Protein AF-A0A9P1FZ00-F1 (afdb_monomer)

Sequence (588 aa):
EFLNQLLDAALTQVMMVPLPYIICGDFNMELEGLPIWQEFLAKGCKDLIGMDSHSQMHQLWYAFLQMGAMPTRTWTSPLATSQSGSTAQVKGPDTRSMHATALRQMEDEGAEFDKLPAITVHPMAAMHRALHFQQPPPVIAQEFTQFADCILRMDREYHMYIDGSCVFPSSPTTRYAAFAGVMDMARDDDHRRSLAEQFKVRGIVPPTLRPCFAGRVIGEQTINRAELSALIQAAMFSRAILHTDSQYACNMAQEVAQHKPIGPQCANRDLLTALRAAHIDPARVRKIRAHQDLAGITDLLQLYHALGNTIVDETAKRACQDLAKPWQAELQAFHNQIQYERDLLHDVYLLYLELSTARSVAEKQLTRQEDTTLPPAAKVPDDKIMLAVANWQPDDVFAMQKPATMEWTPFFSWGSDLAMKIVAWMEQIRWVSEGQGPLEKVENNEAHLEDMKLSQSENGITKVYPPKWRSFKGYAVDFSLGKALHQTLTFVEDGDVPTPGEKLAEVCLYVVSMEKLKTAYEKCSEAGLVEATWEEVENSREFSFSRCPDPTDQKIVLELRHRLRAPEHKEWPLPKDLPSRAVFSSAS

Foldseek 3Di:
DVVLVVVVVVVVVVVVDPDDDDDDDPPPDDLVPDPCSVVCVVVVHDDPVPPPDPVVVVVVVVVVCLLPDDDDDDDDDDDDDDDDDDPDPPPDPDLCVVLVVLVVVCVVVVPDPVDQQDDDDDPCLVVLQVCLQVWDQWDFDVVVVVLLVVCVVVVHAWAKEKFKDKDPQSDQSLIWIKIWMWTAQQPDLVSLLVQLVCCLVPVDQRPRGGTGTMTTQNHRGHRLSRRLSRVLVCLLRPRYQYEYQDPSSLVLLVCLQVVPDQDPPHPPSVSSVSSNVSVRDSVSYDHDHPPDPLNPDPRSSNSSVNSSNVVRVVVRVCSLCPPVNVVSVVSVVVVVVSVVSVVSSVSVVVSVVVVVVVVVVVVVVVVVCCVPVDDPVRDDDPVLLVVLVVPDDAPAWDFDDDDPDPVCLCVPPVHNVVVVVVSVVSNVDTHHDPDDDSDPPPPVPPPVVVVVVPPDDDDDDDPDDDPPDDDWDKDWDWDDPDDPDTDIPIGTPDVPPPDDDPDAAEDEAEDAAPVVVVVVCVVCVVVVFFPDDVVRCVVQQKGKGFFDADPPPRDGPDGYIYMYGYCPHPPNPDDPPPDPDDDDDDDD

Radius of gyration: 35.53 Å; Cα contacts (8 Å, |Δi|>4): 609; chains: 1; bounding box: 100×72×93 Å

pLDDT: mean 80.23, std 22.21, range [25.52, 98.81]

InterPro domains:
  IPR002156 Ribonuclease H domain [PF00075] (158-320)
  IPR002156 Ribonuclease H domain [PS50879] (154-321)
  IPR012337 Ribonuclease H-like superfamily [SSF53098] (210-321)
  IPR036397 Ribonuclease H superfamily [G3DSA:3.30.420.10] (148-325)

Nearest PDB structures (foldseek):
  3ict-assembly1_A  TM=1.949E-01  e=6.298E-01  Bacillus anthracis str. Ames
  8apn-assembly1_Bc  TM=1.338E-01  e=3.736E+00  Polytomella magna

Organism: NCBI:txid2562237

Mean predicted aligned error: 17.91 Å

Secondary structure (DSSP, 8-state):
-HHHHHHHHHHHHHHTS-S--------SS-GGGSTTHHHHHHTT---STT---HHHHHHHHHHHHHTT--------PPPPPP------------HHHHTHHHHHHHHHTT--TTSPP-PPPPTTHHHHHHHHHTPPPPPPPHHHHHHHHHHHHTT--EEEEEEEEEESTT-TTT-EEEEEEEEE--SSHHHHHHHHHHHHHH-PPPTTEEEEEEEEPSSS--HHHHHHHHHHHHHTSTTEEEEES-HHHHHHHHHHHTT----TT-TTHHHHHHHHHTT--GGGEEE--SS--GGG---HHHHHHHHHHHHHHHHHHHHHHHTTHHHHHHHHHHHHHHHHHHHHHHHHHHHHHHHHHHHHHHHHHHHHHHHHHS-GGG---HHHHHHHHHH---SSEEEPPPPS--TTGGG-TT-HHHHHHHHHHHTT-EEEPTT--SS------SHHHHHTTS----------PPP------EEEEEEESSTT-EEEEEEE--TTS---SS---EEEEE-SSHHHHHHHHHHHHHTT---S-HHHHHHHTEEEEEEEE-TTT--EEEEEEEEEE-TTSTT--S-TT------PPP--

Solvent-accessible surface area (backbone atoms only — not comparable to full-atom values): 35480 Å² total; per-residue (Å²): 108,70,68,51,55,53,50,50,52,49,51,57,58,49,72,75,42,102,61,94,82,82,91,84,74,94,61,100,55,61,64,86,74,40,88,58,37,64,56,44,45,76,73,69,52,74,60,79,91,70,57,90,40,77,65,58,56,45,51,54,51,47,55,51,45,64,74,63,79,71,85,82,79,82,83,79,80,82,87,80,82,89,82,87,90,72,94,66,76,82,73,67,78,58,73,62,69,81,39,46,67,44,53,51,49,31,60,76,70,66,55,55,91,89,54,82,90,75,85,76,83,60,90,56,54,67,57,56,51,52,49,29,60,63,51,66,81,54,66,66,57,67,68,59,55,54,48,49,56,50,36,54,75,69,78,47,76,43,45,28,22,34,23,42,24,49,47,57,78,82,36,84,91,51,26,44,22,2,12,9,30,21,37,44,66,55,90,46,69,68,54,35,25,54,36,28,48,45,24,73,76,68,70,45,78,52,85,38,61,36,82,46,35,47,29,57,37,63,45,74,50,37,45,72,49,8,33,43,52,20,49,45,62,52,41,73,47,75,67,44,35,37,33,26,60,48,66,66,46,50,51,52,39,44,46,48,64,67,67,58,83,82,53,94,82,44,81,64,47,69,56,53,50,50,34,48,74,51,64,50,59,43,91,35,50,40,83,46,79,67,93,65,66,70,87,75,50,81,52,36,55,60,37,34,53,50,49,40,49,52,53,11,46,54,44,2,47,44,32,50,56,58,54,62,41,74,61,38,52,50,43,52,52,52,36,53,50,54,50,51,50,47,54,43,52,50,48,47,52,50,47,52,53,52,51,51,52,52,49,52,53,50,51,57,50,49,55,52,49,52,66,72,69,49,55,80,89,70,60,75,53,66,69,56,52,52,50,27,54,74,67,51,73,78,90,54,60,53,56,54,75,76,67,96,67,70,83,62,28,81,73,36,94,78,36,41,69,51,46,52,51,50,52,60,51,47,51,69,44,68,40,65,49,94,88,73,57,53,66,71,77,74,72,73,65,73,67,70,66,57,66,71,68,73,75,85,74,85,89,78,95,72,86,77,76,73,82,88,74,81,82,74,66,61,56,73,57,81,58,67,83,56,94,87,44,82,53,76,51,71,46,68,67,55,90,85,58,75,77,83,75,88,74,64,59,74,48,84,44,79,37,96,32,64,69,54,46,47,56,50,48,52,56,36,43,78,67,69,49,42,86,74,51,69,69,55,29,66,72,60,29,37,51,60,35,69,59,40,57,40,92,87,81,62,47,72,76,40,80,39,31,42,34,42,32,20,71,86,21,95,84,50,88,67,73,92,78,65,82,89,75,92,80,85,80,90,74,136

Structure (mmCIF, N/CA/C/O backbone):
data_AF-A0A9P1FZ00-F1
#
_entry.id   AF-A0A9P1FZ00-F1
#
loop_
_atom_site.group_PDB
_atom_site.id
_atom_site.type_symbol
_atom_site.label_atom_id
_atom_site.label_alt_id
_atom_site.label_comp_id
_atom_site.label_asym_id
_atom_site.label_entity_id
_atom_site.label_seq_id
_atom_site.pdbx_PDB_ins_code
_atom_site.Cartn_x
_atom_site.Cartn_y
_atom_site.Cartn_z
_atom_site.occupancy
_atom_site.B_iso_or_equiv
_atom_site.auth_seq_id
_atom_site.auth_comp_id
_atom_site.auth_asym_id
_atom_site.auth_atom_id
_atom_site.pdbx_PDB_model_num
ATOM 1 N N . GLU A 1 1 ? -17.318 23.300 35.008 1.00 66.44 1 GLU A N 1
ATOM 2 C CA . GLU A 1 1 ? -16.000 23.039 35.631 1.00 66.44 1 GLU A CA 1
ATOM 3 C C . GLU A 1 1 ? -15.534 21.597 35.422 1.00 66.44 1 GLU A C 1
ATOM 5 O O . GLU A 1 1 ? -14.540 21.415 34.737 1.00 66.44 1 GLU A O 1
ATOM 10 N N . PHE A 1 2 ? -16.283 20.579 35.869 1.00 74.19 2 PHE A N 1
ATOM 11 C CA . PHE A 1 2 ? -15.951 19.157 35.642 1.00 74.19 2 PHE A CA 1
ATOM 12 C C . PHE A 1 2 ? -15.721 18.787 34.163 1.00 74.19 2 PHE A C 1
ATOM 14 O O . PHE A 1 2 ? -14.714 18.173 33.829 1.00 74.19 2 PHE A O 1
ATOM 21 N N . LEU A 1 3 ? -16.606 19.231 33.260 1.00 75.06 3 LEU A N 1
ATOM 22 C CA . LEU A 1 3 ? -16.458 19.007 31.815 1.00 75.06 3 LEU A CA 1
ATOM 23 C C . LEU A 1 3 ? -15.157 19.609 31.253 1.00 75.06 3 LEU A C 1
ATOM 25 O O . LEU A 1 3 ? -14.505 18.980 30.429 1.00 75.06 3 LEU A O 1
ATOM 29 N N . ASN A 1 4 ? -14.743 20.783 31.741 1.00 75.44 4 ASN A N 1
ATOM 30 C CA . ASN A 1 4 ? -13.485 21.403 31.319 1.00 75.44 4 ASN A CA 1
ATOM 31 C C . ASN A 1 4 ? -12.280 20.610 31.829 1.00 75.44 4 ASN A C 1
ATOM 33 O O . ASN A 1 4 ? -11.352 20.405 31.067 1.00 75.44 4 ASN A O 1
ATOM 37 N N . GLN A 1 5 ? -12.310 20.114 33.071 1.00 80.31 5 GLN A N 1
ATOM 38 C CA . GLN A 1 5 ? -11.228 19.281 33.616 1.00 80.31 5 GLN A CA 1
ATOM 39 C C . GLN A 1 5 ? -11.082 17.956 32.850 1.00 80.31 5 GLN A C 1
ATOM 41 O O . GLN A 1 5 ? -9.968 17.510 32.589 1.00 80.31 5 GLN A O 1
ATOM 46 N N . LEU A 1 6 ? -12.202 17.343 32.449 1.00 79.12 6 LEU A N 1
ATOM 47 C CA . LEU A 1 6 ? -12.198 16.128 31.631 1.00 79.12 6 LEU A CA 1
ATOM 48 C C . LEU A 1 6 ? -11.622 16.392 30.231 1.00 79.12 6 LEU A C 1
ATOM 50 O O . LEU A 1 6 ? -10.808 15.614 29.738 1.00 79.12 6 LEU A O 1
ATOM 54 N N . LEU A 1 7 ? -12.030 17.496 29.602 1.00 83.69 7 LEU A N 1
ATOM 55 C CA . LEU A 1 7 ? -11.529 17.900 28.290 1.00 83.69 7 LEU A CA 1
ATOM 56 C C . LEU A 1 7 ? -10.053 18.306 28.330 1.00 83.69 7 LEU A C 1
ATOM 58 O O . LEU A 1 7 ? -9.328 18.001 27.391 1.00 83.69 7 LEU A O 1
ATOM 62 N N . ASP A 1 8 ? -9.591 18.914 29.419 1.00 84.50 8 ASP A N 1
ATOM 63 C CA . ASP A 1 8 ? -8.186 19.277 29.624 1.00 84.50 8 ASP A CA 1
ATOM 64 C C . ASP A 1 8 ? -7.300 18.031 29.779 1.00 84.50 8 ASP A C 1
ATOM 66 O O . ASP A 1 8 ? -6.238 17.902 29.159 1.00 84.50 8 ASP A O 1
ATOM 70 N N . ALA A 1 9 ? -7.793 17.031 30.518 1.00 81.31 9 ALA A N 1
ATOM 71 C CA . ALA A 1 9 ? -7.154 15.724 30.602 1.00 81.31 9 ALA A CA 1
ATOM 72 C C . ALA A 1 9 ? -7.115 15.020 29.234 1.00 81.31 9 ALA A C 1
ATOM 74 O O . ALA A 1 9 ? -6.073 14.486 28.847 1.00 81.31 9 ALA A O 1
ATOM 75 N N . ALA A 1 10 ? -8.217 15.053 28.475 1.00 78.25 10 ALA A N 1
ATOM 76 C CA . ALA A 1 10 ? -8.279 14.483 27.131 1.00 78.25 10 ALA A CA 1
ATOM 77 C C . ALA A 1 10 ? -7.306 15.187 26.173 1.00 78.25 10 ALA A C 1
ATOM 79 O O . ALA A 1 10 ? -6.537 14.515 25.489 1.00 78.25 10 ALA A O 1
ATOM 80 N N . LEU A 1 11 ? -7.271 16.524 26.175 1.00 82.19 11 LEU A N 1
ATOM 81 C CA . LEU A 1 11 ? -6.347 17.320 25.368 1.00 82.19 11 LEU A CA 1
ATOM 82 C C . LEU A 1 11 ? -4.891 16.986 25.706 1.00 82.19 11 LEU A C 1
ATOM 84 O O . LEU A 1 11 ? -4.089 16.753 24.805 1.00 82.19 11 LEU A O 1
ATOM 88 N N . THR A 1 12 ? -4.558 16.886 26.993 1.00 83.00 12 THR A N 1
ATOM 89 C CA . THR A 1 12 ? -3.208 16.526 27.450 1.00 83.00 12 THR A CA 1
ATOM 90 C C . THR A 1 12 ? -2.779 15.149 26.940 1.00 83.00 12 THR A C 1
ATOM 92 O O . THR A 1 12 ? -1.675 15.007 26.416 1.00 83.00 12 THR A O 1
ATOM 95 N N . GLN A 1 13 ? -3.649 14.140 27.045 1.00 77.31 13 GLN A N 1
ATOM 96 C CA . GLN A 1 13 ? -3.358 12.778 26.577 1.00 77.31 13 GLN A CA 1
ATOM 97 C C . GLN A 1 13 ? -3.173 12.721 25.065 1.00 77.31 13 GLN A C 1
ATOM 99 O O . GLN A 1 13 ? -2.235 12.117 24.548 1.00 77.31 13 GLN A O 1
ATOM 104 N N . VAL A 1 14 ? -4.060 13.398 24.353 1.00 75.69 14 VAL A N 1
ATOM 105 C CA . VAL A 1 14 ? -4.078 13.411 22.902 1.00 75.69 14 VAL A CA 1
ATOM 106 C C . VAL A 1 14 ? -2.865 14.148 22.327 1.00 75.69 14 VAL A C 1
ATOM 108 O O . VAL A 1 14 ? -2.282 13.697 21.347 1.00 75.69 14 VAL A O 1
ATOM 111 N N . MET A 1 15 ? -2.405 15.220 22.976 1.00 76.12 15 MET A N 1
ATOM 112 C CA . MET A 1 15 ? -1.184 15.934 22.586 1.00 76.12 15 MET A CA 1
ATOM 113 C C . MET A 1 15 ? 0.094 15.091 22.730 1.00 76.12 15 MET A C 1
ATOM 115 O O . MET A 1 15 ? 1.110 15.426 22.119 1.00 76.12 15 MET A O 1
ATOM 119 N N . MET A 1 16 ? 0.066 13.998 23.501 1.00 72.75 16 MET A N 1
ATOM 120 C CA . MET A 1 16 ? 1.187 13.054 23.584 1.00 72.75 16 MET A CA 1
ATOM 121 C C . MET A 1 16 ? 1.222 12.056 22.418 1.00 72.75 16 MET A C 1
ATOM 123 O O . MET A 1 16 ? 2.214 11.342 22.254 1.00 72.75 16 MET A O 1
ATOM 127 N N . VAL A 1 17 ? 0.173 12.007 21.592 1.00 65.62 17 VAL A N 1
ATOM 128 C CA . VAL A 1 17 ? 0.052 11.083 20.464 1.00 65.62 17 VAL A CA 1
ATOM 129 C C . VAL A 1 17 ? 0.111 11.881 19.155 1.00 65.62 17 VAL A C 1
ATOM 131 O O . VAL A 1 17 ? -0.778 12.681 18.885 1.00 65.62 17 VAL A O 1
ATOM 134 N N . PRO A 1 18 ? 1.123 11.677 18.288 1.00 65.44 18 PRO A N 1
ATOM 135 C CA . PRO A 1 18 ? 1.277 12.430 17.041 1.00 65.44 18 PRO A CA 1
ATOM 136 C C . PRO A 1 18 ? 0.360 11.889 15.927 1.00 65.44 18 PRO A C 1
ATOM 138 O O . PRO A 1 18 ? 0.800 11.671 14.799 1.00 65.44 18 PRO A O 1
ATOM 141 N N . LEU A 1 19 ? -0.905 11.614 16.250 1.00 64.06 19 LEU A N 1
ATOM 142 C CA . LEU A 1 19 ? -1.921 11.128 15.320 1.00 64.06 19 LEU A CA 1
ATOM 143 C C . LEU A 1 19 ? -3.089 12.120 15.266 1.00 64.06 19 LEU A C 1
ATOM 145 O O . LEU A 1 19 ? -3.369 12.772 16.268 1.00 64.06 19 LEU A O 1
ATOM 149 N N . PRO A 1 20 ? -3.796 12.234 14.129 1.00 68.44 20 PRO A N 1
ATOM 150 C CA . PRO A 1 20 ? -5.074 12.933 14.079 1.00 68.44 20 PRO A CA 1
ATOM 151 C C . PRO A 1 20 ? -6.068 12.299 15.057 1.00 68.44 20 PRO A C 1
ATOM 153 O O . PRO A 1 20 ? -6.107 11.078 15.204 1.00 68.44 20 PRO A O 1
ATOM 156 N N . TYR A 1 21 ? -6.890 13.121 15.694 1.00 74.94 21 TYR A N 1
ATOM 157 C CA . TYR A 1 21 ? -7.860 12.688 16.693 1.00 74.94 21 TYR A CA 1
ATOM 158 C C . TYR A 1 21 ? -9.183 13.421 16.510 1.00 74.94 21 TYR A C 1
ATOM 160 O O . TYR A 1 21 ? -9.227 14.531 15.979 1.00 74.94 21 TYR A O 1
ATOM 168 N N . ILE A 1 22 ? -10.261 12.788 16.964 1.00 77.94 22 ILE A N 1
ATOM 169 C CA . ILE A 1 22 ? -11.601 13.369 17.001 1.00 77.94 22 ILE A CA 1
ATOM 170 C C . ILE A 1 22 ? -12.092 13.247 18.439 1.00 77.94 22 ILE A C 1
ATOM 172 O O . ILE A 1 22 ? -12.034 12.167 19.025 1.00 77.94 22 ILE A O 1
ATOM 176 N N . ILE A 1 23 ? -12.557 14.356 19.006 1.00 70.50 23 ILE A N 1
ATOM 177 C CA . ILE A 1 23 ? -13.194 14.369 20.321 1.00 70.50 23 ILE A CA 1
ATOM 178 C C . ILE A 1 23 ? -14.695 14.393 20.086 1.00 70.50 23 ILE A C 1
ATOM 180 O O . ILE A 1 23 ? -15.239 15.381 19.602 1.00 70.50 23 ILE A O 1
ATOM 184 N N . CYS A 1 24 ? -15.345 13.283 20.417 1.00 69.12 24 CYS A N 1
ATOM 185 C CA . CYS A 1 24 ? -16.792 13.139 20.348 1.00 69.12 24 CYS A CA 1
ATOM 186 C C . CYS A 1 24 ? -17.351 13.094 21.771 1.00 69.12 24 CYS A C 1
ATOM 188 O O . CYS A 1 24 ? -16.837 12.365 22.619 1.00 69.12 24 CYS A O 1
ATOM 190 N N . GLY A 1 25 ? -18.415 13.845 22.027 1.00 65.81 25 GLY A N 1
ATOM 191 C CA . GLY A 1 25 ? -19.102 13.862 23.313 1.00 65.81 25 GLY A CA 1
ATOM 192 C C . GLY A 1 25 ? -20.480 14.497 23.181 1.00 65.81 25 GLY A C 1
ATOM 193 O O . GLY A 1 25 ? -20.700 15.323 22.299 1.00 65.81 25 GLY A O 1
ATOM 194 N N . ASP A 1 26 ? -21.408 14.092 24.047 1.00 67.50 26 ASP A N 1
ATOM 195 C CA . ASP A 1 26 ? -22.733 14.710 24.165 1.00 67.50 26 ASP A CA 1
ATOM 196 C C . ASP A 1 26 ? -22.596 16.021 24.952 1.00 67.50 26 ASP A C 1
ATOM 198 O O . ASP A 1 26 ? -22.799 16.087 26.169 1.00 67.50 26 ASP A O 1
ATOM 202 N N . PHE A 1 27 ? -22.097 17.054 24.274 1.00 72.56 27 PHE A N 1
ATOM 203 C CA . PHE A 1 27 ? -21.973 18.383 24.850 1.00 72.56 27 PHE A CA 1
ATOM 204 C C . PHE A 1 27 ? -23.356 19.038 24.829 1.00 72.56 27 PHE A C 1
ATOM 206 O O . PHE A 1 27 ? -23.887 19.350 23.770 1.00 72.56 27 PHE A O 1
ATOM 213 N N . ASN A 1 28 ? -23.931 19.315 26.002 1.00 76.00 28 ASN A N 1
ATOM 214 C CA . ASN A 1 28 ? -25.190 20.071 26.130 1.00 76.00 28 ASN A CA 1
ATOM 215 C C . ASN A 1 28 ? -25.066 21.558 25.702 1.00 76.00 28 ASN A C 1
ATOM 217 O O . ASN A 1 28 ? -25.901 22.383 26.067 1.00 76.00 28 ASN A O 1
ATOM 221 N N . MET A 1 29 ? -23.990 21.924 25.002 1.00 78.25 29 MET A N 1
ATOM 222 C CA . MET A 1 29 ? -23.701 23.250 24.465 1.00 78.25 29 MET A CA 1
ATOM 223 C C . MET A 1 29 ? -22.795 23.121 23.239 1.00 78.25 29 MET A C 1
ATOM 225 O O . MET A 1 29 ? -22.034 22.159 23.131 1.00 78.25 29 MET A O 1
ATOM 229 N N . GLU A 1 30 ? -22.860 24.102 22.342 1.00 80.88 30 GLU A N 1
ATOM 230 C CA . GLU A 1 30 ? -21.952 24.195 21.197 1.00 80.88 30 GLU A CA 1
ATOM 231 C C . GLU A 1 30 ? -20.493 24.243 21.667 1.00 80.88 30 GLU A C 1
ATOM 233 O O . GLU A 1 30 ? -20.188 24.831 22.711 1.00 80.88 30 GLU A O 1
ATOM 238 N N . LEU A 1 31 ? -19.584 23.633 20.895 1.00 80.00 31 LEU A N 1
ATOM 239 C CA . LEU A 1 31 ? -18.162 23.560 21.244 1.00 80.00 31 LEU A CA 1
ATOM 240 C C . LEU A 1 31 ? -17.572 24.954 21.471 1.00 80.00 31 LEU A C 1
ATOM 242 O O . LEU A 1 31 ? -16.819 25.152 22.417 1.00 80.00 31 LEU A O 1
ATOM 246 N N . GLU A 1 32 ? -17.997 25.940 20.682 1.00 84.81 32 GLU A N 1
ATOM 247 C CA . GLU A 1 32 ? -17.592 27.345 20.801 1.00 84.81 32 GLU A CA 1
ATOM 248 C C . GLU A 1 32 ? -17.961 27.988 22.145 1.00 84.81 32 GLU A C 1
ATOM 250 O O . GLU A 1 32 ? -17.286 28.916 22.594 1.00 84.81 32 GLU A O 1
ATOM 255 N N . GLY A 1 33 ? -18.992 27.464 22.814 1.00 84.31 33 GLY A N 1
ATOM 256 C CA . GLY A 1 33 ? -19.413 27.879 24.148 1.00 84.31 33 GLY A CA 1
ATOM 257 C C . GLY A 1 33 ? -18.590 27.265 25.284 1.00 84.31 33 GLY A C 1
ATOM 258 O O . GLY A 1 33 ? -18.711 27.710 26.429 1.00 84.31 33 GLY A O 1
ATOM 259 N N . LEU A 1 34 ? -17.742 26.266 25.007 1.00 83.69 34 LEU A N 1
ATOM 260 C CA . LEU A 1 34 ? -16.875 25.663 26.017 1.00 83.69 34 LEU A CA 1
ATOM 261 C C . LEU A 1 34 ? -15.671 26.580 26.293 1.00 83.69 34 LEU A C 1
ATOM 263 O O . LEU A 1 34 ? -14.914 26.885 25.371 1.00 83.69 34 LEU A O 1
ATOM 267 N N . PRO A 1 35 ? -15.394 26.959 27.558 1.00 87.62 35 PRO A N 1
ATOM 268 C CA . PRO A 1 35 ? -14.255 27.822 27.887 1.00 87.62 35 PRO A CA 1
ATOM 269 C C . PRO A 1 35 ? -12.893 27.296 27.399 1.00 87.62 35 PRO A C 1
ATOM 271 O O . PRO A 1 35 ? -12.020 28.089 27.067 1.00 87.62 35 PRO A O 1
ATOM 274 N N . ILE A 1 36 ? -12.726 25.969 27.323 1.00 87.19 36 ILE A N 1
ATOM 275 C CA . ILE A 1 36 ? -11.493 25.307 26.863 1.00 87.19 36 ILE A CA 1
ATOM 276 C C . ILE A 1 36 ? -11.364 25.241 25.330 1.00 87.19 36 ILE A C 1
ATOM 278 O O . ILE A 1 36 ? -10.304 24.920 24.800 1.00 87.19 36 ILE A O 1
ATOM 282 N N . TRP A 1 37 ? -12.417 25.557 24.574 1.00 90.44 37 TRP A N 1
ATOM 283 C CA . TRP A 1 37 ? -12.415 25.403 23.116 1.00 90.44 37 TRP A CA 1
ATOM 284 C C . TRP A 1 37 ? -11.360 26.251 22.405 1.00 90.44 37 TRP A C 1
ATOM 286 O O . TRP A 1 37 ? -10.758 25.809 21.428 1.00 90.44 37 TRP A O 1
ATOM 296 N N . GLN A 1 38 ? -11.065 27.441 22.934 1.00 89.88 38 GLN A N 1
ATOM 297 C CA . GLN A 1 38 ? -9.993 28.288 22.407 1.00 89.88 38 GLN A CA 1
ATOM 298 C C . GLN A 1 38 ? -8.621 27.603 22.488 1.00 89.88 38 GLN A C 1
ATOM 300 O O . GLN A 1 38 ? -7.778 27.801 21.614 1.00 89.88 38 GLN A O 1
ATOM 305 N N . GLU A 1 39 ? -8.406 26.746 23.488 1.00 90.56 39 GLU A N 1
ATOM 306 C CA . GLU A 1 39 ? -7.180 25.959 23.609 1.00 90.56 39 GLU A CA 1
ATOM 307 C C . GLU A 1 39 ? -7.132 24.846 22.560 1.00 90.56 39 GLU A C 1
ATOM 309 O O . GLU A 1 39 ? -6.110 24.687 21.893 1.00 90.56 39 GLU A O 1
ATOM 314 N N . PHE A 1 40 ? -8.245 24.144 22.321 1.00 87.69 40 PHE A N 1
ATOM 315 C CA . PHE A 1 40 ? -8.361 23.167 21.231 1.00 87.69 40 PHE A CA 1
ATOM 316 C C . PHE A 1 40 ? -8.082 23.802 19.860 1.00 87.69 40 PHE A C 1
ATOM 318 O O . PHE A 1 40 ? -7.276 23.272 19.087 1.00 87.69 40 PHE A O 1
ATOM 325 N N . LEU A 1 41 ? -8.676 24.967 19.580 1.00 86.81 41 LEU A N 1
ATOM 326 C CA . LEU A 1 41 ? -8.435 25.736 18.354 1.00 86.81 41 LEU A CA 1
ATOM 327 C C . LEU A 1 41 ? -6.963 26.139 18.208 1.00 86.81 41 LEU A C 1
ATOM 329 O O . LEU A 1 41 ? -6.373 25.951 17.143 1.00 86.81 41 LEU A O 1
ATOM 333 N N . ALA A 1 42 ? -6.332 26.628 19.281 1.00 86.19 42 ALA A N 1
ATOM 334 C CA . ALA A 1 42 ? -4.915 26.998 19.276 1.00 86.19 42 ALA A CA 1
ATOM 335 C C . ALA A 1 42 ? -3.978 25.803 19.006 1.00 86.19 42 ALA A C 1
ATOM 337 O O . ALA A 1 42 ? -2.854 25.992 18.535 1.00 86.19 42 ALA A O 1
ATOM 338 N N . LYS A 1 43 ? -4.431 24.570 19.273 1.00 82.44 43 LYS A N 1
ATOM 339 C CA . LYS A 1 43 ? -3.718 23.320 18.951 1.00 82.44 43 LYS A CA 1
ATOM 340 C C . LYS A 1 43 ? -4.054 22.756 17.565 1.00 82.44 43 LYS A C 1
ATOM 342 O O . LYS A 1 43 ? -3.541 21.701 17.204 1.00 82.44 43 LYS A O 1
ATOM 347 N N . GLY A 1 44 ? -4.859 23.463 16.771 1.00 85.50 44 GLY A N 1
ATOM 348 C CA . GLY A 1 44 ? -5.217 23.074 15.407 1.00 85.50 44 GLY A CA 1
ATOM 349 C C . GLY A 1 44 ? -6.422 22.138 15.308 1.00 85.50 44 GLY A C 1
ATOM 350 O O . GLY A 1 44 ? -6.682 21.618 14.221 1.00 85.50 44 GLY A O 1
ATOM 351 N N . CYS A 1 45 ? -7.163 21.933 16.402 1.00 84.75 45 CYS A N 1
ATOM 352 C CA . CYS A 1 45 ? -8.441 21.228 16.351 1.00 84.75 45 CYS A CA 1
ATOM 353 C C . CYS A 1 45 ? -9.462 22.064 15.582 1.00 84.75 45 CYS A C 1
ATOM 355 O O . CYS A 1 45 ? -9.401 23.294 15.571 1.00 84.75 45 CYS A O 1
ATOM 357 N N . LYS A 1 46 ? -10.411 21.391 14.938 1.00 83.06 46 LYS A N 1
ATOM 358 C CA . LYS A 1 46 ? -11.513 22.029 14.217 1.00 83.06 46 LYS A CA 1
ATOM 359 C C . LYS A 1 46 ? -12.821 21.420 14.682 1.00 83.06 46 LYS A C 1
ATOM 361 O O . LYS A 1 46 ? -12.855 20.229 14.989 1.00 83.06 46 LYS A O 1
ATOM 366 N N . ASP A 1 47 ? -13.874 22.228 14.711 1.00 82.19 47 ASP A N 1
ATOM 367 C CA . ASP A 1 47 ? -15.222 21.697 14.874 1.00 82.19 47 ASP A CA 1
ATOM 368 C C . ASP A 1 47 ? -15.549 20.839 13.647 1.00 82.19 47 ASP A C 1
ATOM 370 O O . ASP A 1 47 ? -15.375 21.283 12.507 1.00 82.19 47 ASP A O 1
ATOM 374 N N . LEU A 1 48 ? -16.000 19.609 13.885 1.00 74.06 48 LEU A N 1
ATOM 375 C CA . LEU A 1 48 ? -16.399 18.680 12.835 1.00 74.06 48 LEU A CA 1
ATOM 376 C C . LEU A 1 48 ? -17.578 19.238 12.020 1.00 74.06 48 LEU A C 1
ATOM 378 O O . LEU A 1 48 ? -17.638 19.027 10.810 1.00 74.06 48 LEU A O 1
ATOM 382 N N . ILE A 1 49 ? -18.472 19.993 12.671 1.00 72.25 49 ILE A N 1
ATOM 383 C CA . ILE A 1 49 ? -19.620 20.665 12.048 1.00 72.25 49 ILE A CA 1
ATOM 384 C C . ILE A 1 49 ? -19.147 21.806 11.130 1.00 72.25 49 ILE A C 1
ATOM 386 O O . ILE A 1 49 ? -19.760 22.057 10.096 1.00 72.25 49 ILE A O 1
ATOM 390 N N . GLY A 1 50 ? -18.016 22.444 11.454 1.00 65.25 50 GLY A N 1
ATOM 391 C CA . GLY A 1 50 ? -17.418 23.539 10.682 1.00 65.25 50 GLY A CA 1
ATOM 392 C C . GLY A 1 50 ? -16.459 23.110 9.560 1.00 65.25 50 GLY A C 1
ATOM 393 O O . GLY A 1 50 ? -15.838 23.965 8.923 1.00 65.25 50 GLY A O 1
ATOM 394 N N . MET A 1 51 ? -16.272 21.807 9.304 1.00 72.00 51 MET A N 1
ATOM 395 C CA . MET A 1 51 ? -15.392 21.329 8.227 1.00 72.00 51 MET A CA 1
ATOM 396 C C . MET A 1 51 ? -16.068 21.464 6.850 1.00 72.00 51 MET A C 1
ATOM 398 O O . MET A 1 51 ? -16.640 20.525 6.304 1.00 72.00 51 MET A O 1
ATOM 402 N N . ASP A 1 52 ? -15.933 22.650 6.260 1.00 50.97 52 ASP A N 1
ATOM 403 C CA . ASP A 1 52 ? -16.649 23.148 5.072 1.00 50.97 52 ASP A CA 1
ATOM 404 C C . ASP A 1 52 ? -16.296 22.500 3.711 1.00 50.97 52 ASP A C 1
ATOM 406 O O . ASP A 1 52 ? -16.607 23.034 2.645 1.00 50.97 52 ASP A O 1
ATOM 410 N N . SER A 1 53 ? -15.643 21.332 3.681 1.00 51.47 53 SER A N 1
ATOM 411 C CA . SER A 1 53 ? -15.366 20.647 2.414 1.00 51.47 53 SER A CA 1
ATOM 412 C C . SER A 1 53 ? -15.871 19.213 2.410 1.00 51.47 53 SER A C 1
ATOM 414 O O . SER A 1 53 ? -15.393 18.336 3.130 1.00 51.47 53 SER A O 1
ATOM 416 N N . HIS A 1 54 ? -16.802 18.962 1.487 1.00 49.50 54 HIS A N 1
ATOM 417 C CA . HIS A 1 54 ? -17.275 17.632 1.110 1.00 49.50 54 HIS A CA 1
ATOM 418 C C . HIS A 1 54 ? -16.108 16.658 0.855 1.00 49.50 54 HIS A C 1
ATOM 420 O O . HIS A 1 54 ? -16.274 15.468 1.076 1.00 49.50 54 HIS A O 1
ATOM 426 N N . SER A 1 55 ? -14.919 17.142 0.451 1.00 46.66 55 SER A N 1
ATOM 427 C CA . SER A 1 55 ? -13.730 16.302 0.248 1.00 46.66 55 SER A CA 1
ATOM 428 C C . SER A 1 55 ? -13.018 15.890 1.544 1.00 46.66 55 SER A C 1
ATOM 430 O O . SER A 1 55 ? -12.500 14.778 1.593 1.00 46.66 55 SER A O 1
ATOM 432 N N . GLN A 1 56 ? -13.016 16.709 2.604 1.00 53.28 56 GLN A N 1
ATOM 433 C CA . GLN A 1 56 ? -12.384 16.361 3.887 1.00 53.28 56 GLN A CA 1
ATOM 434 C C . GLN A 1 56 ? -13.258 15.417 4.714 1.00 53.28 56 GLN A C 1
ATOM 436 O O . GLN A 1 56 ? -12.738 14.462 5.290 1.00 53.28 56 GLN A O 1
ATOM 441 N N . MET A 1 57 ? -14.583 15.608 4.692 1.00 48.44 57 MET A N 1
ATOM 442 C CA . MET A 1 57 ? -15.512 14.632 5.268 1.00 48.44 57 MET A CA 1
ATOM 443 C C . MET A 1 57 ? -15.471 13.304 4.494 1.00 48.44 57 MET A C 1
ATOM 445 O O . MET A 1 57 ? -15.436 12.249 5.118 1.00 48.44 57 MET A O 1
ATOM 449 N N . HIS A 1 58 ? -15.353 13.334 3.155 1.00 47.62 58 HIS A N 1
ATOM 450 C CA . HIS A 1 58 ? -15.096 12.124 2.363 1.00 47.62 58 HIS A CA 1
ATOM 451 C C . HIS A 1 58 ? -13.771 11.458 2.739 1.00 47.62 58 HIS A C 1
ATOM 453 O O . HIS A 1 58 ? -13.732 10.242 2.822 1.00 47.62 58 HIS A O 1
ATOM 459 N N . GLN A 1 59 ? -12.686 12.203 2.972 1.00 49.69 59 GLN A N 1
ATOM 460 C CA . GLN A 1 59 ? -11.398 11.616 3.368 1.00 49.69 59 GLN A CA 1
ATOM 461 C C . GLN A 1 59 ? -11.455 10.959 4.753 1.00 49.69 59 GLN A C 1
ATOM 463 O O . GLN A 1 59 ? -10.898 9.878 4.923 1.00 49.69 59 GLN A O 1
ATOM 468 N N . LEU A 1 60 ? -12.167 11.558 5.714 1.00 48.09 60 LEU A N 1
ATOM 469 C CA . LEU A 1 60 ? -12.416 10.959 7.030 1.00 48.09 60 LEU A CA 1
ATOM 470 C C . LEU A 1 60 ? -13.329 9.728 6.935 1.00 48.09 60 LEU A C 1
ATOM 472 O O . LEU A 1 60 ? -13.032 8.702 7.539 1.00 48.09 60 LEU A O 1
ATOM 476 N N . TRP A 1 61 ? -14.382 9.792 6.117 1.00 43.91 61 TRP A N 1
ATOM 477 C CA . TRP A 1 61 ? -15.280 8.667 5.844 1.00 43.91 61 TRP A CA 1
ATOM 478 C C . TRP A 1 61 ? -14.568 7.521 5.106 1.00 43.91 61 TRP A C 1
ATOM 480 O O . TRP A 1 61 ? -14.753 6.358 5.449 1.00 43.91 61 TRP A O 1
ATOM 490 N N . TYR A 1 62 ? -13.688 7.827 4.147 1.00 43.12 62 TYR A N 1
ATOM 491 C CA . TYR A 1 62 ? -12.837 6.848 3.462 1.00 43.12 62 TYR A CA 1
ATOM 492 C C . TYR A 1 62 ? -11.783 6.249 4.394 1.00 43.12 62 TYR A C 1
ATOM 494 O O . TYR A 1 62 ? -11.525 5.054 4.301 1.00 43.12 62 TYR A O 1
ATOM 502 N N . ALA A 1 63 ? -11.204 7.031 5.310 1.00 45.88 63 ALA A N 1
ATOM 503 C CA . ALA A 1 63 ? -10.318 6.501 6.344 1.00 45.88 63 ALA A CA 1
ATOM 504 C C . ALA A 1 63 ? -11.072 5.543 7.285 1.00 45.88 63 ALA A C 1
ATOM 506 O O . ALA A 1 63 ? -10.537 4.498 7.642 1.00 45.88 63 ALA A O 1
ATOM 507 N N . PHE A 1 64 ? -12.334 5.845 7.614 1.00 41.25 64 PHE A N 1
ATOM 508 C CA . PHE A 1 64 ? -13.213 4.968 8.395 1.00 41.25 64 PHE A CA 1
ATOM 509 C C . PHE A 1 64 ? -13.608 3.689 7.634 1.00 41.25 64 PHE A C 1
ATOM 511 O O . PHE A 1 64 ? -13.507 2.592 8.177 1.00 41.25 64 PHE A O 1
ATOM 518 N N . LEU A 1 65 ? -13.981 3.797 6.354 1.00 37.69 65 LEU A N 1
ATOM 519 C CA . LEU A 1 65 ? -14.316 2.652 5.496 1.00 37.69 65 LEU A CA 1
ATOM 520 C C . LEU A 1 65 ? -13.103 1.763 5.190 1.00 37.69 65 LEU A C 1
ATOM 522 O O . LEU A 1 65 ? -13.239 0.543 5.140 1.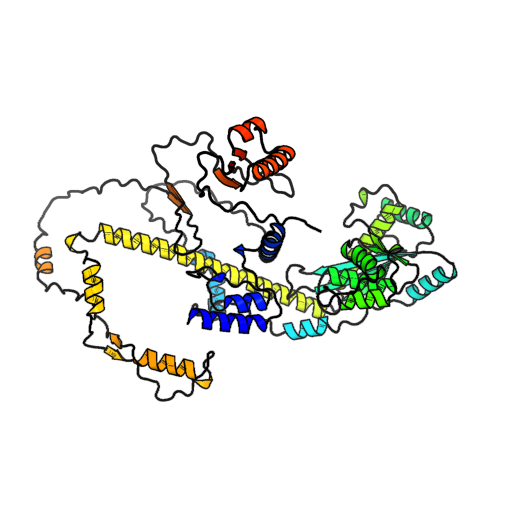00 37.69 65 LEU A O 1
ATOM 526 N N . GLN A 1 66 ? -11.905 2.333 5.037 1.00 38.75 66 GLN A N 1
ATOM 527 C CA . GLN A 1 66 ? -10.669 1.557 4.870 1.00 38.75 66 GLN A CA 1
ATOM 528 C C . GLN A 1 66 ? -10.285 0.766 6.128 1.00 38.75 66 GLN A C 1
ATOM 530 O O . GLN A 1 66 ? -9.539 -0.205 6.018 1.00 38.75 66 GLN A O 1
ATOM 535 N N . MET A 1 67 ? -10.817 1.135 7.298 1.00 38.94 67 MET A N 1
ATOM 536 C CA . MET A 1 67 ? -10.689 0.351 8.529 1.00 38.94 67 MET A CA 1
ATOM 537 C C . MET A 1 67 ? -11.769 -0.738 8.678 1.00 38.94 67 MET A C 1
ATOM 539 O O . MET A 1 67 ? -11.609 -1.599 9.537 1.00 38.94 67 MET A O 1
ATOM 543 N N . GLY A 1 68 ? -12.831 -0.737 7.857 1.00 34.97 68 GLY A N 1
ATOM 544 C CA . GLY A 1 68 ? -14.002 -1.614 8.028 1.00 34.97 68 GLY A CA 1
ATOM 545 C C . GLY A 1 68 ? -14.428 -2.460 6.818 1.00 34.97 68 GLY A C 1
ATOM 546 O O . GLY A 1 68 ? -15.415 -3.183 6.914 1.00 34.97 68 GLY A O 1
ATOM 547 N N . ALA A 1 69 ? -13.743 -2.400 5.673 1.00 28.19 69 ALA A N 1
ATOM 548 C CA . ALA A 1 69 ? -14.155 -3.147 4.480 1.00 28.19 69 ALA A CA 1
ATOM 549 C C . ALA A 1 69 ? -13.661 -4.613 4.486 1.00 28.19 69 ALA A C 1
ATOM 551 O O . ALA A 1 69 ? -12.549 -4.909 4.052 1.00 28.19 69 ALA A O 1
ATOM 552 N N . MET A 1 70 ? -14.527 -5.534 4.920 1.00 34.25 70 MET A N 1
ATOM 553 C CA . MET A 1 70 ? -14.498 -6.972 4.600 1.00 34.25 70 MET A CA 1
ATOM 554 C C . MET A 1 70 ? -15.837 -7.367 3.937 1.00 34.25 70 MET A C 1
ATOM 556 O O . MET A 1 70 ? -16.842 -6.681 4.138 1.00 34.25 70 MET A O 1
ATOM 560 N N . PRO A 1 71 ? -15.877 -8.427 3.106 1.00 31.70 71 PRO A N 1
ATOM 561 C CA . PRO A 1 71 ? -17.011 -8.703 2.229 1.00 31.70 71 PRO A CA 1
ATOM 562 C C . PRO A 1 71 ? -18.234 -9.221 2.994 1.00 31.70 71 PRO A C 1
ATOM 564 O O . PRO A 1 71 ? -18.144 -10.093 3.859 1.00 31.70 71 PRO A O 1
ATOM 567 N N . THR A 1 72 ? -19.402 -8.705 2.617 1.00 29.91 72 THR A N 1
ATOM 568 C CA . THR A 1 72 ? -20.717 -9.101 3.121 1.00 29.91 72 THR A CA 1
ATOM 569 C C . THR A 1 72 ? -20.992 -10.580 2.832 1.00 29.91 72 THR A C 1
ATOM 571 O O . THR A 1 72 ? -21.144 -11.000 1.685 1.00 29.91 72 THR A O 1
ATOM 574 N N . ARG A 1 73 ? -21.097 -11.401 3.887 1.00 29.38 73 ARG A N 1
ATOM 575 C CA . ARG A 1 73 ? -21.668 -12.751 3.784 1.00 29.38 73 ARG A CA 1
ATOM 576 C C . ARG A 1 73 ? -23.164 -12.631 3.507 1.00 29.38 73 ARG A C 1
ATOM 578 O O . ARG A 1 73 ? -23.937 -12.237 4.377 1.00 29.38 73 ARG A O 1
ATOM 585 N N . THR A 1 74 ? -23.575 -12.995 2.299 1.00 26.70 74 THR A N 1
ATOM 586 C CA . THR A 1 74 ? -24.981 -13.157 1.928 1.00 26.70 74 THR A CA 1
ATOM 587 C C . THR A 1 74 ? -25.588 -14.330 2.696 1.00 26.70 74 THR A C 1
ATOM 589 O O . THR A 1 74 ? -25.279 -15.497 2.461 1.00 26.70 74 THR A O 1
ATOM 592 N N . TRP A 1 75 ? -26.468 -14.013 3.644 1.00 31.41 75 TRP A N 1
ATOM 593 C CA . TRP A 1 75 ? -27.297 -14.990 4.342 1.00 31.41 75 TRP A CA 1
ATOM 594 C C . TRP A 1 75 ? -28.453 -15.425 3.436 1.00 31.41 75 TRP A C 1
ATOM 596 O O . TRP A 1 75 ? -29.345 -14.639 3.126 1.00 31.41 75 TRP A O 1
ATOM 606 N N . THR A 1 76 ? -28.455 -16.693 3.023 1.00 27.72 76 THR A N 1
ATOM 607 C CA . THR A 1 76 ? -29.642 -17.351 2.465 1.00 27.72 76 THR A CA 1
ATOM 608 C C . THR A 1 76 ? -30.301 -18.168 3.573 1.00 27.72 76 THR A C 1
ATOM 610 O O . THR A 1 76 ? -29.714 -19.096 4.122 1.00 27.72 76 THR A O 1
ATOM 613 N N . SER A 1 77 ? -31.515 -17.774 3.954 1.00 27.20 77 SER A N 1
ATOM 614 C CA . SER A 1 77 ? -32.327 -18.492 4.941 1.00 27.20 77 SER A CA 1
ATOM 615 C C . SER A 1 77 ? -32.934 -19.752 4.302 1.00 27.20 77 SER A C 1
ATOM 617 O O . SER A 1 77 ? -33.483 -19.645 3.201 1.00 27.20 77 SER A O 1
ATOM 619 N N . PRO A 1 78 ? -32.882 -20.941 4.934 1.00 31.42 78 PRO A N 1
ATOM 620 C CA . PRO A 1 78 ? -33.587 -22.104 4.419 1.00 31.42 78 PRO A CA 1
ATOM 621 C C . PRO A 1 78 ? -35.085 -22.002 4.731 1.00 31.42 78 PRO A C 1
ATOM 623 O O . PRO A 1 78 ? -35.492 -21.868 5.886 1.00 31.42 78 PRO A O 1
ATOM 626 N N . LEU A 1 79 ? -35.912 -22.112 3.687 1.00 31.69 79 LEU A N 1
ATOM 627 C CA . LEU A 1 79 ? -37.356 -22.308 3.802 1.00 31.69 79 LEU A CA 1
ATOM 628 C C . LEU A 1 79 ? -37.659 -23.551 4.654 1.00 31.69 79 LEU A C 1
ATOM 630 O O . LEU A 1 79 ? -37.358 -24.675 4.254 1.00 31.69 79 LEU A O 1
ATOM 634 N N . ALA A 1 80 ? -38.311 -23.349 5.799 1.00 33.03 80 ALA A N 1
ATOM 635 C CA . ALA A 1 80 ? -38.886 -24.422 6.598 1.00 33.03 80 ALA A CA 1
ATOM 636 C C . ALA A 1 80 ? -40.327 -24.707 6.145 1.00 33.03 80 ALA A C 1
ATOM 638 O O . ALA A 1 80 ? -41.210 -23.851 6.212 1.00 33.03 80 ALA A O 1
ATOM 639 N N . THR A 1 81 ? -40.557 -25.937 5.690 1.00 32.81 81 THR A N 1
ATOM 640 C CA . THR A 1 81 ? -41.868 -26.523 5.391 1.00 32.81 81 THR A CA 1
ATOM 641 C C . THR A 1 81 ? -42.723 -26.690 6.646 1.00 32.81 81 THR A C 1
ATOM 643 O O . THR A 1 81 ? -42.260 -27.146 7.689 1.00 32.81 81 THR A O 1
ATOM 646 N N . SER A 1 82 ? -44.004 -26.357 6.503 1.00 33.88 82 SER A N 1
ATOM 647 C CA . SER A 1 82 ? -45.047 -26.403 7.524 1.00 33.88 82 SER A CA 1
ATOM 648 C C . SER A 1 82 ? -45.389 -27.823 7.992 1.00 33.88 82 SER A C 1
ATOM 650 O O . SER A 1 82 ? -45.773 -28.655 7.169 1.00 33.88 82 SER A O 1
ATOM 652 N N . GLN A 1 83 ? -45.418 -28.048 9.309 1.00 32.25 83 GLN A N 1
ATOM 653 C CA . GLN A 1 83 ? -46.346 -28.994 9.937 1.00 32.25 83 GLN A CA 1
ATOM 654 C C . GLN A 1 83 ? -46.944 -28.415 11.226 1.00 32.25 83 GLN A C 1
ATOM 656 O O . GLN A 1 83 ? -46.337 -27.625 11.942 1.00 32.25 83 GLN A O 1
ATOM 661 N N . SER A 1 84 ? -48.205 -28.777 11.429 1.00 38.62 84 SER A N 1
ATOM 662 C CA . SER A 1 84 ? -49.211 -28.195 12.309 1.00 38.62 84 SER A CA 1
ATOM 663 C C . SER A 1 84 ? -49.081 -28.570 13.787 1.00 38.62 84 SER A C 1
ATOM 665 O O . SER A 1 84 ? -48.825 -29.725 14.110 1.00 38.62 84 SER A O 1
ATOM 667 N N . GLY A 1 85 ? -49.492 -27.641 14.658 1.00 41.12 85 GLY A N 1
ATOM 668 C CA . GLY A 1 85 ? -50.256 -27.992 15.861 1.00 41.12 85 GLY A CA 1
ATOM 669 C C . GLY A 1 85 ? -49.483 -28.092 17.174 1.00 41.12 85 GLY A C 1
ATOM 670 O O . GLY A 1 85 ? -49.586 -29.096 17.864 1.00 41.12 85 GLY A O 1
ATOM 671 N N . SER A 1 86 ? -48.768 -27.038 17.560 1.00 35.09 86 SER A N 1
ATOM 672 C CA . SER A 1 86 ? -48.366 -26.794 18.950 1.00 35.09 86 SER A CA 1
ATOM 673 C C . SER A 1 86 ? -48.116 -25.297 19.108 1.00 35.09 86 SER A C 1
ATOM 675 O O . SER A 1 86 ? -47.436 -24.698 18.275 1.00 35.09 86 SER A O 1
ATOM 677 N N . THR A 1 87 ? -48.692 -24.671 20.134 1.00 39.53 87 THR A N 1
ATOM 678 C CA . THR A 1 87 ? -48.373 -23.302 20.562 1.00 39.53 87 THR A CA 1
ATOM 679 C C . THR A 1 87 ? -46.948 -23.274 21.109 1.00 39.53 87 THR A C 1
ATOM 681 O O . THR A 1 87 ? -46.725 -23.218 22.316 1.00 39.53 87 THR A O 1
ATOM 684 N N . ALA A 1 88 ? -45.973 -23.362 20.210 1.00 38.94 88 ALA A N 1
ATOM 685 C CA . ALA A 1 88 ? -44.588 -23.089 20.513 1.00 38.94 88 ALA A CA 1
ATOM 686 C C . ALA A 1 88 ? -44.472 -21.581 20.744 1.00 38.94 88 ALA A C 1
ATOM 688 O O . ALA A 1 88 ? -44.651 -20.781 19.824 1.00 38.94 88 ALA A O 1
ATOM 689 N N . GLN A 1 89 ? -44.185 -21.192 21.987 1.00 43.47 89 GLN A N 1
ATOM 690 C CA . GLN A 1 89 ? -43.480 -19.943 22.247 1.00 43.47 89 GLN A CA 1
ATOM 691 C C . GLN A 1 89 ? -42.325 -19.886 21.247 1.00 43.47 89 GLN A C 1
ATOM 693 O O . GLN A 1 89 ? -41.466 -20.770 21.250 1.00 43.47 89 GLN A O 1
ATOM 698 N N . VAL A 1 90 ? -42.330 -18.891 20.364 1.00 41.66 90 VAL A N 1
ATOM 699 C CA . VAL A 1 90 ? -41.190 -18.610 19.497 1.00 41.66 90 VAL A CA 1
ATOM 700 C C . VAL A 1 90 ? -40.079 -18.130 20.427 1.00 41.66 90 VAL A C 1
ATOM 702 O O . VAL A 1 90 ? -39.940 -16.939 20.685 1.00 41.66 90 VAL A O 1
ATOM 705 N N . LYS A 1 91 ? -39.336 -19.074 21.016 1.00 53.78 91 LYS A N 1
ATOM 706 C CA . LYS A 1 91 ? -38.025 -18.801 21.591 1.00 53.78 91 LYS A CA 1
ATOM 707 C C . LYS A 1 91 ? -37.193 -18.341 20.407 1.00 53.78 91 LYS A C 1
ATOM 709 O O . LYS A 1 91 ? -36.814 -19.160 19.570 1.00 53.78 91 LYS A O 1
ATOM 714 N N . GLY A 1 92 ? -36.995 -17.028 20.296 1.00 56.31 92 GLY A N 1
ATOM 715 C CA . GLY A 1 92 ? -35.967 -16.496 19.413 1.00 56.31 92 GLY A CA 1
ATOM 716 C C . GLY A 1 92 ? -34.655 -17.243 19.680 1.00 56.31 92 GLY A C 1
ATOM 717 O O . GLY A 1 92 ? -34.461 -17.727 20.804 1.00 56.31 92 GLY A O 1
ATOM 718 N N . PRO A 1 93 ? -33.798 -17.412 18.661 1.00 65.94 93 PRO A N 1
ATOM 719 C CA . PRO A 1 93 ? -32.490 -18.010 18.874 1.00 65.94 93 PRO A CA 1
ATOM 720 C C . PRO A 1 93 ? -31.815 -17.289 20.042 1.00 65.94 93 PRO A C 1
ATOM 722 O O . PRO A 1 93 ? -31.854 -16.062 20.121 1.00 65.94 93 PRO A O 1
ATOM 725 N N . ASP A 1 94 ? -31.279 -18.060 20.986 1.00 86.56 94 ASP A N 1
ATOM 726 C CA . ASP A 1 94 ? -30.534 -17.513 22.114 1.00 86.56 94 ASP A CA 1
ATOM 727 C C . ASP A 1 94 ? -29.400 -16.660 21.541 1.00 86.56 94 ASP A C 1
ATOM 729 O O . ASP A 1 94 ? -28.519 -17.202 20.871 1.00 86.56 94 ASP A O 1
ATOM 733 N N . THR A 1 95 ? -29.438 -15.342 21.758 1.00 90.12 95 THR A N 1
ATOM 734 C CA . THR A 1 95 ? -28.438 -14.386 21.259 1.00 90.12 95 THR A CA 1
ATOM 735 C C . THR A 1 95 ? -27.018 -14.875 21.540 1.00 90.12 95 THR A C 1
ATOM 737 O O . THR A 1 95 ? -26.140 -14.764 20.693 1.00 90.12 95 THR A O 1
ATOM 740 N N . ARG A 1 96 ? -26.792 -15.530 22.686 1.00 90.62 96 ARG A N 1
ATOM 741 C CA . ARG A 1 96 ? -25.479 -16.080 23.052 1.00 90.62 96 ARG A CA 1
ATOM 742 C C . ARG A 1 96 ? -25.029 -17.226 22.147 1.00 90.62 96 ARG A C 1
ATOM 744 O O . ARG A 1 96 ? -23.839 -17.368 21.892 1.00 90.62 96 ARG A O 1
ATOM 751 N N . SER A 1 97 ? -25.957 -18.029 21.628 1.00 92.69 97 SER A N 1
ATOM 752 C CA . SER A 1 97 ? -25.635 -19.173 20.763 1.00 92.69 97 SER A CA 1
ATOM 753 C C . SER A 1 97 ? -25.039 -18.759 19.415 1.00 92.69 97 SER A C 1
ATOM 755 O O . SER A 1 97 ? -24.219 -19.493 18.865 1.00 92.69 97 SER A O 1
ATOM 757 N N . MET A 1 98 ? -25.389 -17.569 18.914 1.00 92.62 98 MET A N 1
ATOM 758 C CA . MET A 1 98 ? -24.808 -17.006 17.690 1.00 92.62 98 MET A CA 1
ATOM 759 C C . MET A 1 98 ? -23.343 -16.595 17.871 1.00 92.62 98 MET A C 1
ATOM 761 O O . MET A 1 98 ? -22.581 -16.626 16.909 1.00 92.62 98 MET A O 1
ATOM 765 N N . HIS A 1 99 ? -22.942 -16.299 19.109 1.00 94.75 99 HIS A N 1
ATOM 766 C CA . HIS A 1 99 ? -21.603 -15.830 19.480 1.00 94.75 99 HIS A CA 1
ATOM 767 C C . HIS A 1 99 ? -20.838 -16.855 20.324 1.00 94.75 99 HIS A C 1
ATOM 769 O O . HIS A 1 99 ? -19.966 -16.504 21.117 1.00 94.75 99 HIS A O 1
ATOM 775 N N . ALA A 1 100 ? -21.156 -18.145 20.171 1.00 93.69 100 ALA A N 1
ATOM 776 C CA . ALA A 1 100 ? -20.573 -19.214 20.984 1.00 93.69 100 ALA A CA 1
ATOM 777 C C . ALA A 1 100 ? -19.037 -19.285 20.886 1.00 93.69 100 ALA A C 1
ATOM 779 O O . ALA A 1 100 ? -18.379 -19.624 21.868 1.00 93.69 100 ALA A O 1
ATOM 780 N N . THR A 1 101 ? -18.463 -18.957 19.723 1.00 91.94 101 THR A N 1
ATOM 781 C CA . THR A 1 101 ? -17.005 -18.901 19.530 1.00 91.94 101 THR A CA 1
ATOM 782 C C . THR A 1 101 ? -16.378 -17.795 20.372 1.00 91.94 101 THR A C 1
ATOM 784 O O . THR A 1 101 ? -15.425 -18.063 21.096 1.00 91.94 101 THR A O 1
ATOM 787 N N . ALA A 1 102 ? -16.939 -16.582 20.322 1.00 92.44 102 ALA A N 1
ATOM 788 C CA . ALA A 1 102 ? -16.437 -15.446 21.085 1.00 92.44 102 ALA A CA 1
ATOM 789 C C . ALA A 1 102 ? -16.553 -15.688 22.594 1.00 92.44 102 ALA A C 1
ATOM 791 O O . ALA A 1 102 ? -15.595 -15.473 23.327 1.00 92.44 102 ALA A O 1
ATOM 792 N N . LEU A 1 103 ? -17.691 -16.228 23.044 1.00 92.19 103 LEU A N 1
ATOM 793 C CA . LEU A 1 103 ? -17.910 -16.590 24.445 1.00 92.19 103 LEU A CA 1
ATOM 794 C C . LEU A 1 103 ? -16.907 -17.634 24.943 1.00 92.19 103 LEU A C 1
ATOM 796 O O . LEU A 1 103 ? -16.303 -17.431 25.990 1.00 92.19 103 LEU A O 1
ATOM 800 N N . ARG A 1 104 ? -16.688 -18.715 24.181 1.00 93.56 104 ARG A N 1
ATOM 801 C CA . ARG A 1 104 ? -15.701 -19.741 24.545 1.00 93.56 104 ARG A CA 1
ATOM 802 C C . ARG A 1 104 ? -14.297 -19.154 24.626 1.00 93.56 104 ARG A C 1
ATOM 804 O O . ARG A 1 104 ? -13.572 -19.454 25.560 1.00 93.56 104 ARG A O 1
ATOM 811 N N . GLN A 1 105 ? -13.928 -18.308 23.670 1.00 89.56 105 GLN A N 1
ATOM 812 C CA . GLN A 1 105 ? -12.605 -17.698 23.654 1.00 89.56 105 GLN A CA 1
ATOM 813 C C . GLN A 1 105 ? -12.407 -16.738 24.834 1.00 89.56 105 GLN A C 1
ATOM 815 O O . GLN A 1 105 ? -11.358 -16.764 25.469 1.00 89.56 105 GLN A O 1
ATOM 820 N N . MET A 1 106 ? -13.423 -15.937 25.172 1.00 87.25 106 MET A N 1
ATOM 821 C CA . MET A 1 106 ? -13.399 -15.094 26.369 1.00 87.25 106 MET A CA 1
ATOM 822 C C . MET A 1 106 ? -13.248 -15.933 27.645 1.00 87.25 106 MET A C 1
ATOM 824 O O . MET A 1 106 ? -12.467 -15.573 28.520 1.00 87.25 106 MET A O 1
ATOM 828 N N . GLU A 1 107 ? -13.956 -17.063 27.742 1.00 89.62 107 GLU A N 1
ATOM 829 C CA . GLU A 1 107 ? -13.824 -18.006 28.859 1.00 89.62 107 GLU A CA 1
ATOM 830 C C . GLU A 1 107 ? -12.413 -18.614 28.932 1.00 89.62 107 GLU A C 1
ATOM 832 O O . GLU A 1 107 ? -11.805 -18.617 30.003 1.00 89.62 107 GLU A O 1
ATOM 837 N N . ASP A 1 108 ? -11.870 -19.072 27.800 1.00 89.50 108 ASP A N 1
ATOM 838 C CA . ASP A 1 108 ? -10.543 -19.694 27.704 1.00 89.50 108 ASP A CA 1
ATOM 839 C C . ASP A 1 108 ? -9.410 -18.706 28.045 1.00 89.50 108 ASP A C 1
ATOM 841 O O . ASP A 1 108 ? -8.400 -19.088 28.641 1.00 89.50 108 ASP A O 1
ATOM 845 N N . GLU A 1 109 ? -9.576 -17.425 27.706 1.00 83.12 109 GLU A N 1
ATOM 846 C CA . GLU A 1 109 ? -8.617 -16.353 28.008 1.00 83.12 109 GLU A CA 1
ATOM 847 C C . GLU A 1 109 ? -8.774 -15.779 29.425 1.00 83.12 109 GLU A C 1
ATOM 849 O O . GLU A 1 109 ? -7.962 -14.955 29.856 1.00 83.12 109 GLU A O 1
ATOM 854 N N . GLY A 1 110 ? -9.806 -16.198 30.166 1.00 81.38 110 GLY A N 1
ATOM 855 C CA . GLY A 1 110 ? -10.154 -15.599 31.454 1.00 81.38 110 GLY A CA 1
ATOM 856 C C . GLY A 1 110 ? -10.554 -14.126 31.326 1.00 81.38 110 GLY A C 1
ATOM 857 O O . GLY A 1 110 ? -10.365 -13.346 32.263 1.00 81.38 110 GLY A O 1
ATOM 858 N N . ALA A 1 111 ? -11.063 -13.725 30.158 1.00 74.62 111 ALA A N 1
ATOM 859 C CA . ALA A 1 111 ? -11.576 -12.389 29.921 1.00 74.62 111 ALA A CA 1
ATOM 860 C C . ALA A 1 111 ? -12.895 -12.223 30.683 1.00 74.62 111 ALA A C 1
ATOM 862 O O . ALA A 1 111 ? -13.946 -12.744 30.311 1.00 74.62 111 ALA A O 1
ATOM 863 N N . GLU A 1 112 ? -12.827 -11.491 31.787 1.00 73.12 112 GLU A N 1
ATOM 864 C CA . GLU A 1 112 ? -13.997 -11.127 32.573 1.00 73.12 112 GLU A CA 1
ATOM 865 C C . GLU A 1 112 ? -14.803 -10.038 31.835 1.00 73.12 112 GLU A C 1
ATOM 867 O O . GLU A 1 112 ? -14.241 -9.099 31.268 1.00 73.12 112 GLU A O 1
ATOM 872 N N . PHE A 1 113 ? -16.138 -10.150 31.847 1.00 67.75 113 PHE A N 1
ATOM 873 C CA . PHE A 1 113 ? -17.056 -9.193 31.201 1.00 67.75 113 PHE A CA 1
ATOM 874 C C . PHE A 1 113 ? -16.967 -7.759 31.758 1.00 67.75 113 PHE A C 1
ATOM 876 O O . PHE A 1 113 ? -17.553 -6.843 31.183 1.00 67.75 113 PHE A O 1
ATOM 883 N N . ASP A 1 114 ? -16.289 -7.554 32.888 1.00 70.19 114 ASP A N 1
ATOM 884 C CA . ASP A 1 114 ? -16.090 -6.242 33.507 1.00 70.19 114 ASP A CA 1
ATOM 885 C C . ASP A 1 114 ? -14.953 -5.436 32.854 1.00 70.19 114 ASP A C 1
ATOM 887 O O . ASP A 1 114 ? -14.883 -4.217 33.034 1.00 70.19 114 ASP A O 1
ATOM 891 N N . LYS A 1 115 ? -14.092 -6.077 32.053 1.00 74.81 115 LYS A N 1
ATOM 892 C CA . LYS A 1 115 ? -13.026 -5.412 31.295 1.00 74.81 115 LYS A CA 1
ATOM 893 C C . LYS A 1 115 ? -13.480 -5.142 29.867 1.00 74.81 115 LYS A C 1
ATOM 895 O O . LYS A 1 115 ? -14.039 -6.002 29.190 1.00 74.81 115 LYS A O 1
ATOM 900 N N . LEU A 1 116 ? -13.204 -3.930 29.382 1.00 78.88 116 LEU A N 1
ATOM 901 C CA . LEU A 1 116 ? -13.419 -3.608 27.974 1.00 78.88 116 LEU A CA 1
ATOM 902 C C . LEU A 1 116 ? -12.481 -4.471 27.119 1.00 78.88 116 LEU A C 1
ATOM 904 O O . LEU A 1 116 ? -11.264 -4.408 27.324 1.00 78.88 116 LEU A O 1
ATOM 908 N N . PRO A 1 117 ? -13.015 -5.261 26.173 1.00 85.62 117 PRO A N 1
ATOM 909 C CA . PRO A 1 117 ? -12.187 -6.096 25.326 1.00 85.62 117 PRO A CA 1
ATOM 910 C C . PRO A 1 117 ? -11.328 -5.184 24.440 1.00 85.62 117 PRO A C 1
ATOM 912 O O . PRO A 1 117 ? -11.806 -4.204 23.858 1.00 85.62 117 PRO A O 1
ATOM 915 N N . ALA A 1 118 ? -10.033 -5.478 24.383 1.00 88.62 118 ALA A N 1
ATOM 916 C CA . ALA A 1 118 ? -9.057 -4.684 23.653 1.00 88.62 118 ALA A CA 1
ATOM 917 C C . ALA A 1 118 ? -7.971 -5.584 23.067 1.00 88.62 118 ALA A C 1
ATOM 919 O O . ALA A 1 118 ? -7.551 -6.560 23.684 1.00 88.62 118 ALA A O 1
ATOM 920 N N . ILE A 1 119 ? -7.480 -5.213 21.886 1.00 88.81 119 ILE A N 1
ATOM 921 C CA . ILE A 1 119 ? -6.346 -5.882 21.246 1.00 88.81 119 ILE A CA 1
ATOM 922 C C . ILE A 1 119 ? -5.068 -5.341 21.872 1.00 88.81 119 ILE A C 1
ATOM 924 O O . ILE A 1 119 ? -4.804 -4.135 21.829 1.00 88.81 119 ILE A O 1
ATOM 928 N N . THR A 1 120 ? -4.269 -6.230 22.452 1.00 88.19 120 THR A N 1
ATOM 929 C CA . THR A 1 120 ? -2.988 -5.846 23.045 1.00 88.19 120 THR A CA 1
ATOM 930 C C . THR A 1 120 ? -1.898 -5.743 21.979 1.00 88.19 120 THR A C 1
ATOM 932 O O . THR A 1 120 ? -1.982 -6.308 20.889 1.00 88.19 120 THR A O 1
ATOM 935 N N . VAL A 1 121 ? -0.849 -4.969 22.261 1.00 88.94 121 VAL A N 1
ATOM 936 C CA . VAL A 1 121 ? 0.304 -4.902 21.358 1.00 88.94 121 VAL A CA 1
ATOM 937 C C . VAL A 1 121 ? 1.081 -6.210 21.472 1.00 88.94 121 VAL A C 1
ATOM 939 O O . VAL A 1 121 ? 1.555 -6.555 22.551 1.00 88.94 121 VAL A O 1
ATOM 942 N N . HIS A 1 122 ? 1.263 -6.906 20.349 1.00 89.50 122 HIS A N 1
ATOM 943 C CA . HIS A 1 122 ? 2.024 -8.153 20.316 1.00 89.50 122 HIS A CA 1
ATOM 944 C C . HIS A 1 122 ? 3.443 -7.978 20.897 1.00 89.50 122 HIS A C 1
ATOM 946 O O . HIS A 1 122 ? 4.129 -7.013 20.532 1.00 89.50 122 HIS A O 1
ATOM 952 N N . PRO A 1 123 ? 3.945 -8.918 21.725 1.00 90.94 123 PRO A N 1
ATOM 953 C CA . PRO A 1 123 ? 5.223 -8.769 22.431 1.00 90.94 123 PRO A CA 1
ATOM 954 C C . PRO A 1 123 ? 6.426 -8.498 21.517 1.00 90.94 123 PRO A C 1
ATOM 956 O O . PRO A 1 123 ? 7.354 -7.782 21.888 1.00 90.94 123 PRO A O 1
ATOM 959 N N . MET A 1 124 ? 6.404 -9.033 20.292 1.00 91.88 124 MET A N 1
ATOM 960 C CA . MET A 1 124 ? 7.491 -8.858 19.318 1.00 91.88 124 MET A CA 1
ATOM 961 C C . MET A 1 124 ? 7.318 -7.651 18.386 1.00 91.88 124 MET A C 1
ATOM 963 O O . MET A 1 124 ? 8.170 -7.417 17.528 1.00 91.88 124 MET A O 1
ATOM 967 N N . ALA A 1 125 ? 6.258 -6.848 18.538 1.00 92.81 125 ALA A N 1
ATOM 968 C CA . ALA A 1 125 ? 5.992 -5.715 17.647 1.00 92.81 125 ALA A CA 1
ATOM 969 C C . ALA A 1 125 ? 7.160 -4.711 17.610 1.00 92.81 125 ALA A C 1
ATOM 971 O O . ALA A 1 125 ? 7.523 -4.210 16.544 1.00 92.81 125 ALA A O 1
ATOM 972 N N . ALA A 1 126 ? 7.795 -4.455 18.760 1.00 94.88 126 ALA A N 1
ATOM 973 C CA . ALA A 1 126 ? 8.970 -3.588 18.848 1.00 94.88 126 ALA A CA 1
ATOM 974 C C . ALA A 1 126 ? 10.179 -4.167 18.092 1.00 94.88 126 ALA A C 1
ATOM 976 O O . ALA A 1 126 ? 10.871 -3.430 17.390 1.00 94.88 126 ALA A O 1
ATOM 977 N N . MET A 1 127 ? 10.400 -5.484 18.181 1.00 95.81 127 MET A N 1
ATOM 978 C CA . MET A 1 127 ? 11.475 -6.174 17.464 1.00 95.81 127 MET A CA 1
ATOM 979 C C . MET A 1 127 ? 11.250 -6.131 15.950 1.00 95.81 127 MET A C 1
ATOM 981 O O . MET A 1 127 ? 12.151 -5.736 15.216 1.00 95.81 127 MET A O 1
ATOM 985 N N . HIS A 1 128 ? 10.050 -6.472 15.470 1.00 95.88 128 HIS A N 1
ATOM 986 C CA . HIS A 1 128 ? 9.733 -6.405 14.040 1.00 95.88 128 HIS A CA 1
ATOM 987 C C . HIS A 1 128 ? 9.892 -4.987 13.494 1.00 95.88 128 HIS A C 1
ATOM 989 O O . HIS A 1 128 ? 10.483 -4.797 12.432 1.00 95.88 128 HIS A O 1
ATOM 995 N N . ARG A 1 129 ? 9.446 -3.975 14.253 1.00 96.06 129 ARG A N 1
ATOM 996 C CA . ARG A 1 129 ? 9.685 -2.573 13.902 1.00 96.06 129 ARG A CA 1
ATOM 997 C C . ARG A 1 129 ? 11.181 -2.285 13.809 1.00 96.06 129 ARG A C 1
ATOM 999 O O . ARG A 1 129 ? 11.611 -1.765 12.790 1.00 96.06 129 ARG A O 1
ATOM 1006 N N . ALA A 1 130 ? 11.981 -2.654 14.808 1.00 96.69 130 ALA A N 1
ATOM 1007 C CA . ALA A 1 130 ? 13.429 -2.444 14.769 1.00 96.69 130 ALA A CA 1
ATOM 1008 C C . ALA A 1 130 ? 14.077 -3.102 13.538 1.00 96.69 130 ALA A C 1
ATOM 1010 O O . ALA A 1 130 ? 14.865 -2.455 12.849 1.00 96.69 130 ALA A O 1
ATOM 1011 N N . LEU A 1 131 ? 13.679 -4.333 13.201 1.00 96.62 131 LEU A N 1
ATOM 1012 C CA . LEU A 1 131 ? 14.147 -5.030 12.004 1.00 96.62 131 LEU A CA 1
ATOM 1013 C C . LEU A 1 131 ? 13.773 -4.273 10.727 1.00 96.62 131 LEU A C 1
ATOM 1015 O O . LEU A 1 131 ? 14.636 -4.085 9.873 1.00 96.62 131 LEU A O 1
ATOM 1019 N N . HIS A 1 132 ? 12.549 -3.753 10.596 1.00 97.50 132 HIS A N 1
ATOM 1020 C CA . HIS A 1 132 ? 12.173 -2.923 9.445 1.00 97.50 132 HIS A CA 1
ATOM 1021 C C . HIS A 1 132 ? 13.081 -1.697 9.265 1.00 97.50 132 HIS A C 1
ATOM 1023 O O . HIS A 1 132 ? 13.356 -1.314 8.133 1.00 97.50 132 HIS A O 1
ATOM 1029 N N . PHE A 1 133 ? 13.596 -1.096 10.340 1.00 97.31 133 PHE A N 1
ATOM 1030 C CA . PHE A 1 133 ? 14.528 0.039 10.260 1.00 97.31 133 PHE A CA 1
ATOM 1031 C C . PHE A 1 133 ? 16.002 -0.365 10.068 1.00 97.31 133 PHE A C 1
ATOM 1033 O O . PHE A 1 133 ? 16.837 0.507 9.844 1.00 97.31 133 PHE A O 1
ATOM 1040 N N . GLN A 1 134 ? 16.327 -1.659 10.116 1.00 96.75 134 GLN A N 1
ATOM 1041 C CA . GLN A 1 134 ? 17.692 -2.195 9.994 1.00 96.75 134 GLN A CA 1
ATOM 1042 C C . GLN A 1 134 ? 17.866 -3.108 8.769 1.00 96.75 134 GLN A C 1
ATOM 1044 O O . GLN A 1 134 ? 18.746 -3.968 8.749 1.00 96.75 134 GLN A O 1
ATOM 1049 N N . GLN A 1 135 ? 17.027 -2.950 7.739 1.00 97.00 135 GLN A N 1
ATOM 1050 C CA . GLN A 1 135 ? 17.158 -3.755 6.525 1.00 97.00 135 GLN A CA 1
ATOM 1051 C C . GLN A 1 135 ? 18.470 -3.439 5.791 1.00 97.00 135 GLN A C 1
ATOM 1053 O O . GLN A 1 135 ? 18.823 -2.264 5.649 1.00 97.00 135 GLN A O 1
ATOM 1058 N N . PRO A 1 136 ? 19.196 -4.463 5.309 1.00 96.94 136 PRO A N 1
ATOM 1059 C CA . PRO A 1 136 ? 20.400 -4.242 4.527 1.00 96.94 136 PRO A CA 1
ATOM 1060 C C . PRO A 1 136 ? 20.053 -3.628 3.160 1.00 96.94 136 PRO A C 1
ATOM 1062 O O . PRO A 1 136 ? 18.955 -3.858 2.640 1.00 96.94 136 PRO A O 1
ATOM 1065 N N . PRO A 1 137 ? 20.985 -2.883 2.540 1.00 96.38 137 PRO A N 1
ATOM 1066 C CA . PRO A 1 137 ? 20.812 -2.440 1.164 1.00 96.38 137 PRO A CA 1
ATOM 1067 C C . PRO A 1 137 ? 20.715 -3.651 0.219 1.00 96.38 137 PRO A C 1
ATOM 1069 O O . PRO A 1 137 ? 21.328 -4.693 0.482 1.00 96.38 137 PRO A O 1
ATOM 1072 N N . PRO A 1 138 ? 19.973 -3.538 -0.894 1.00 97.44 138 PRO A N 1
ATOM 1073 C CA . PRO A 1 138 ? 19.868 -4.620 -1.861 1.00 97.44 138 PRO A CA 1
ATOM 1074 C C . PRO A 1 138 ? 21.218 -4.871 -2.548 1.00 97.44 138 PRO A C 1
ATOM 1076 O O . PRO A 1 138 ? 21.956 -3.943 -2.887 1.00 97.44 138 PRO A O 1
ATOM 1079 N N . VAL A 1 139 ? 21.533 -6.144 -2.778 1.00 96.81 139 VAL A N 1
ATOM 1080 C CA . VAL A 1 139 ? 22.771 -6.554 -3.450 1.00 96.81 139 VAL A CA 1
ATOM 1081 C C . VAL A 1 139 ? 22.575 -6.469 -4.963 1.00 96.81 139 VAL A C 1
ATOM 1083 O O . VAL A 1 139 ? 21.653 -7.078 -5.501 1.00 96.81 139 VAL A O 1
ATOM 1086 N N . ILE A 1 140 ? 23.461 -5.741 -5.645 1.00 97.44 140 ILE A N 1
ATOM 1087 C CA . ILE A 1 140 ? 23.548 -5.712 -7.111 1.00 97.44 140 ILE A CA 1
ATOM 1088 C C . ILE A 1 140 ? 24.707 -6.611 -7.536 1.00 97.44 140 ILE A C 1
ATOM 1090 O O . ILE A 1 140 ? 25.844 -6.415 -7.100 1.00 97.44 140 ILE A O 1
ATOM 1094 N N . ALA A 1 141 ? 24.438 -7.584 -8.407 1.00 95.50 141 ALA A N 1
ATOM 1095 C CA . ALA A 1 141 ? 25.495 -8.416 -8.971 1.00 95.50 141 ALA A CA 1
ATOM 1096 C C . ALA A 1 141 ? 26.415 -7.593 -9.892 1.00 95.50 141 ALA A C 1
ATOM 1098 O O . ALA A 1 141 ? 25.952 -6.772 -10.685 1.00 95.50 141 ALA A O 1
ATOM 1099 N N . GLN A 1 142 ? 27.725 -7.856 -9.828 1.00 97.06 142 GLN A N 1
ATOM 1100 C CA . GLN A 1 142 ? 28.752 -7.094 -10.555 1.00 97.06 142 GLN A CA 1
ATOM 1101 C C . GLN A 1 142 ? 28.518 -7.047 -12.076 1.00 97.06 142 GLN A C 1
ATOM 1103 O O . GLN A 1 142 ? 28.854 -6.058 -12.724 1.00 97.06 142 GLN A O 1
ATOM 1108 N N . GLU A 1 143 ? 27.922 -8.096 -12.645 1.00 97.38 143 GLU A N 1
ATOM 1109 C CA . GLU A 1 143 ? 27.591 -8.179 -14.071 1.00 97.38 143 GLU A CA 1
ATOM 1110 C C . GLU A 1 143 ? 26.664 -7.047 -14.548 1.00 97.38 143 GLU A C 1
ATOM 1112 O O . GLU A 1 143 ? 26.831 -6.556 -15.664 1.00 97.38 143 GLU A O 1
ATOM 1117 N N . PHE A 1 144 ? 25.737 -6.573 -13.708 1.00 98.00 144 PHE A N 1
ATOM 1118 C CA . PHE A 1 144 ? 24.826 -5.482 -14.067 1.00 98.00 144 PHE A CA 1
ATOM 1119 C C . PHE A 1 144 ? 25.538 -4.133 -14.087 1.00 98.00 144 PHE A C 1
ATOM 1121 O O . PHE A 1 144 ? 25.307 -3.327 -14.986 1.00 98.00 144 PHE A O 1
ATOM 1128 N N . THR A 1 145 ? 26.456 -3.908 -13.145 1.00 97.19 145 THR A N 1
ATOM 1129 C CA . THR A 1 145 ? 27.310 -2.715 -13.141 1.00 97.19 145 THR A CA 1
ATOM 1130 C C . THR A 1 145 ? 28.224 -2.706 -14.365 1.00 97.19 145 THR A C 1
ATOM 1132 O O . THR A 1 145 ? 28.282 -1.715 -15.083 1.00 97.19 145 THR A O 1
ATOM 1135 N N . GLN A 1 146 ? 28.859 -3.841 -14.682 1.00 97.44 146 GLN A N 1
ATOM 1136 C CA . GLN A 1 146 ? 29.708 -3.974 -15.872 1.00 97.44 146 GLN A CA 1
ATOM 1137 C C . GLN A 1 146 ? 28.929 -3.755 -17.175 1.00 97.44 146 GLN A C 1
ATOM 1139 O O . GLN A 1 146 ? 29.444 -3.130 -18.106 1.00 97.44 146 GLN A O 1
ATOM 1144 N N . PHE A 1 147 ? 27.695 -4.261 -17.254 1.00 97.38 147 PHE A N 1
ATOM 1145 C CA . PHE A 1 147 ? 26.809 -4.011 -18.387 1.00 97.38 147 PHE A CA 1
ATOM 1146 C C . PHE A 1 147 ? 26.483 -2.520 -18.516 1.00 97.38 147 PHE A C 1
ATOM 1148 O O . PHE A 1 147 ? 26.682 -1.954 -19.592 1.00 97.38 147 PHE A O 1
ATOM 1155 N N . ALA A 1 148 ? 26.064 -1.869 -17.428 1.00 97.25 148 ALA A N 1
ATOM 1156 C CA . ALA A 1 148 ? 25.771 -0.438 -17.414 1.00 97.25 148 ALA A CA 1
ATOM 1157 C C . ALA A 1 148 ? 26.991 0.400 -17.843 1.00 97.25 148 ALA A C 1
ATOM 1159 O O . ALA A 1 148 ? 26.863 1.267 -18.706 1.00 97.25 148 ALA A O 1
ATOM 1160 N N . ASP A 1 149 ? 28.186 0.081 -17.338 1.00 96.94 149 ASP A N 1
ATOM 1161 C CA . ASP A 1 149 ? 29.443 0.748 -17.705 1.00 96.94 149 ASP A CA 1
ATOM 1162 C C . ASP A 1 149 ? 29.819 0.533 -19.180 1.00 96.94 149 ASP A C 1
ATOM 1164 O O . ASP A 1 149 ? 30.409 1.398 -19.834 1.00 96.94 149 ASP A O 1
ATOM 1168 N N . CYS A 1 150 ? 29.517 -0.645 -19.729 1.00 97.06 150 CYS A N 1
ATOM 1169 C CA . CYS A 1 150 ? 29.723 -0.943 -21.143 1.00 97.06 150 CYS A CA 1
ATOM 1170 C C . CYS A 1 150 ? 28.801 -0.091 -22.024 1.00 97.06 150 CYS A C 1
ATOM 1172 O O . CYS A 1 150 ? 29.271 0.571 -22.948 1.00 97.06 150 CYS A O 1
ATOM 1174 N N . ILE A 1 151 ? 27.510 -0.049 -21.695 1.00 96.50 151 ILE A N 1
ATOM 1175 C CA . ILE A 1 151 ? 26.505 0.727 -22.426 1.00 96.50 151 ILE A CA 1
ATOM 1176 C C . ILE A 1 151 ? 26.774 2.235 -22.323 1.00 96.50 151 ILE A C 1
ATOM 1178 O O . ILE A 1 151 ? 26.683 2.945 -23.326 1.00 96.50 151 ILE A O 1
ATOM 1182 N N . LEU A 1 152 ? 27.204 2.710 -21.150 1.00 94.81 152 LEU A N 1
ATOM 1183 C CA . LEU A 1 152 ? 27.607 4.098 -20.927 1.00 94.81 152 LEU A CA 1
ATOM 1184 C C . LEU A 1 152 ? 28.766 4.509 -21.846 1.00 94.81 152 LEU A C 1
ATOM 1186 O O . LEU A 1 152 ? 28.705 5.568 -22.468 1.00 94.81 152 LEU A O 1
ATOM 1190 N N . ARG A 1 153 ? 29.792 3.657 -21.987 1.00 96.50 153 ARG A N 1
ATOM 1191 C CA . ARG A 1 153 ? 30.926 3.894 -22.904 1.00 96.50 153 ARG A CA 1
ATOM 1192 C C . ARG A 1 153 ? 30.526 3.908 -24.378 1.00 96.50 153 ARG A C 1
ATOM 1194 O O . ARG A 1 153 ? 31.237 4.497 -25.184 1.00 96.50 153 ARG A O 1
ATOM 1201 N N . MET A 1 154 ? 29.414 3.265 -24.729 1.00 96.31 154 MET A N 1
ATOM 1202 C CA . MET A 1 154 ? 28.867 3.265 -26.088 1.00 96.31 154 MET A CA 1
ATOM 1203 C C . MET A 1 154 ? 27.946 4.457 -26.370 1.00 96.31 154 MET A C 1
ATOM 1205 O O . MET A 1 154 ? 27.449 4.555 -27.486 1.00 96.31 154 MET A O 1
ATOM 1209 N N . ASP A 1 155 ? 27.705 5.338 -25.393 1.00 95.50 155 ASP A N 1
ATOM 1210 C CA . ASP A 1 155 ? 26.762 6.458 -25.504 1.00 95.50 155 ASP A CA 1
ATOM 1211 C C . ASP A 1 155 ? 25.320 6.006 -25.817 1.00 95.50 155 ASP A C 1
ATOM 1213 O O . ASP A 1 155 ? 24.575 6.662 -26.542 1.00 95.50 155 ASP A O 1
ATOM 1217 N N . ARG A 1 156 ? 24.906 4.855 -25.268 1.00 95.38 156 ARG A N 1
ATOM 1218 C CA . ARG A 1 156 ? 23.581 4.267 -25.517 1.00 95.38 156 ARG A CA 1
ATOM 1219 C C . ARG A 1 156 ? 22.710 4.283 -24.267 1.00 95.38 156 ARG A C 1
ATOM 1221 O O . ARG A 1 156 ? 23.199 4.273 -23.140 1.00 95.38 156 ARG A O 1
ATOM 1228 N N . GLU A 1 157 ? 21.402 4.311 -24.480 1.00 96.12 157 GLU A N 1
ATOM 1229 C CA . GLU A 1 157 ? 20.407 4.109 -23.427 1.00 96.12 157 GLU A CA 1
ATOM 1230 C C . GLU A 1 157 ? 20.043 2.625 -23.313 1.00 96.12 157 GLU A C 1
ATOM 1232 O O . GLU A 1 157 ? 20.175 1.848 -24.263 1.00 96.12 157 GLU A O 1
ATOM 1237 N N . TYR A 1 158 ? 19.567 2.237 -22.137 1.00 97.56 158 TYR A N 1
ATOM 1238 C CA . TYR A 1 158 ? 19.033 0.910 -21.845 1.00 97.56 158 TYR A CA 1
ATOM 1239 C C . TYR A 1 158 ? 17.825 1.053 -20.927 1.00 97.56 158 TYR A C 1
ATOM 1241 O O . TYR A 1 158 ? 17.611 2.112 -20.336 1.00 97.56 158 TYR A O 1
ATOM 1249 N N . HIS A 1 159 ? 17.018 0.003 -20.814 1.00 98.50 159 HIS A N 1
ATOM 1250 C CA . HIS A 1 159 ? 15.797 0.048 -20.019 1.00 98.50 159 HIS A CA 1
ATOM 1251 C C . HIS A 1 159 ? 15.960 -0.694 -18.697 1.00 98.50 159 HIS A C 1
ATOM 1253 O O . HIS A 1 159 ? 16.670 -1.695 -18.589 1.00 98.50 159 HIS A O 1
ATOM 1259 N N . MET A 1 160 ? 15.258 -0.199 -17.688 1.00 98.69 160 MET A N 1
ATOM 1260 C CA . MET A 1 160 ? 15.103 -0.855 -16.404 1.00 98.69 160 MET A CA 1
ATOM 1261 C C . MET A 1 160 ? 13.645 -0.743 -15.979 1.00 98.69 160 MET A C 1
ATOM 1263 O O . MET A 1 160 ? 13.031 0.300 -16.171 1.00 98.69 160 MET A O 1
ATOM 1267 N N . TYR A 1 161 ? 13.100 -1.809 -15.415 1.00 98.81 161 TYR A N 1
ATOM 1268 C CA . TYR A 1 161 ? 11.755 -1.843 -14.851 1.00 98.81 161 TYR A CA 1
ATOM 1269 C C . TYR A 1 161 ? 11.895 -1.889 -13.338 1.00 98.81 161 TYR A C 1
ATOM 1271 O O . TYR A 1 161 ? 12.761 -2.608 -12.837 1.00 98.81 161 TYR A O 1
ATOM 1279 N N . ILE A 1 162 ? 11.091 -1.114 -12.624 1.00 98.81 162 ILE A N 1
ATOM 1280 C CA . ILE A 1 162 ? 11.087 -1.056 -11.162 1.00 98.81 162 ILE A CA 1
ATOM 1281 C C . ILE A 1 162 ? 9.666 -1.221 -10.648 1.00 98.81 162 ILE A C 1
ATOM 1283 O O . ILE A 1 162 ? 8.730 -0.754 -11.297 1.00 98.81 162 ILE A O 1
ATOM 1287 N N . ASP A 1 163 ? 9.537 -1.857 -9.489 1.00 98.81 163 ASP A N 1
ATOM 1288 C CA . ASP A 1 163 ? 8.247 -2.039 -8.833 1.00 98.81 163 ASP A CA 1
ATOM 1289 C C . ASP A 1 163 ? 8.393 -2.209 -7.315 1.00 98.81 163 ASP A C 1
ATOM 1291 O O . ASP A 1 163 ? 9.446 -2.633 -6.808 1.00 98.81 163 ASP A O 1
ATOM 1295 N N . GLY A 1 164 ? 7.327 -1.865 -6.597 1.00 98.56 164 GLY A N 1
ATOM 1296 C CA . GLY A 1 164 ? 7.152 -2.077 -5.173 1.00 98.56 164 GLY A CA 1
ATOM 1297 C C . GLY A 1 164 ? 6.024 -3.066 -4.887 1.00 98.56 164 GLY A C 1
ATOM 1298 O O . GLY A 1 164 ? 4.960 -3.040 -5.483 1.00 98.56 164 GLY A O 1
ATOM 1299 N N . SER A 1 165 ? 6.208 -3.915 -3.879 1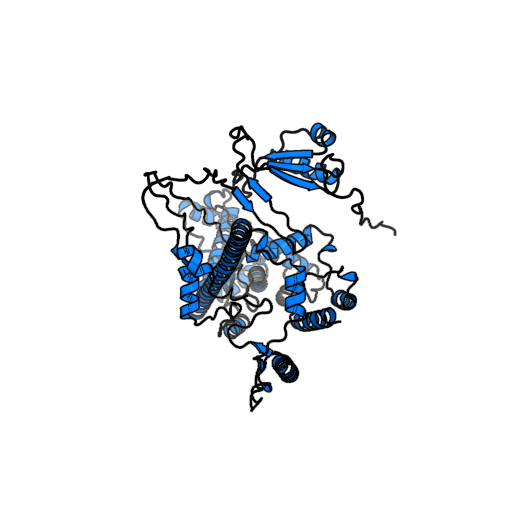.00 98.62 165 SER A N 1
ATOM 1300 C CA . SER A 1 165 ? 5.160 -4.815 -3.402 1.00 98.62 165 SER A CA 1
ATOM 1301 C C . SER A 1 165 ? 4.946 -4.652 -1.904 1.00 98.62 165 SER A C 1
ATOM 1303 O O . SER A 1 165 ? 5.888 -4.436 -1.138 1.00 98.62 165 SER A O 1
ATOM 1305 N N . CYS A 1 166 ? 3.696 -4.770 -1.462 1.00 98.50 166 CYS A N 1
ATOM 1306 C CA . CYS A 1 166 ? 3.323 -4.686 -0.056 1.00 98.50 166 CYS A CA 1
ATOM 1307 C C . CYS A 1 166 ? 2.300 -5.768 0.281 1.00 98.50 166 CYS A C 1
ATOM 1309 O O . CYS A 1 166 ? 1.270 -5.893 -0.380 1.00 98.50 166 CYS A O 1
ATOM 1311 N N . VAL A 1 167 ? 2.582 -6.537 1.329 1.00 98.25 167 VAL A N 1
ATOM 1312 C CA . VAL A 1 167 ? 1.662 -7.542 1.864 1.00 98.25 167 VAL A CA 1
ATOM 1313 C C . VAL A 1 167 ? 0.860 -6.914 3.002 1.00 98.25 167 VAL A C 1
ATOM 1315 O O . VAL A 1 167 ? 1.406 -6.163 3.809 1.00 98.25 167 VAL A O 1
ATOM 1318 N N . PHE A 1 168 ? -0.440 -7.216 3.051 1.00 97.69 168 PHE A N 1
ATOM 1319 C CA . PHE A 1 168 ? -1.407 -6.673 4.015 1.00 97.69 168 PHE A CA 1
ATOM 1320 C C . PHE A 1 168 ? -1.502 -5.138 4.038 1.00 97.69 168 PHE A C 1
ATOM 1322 O O . PHE A 1 168 ? -1.492 -4.552 5.118 1.00 97.69 168 PHE A O 1
ATOM 1329 N N . PRO A 1 169 ? -1.637 -4.446 2.889 1.00 96.62 169 PRO A N 1
ATOM 1330 C CA . PRO A 1 169 ? -1.555 -2.981 2.826 1.00 96.62 169 PRO A CA 1
ATOM 1331 C C . PRO A 1 169 ? -2.553 -2.249 3.745 1.00 96.62 169 PRO A C 1
ATOM 1333 O O . PRO A 1 169 ? -2.232 -1.167 4.243 1.00 96.62 169 PRO A O 1
ATOM 1336 N N . SER A 1 170 ? -3.714 -2.858 4.020 1.00 95.06 170 SER A N 1
ATOM 1337 C CA . SER A 1 170 ? -4.761 -2.367 4.932 1.00 95.06 170 SER A CA 1
ATOM 1338 C C . SER A 1 170 ? -4.443 -2.541 6.422 1.00 95.06 170 SER A C 1
ATOM 1340 O O . SER A 1 170 ? -5.216 -2.108 7.269 1.00 95.06 170 SER A O 1
ATOM 1342 N N . SER A 1 171 ? -3.319 -3.172 6.776 1.00 95.06 171 SER A N 1
ATOM 1343 C CA . SER A 1 171 ? -2.929 -3.452 8.163 1.00 95.06 171 SER A CA 1
ATOM 1344 C C . SER A 1 171 ? -1.625 -2.743 8.534 1.00 95.06 171 SER A C 1
ATOM 1346 O O . SER A 1 171 ? -0.561 -3.358 8.503 1.00 95.06 171 SER A O 1
ATOM 1348 N N . PRO A 1 172 ? -1.667 -1.457 8.936 1.00 92.44 172 PRO A N 1
ATOM 1349 C CA . PRO A 1 172 ? -0.470 -0.655 9.206 1.00 92.44 172 PRO A CA 1
ATOM 1350 C C . PRO A 1 172 ? 0.521 -1.264 10.206 1.00 92.44 172 PRO A C 1
ATOM 1352 O O . PRO A 1 172 ? 1.713 -0.985 10.124 1.00 92.44 172 PRO A O 1
ATOM 1355 N N . THR A 1 173 ? 0.034 -2.081 11.141 1.00 91.25 173 THR A N 1
ATOM 1356 C CA . THR A 1 173 ? 0.826 -2.709 12.207 1.00 91.25 173 THR A CA 1
ATOM 1357 C C . THR A 1 173 ? 1.545 -3.987 11.784 1.00 91.25 173 THR A C 1
ATOM 1359 O O . THR A 1 173 ? 2.521 -4.358 12.430 1.00 91.25 173 THR A O 1
ATOM 1362 N N . THR A 1 174 ? 1.074 -4.660 10.732 1.00 95.56 174 THR A N 1
ATOM 1363 C CA . THR A 1 174 ? 1.550 -5.995 10.323 1.00 95.56 174 THR A CA 1
ATOM 1364 C C . THR A 1 174 ? 1.935 -6.075 8.847 1.00 95.56 174 THR A C 1
ATOM 1366 O O . THR A 1 174 ? 2.470 -7.089 8.402 1.00 95.56 174 THR A O 1
ATOM 1369 N N . ARG A 1 175 ? 1.703 -5.005 8.080 1.00 97.31 175 ARG A N 1
ATOM 1370 C CA . ARG A 1 175 ? 2.147 -4.898 6.693 1.00 97.31 175 ARG A CA 1
ATOM 1371 C C . ARG A 1 175 ? 3.664 -4.886 6.594 1.00 97.31 175 ARG A C 1
ATOM 1373 O O . ARG A 1 175 ? 4.355 -4.293 7.421 1.00 97.31 175 ARG A O 1
ATOM 1380 N N . TYR A 1 176 ? 4.170 -5.477 5.525 1.00 98.25 176 TYR A N 1
ATOM 1381 C CA . TYR A 1 176 ? 5.583 -5.449 5.173 1.00 98.25 176 TYR A CA 1
ATOM 1382 C C . TYR A 1 176 ? 5.736 -5.276 3.667 1.00 98.25 176 TYR A C 1
ATOM 1384 O O . TYR A 1 176 ? 4.874 -5.695 2.892 1.00 98.25 176 TYR A O 1
ATOM 1392 N N . ALA A 1 177 ? 6.817 -4.625 3.252 1.00 98.50 177 ALA A N 1
ATOM 1393 C CA . ALA A 1 177 ? 7.017 -4.242 1.866 1.00 98.50 177 ALA A CA 1
ATOM 1394 C C . ALA A 1 177 ? 8.426 -4.584 1.371 1.00 98.50 177 ALA A C 1
ATOM 1396 O O . ALA A 1 177 ? 9.400 -4.644 2.131 1.00 98.50 177 ALA A O 1
ATOM 1397 N N . ALA A 1 178 ? 8.525 -4.811 0.071 1.00 98.69 178 ALA A N 1
ATOM 1398 C CA . ALA A 1 178 ? 9.760 -5.066 -0.647 1.00 98.69 178 ALA A CA 1
ATOM 1399 C C . ALA A 1 178 ? 9.688 -4.394 -2.014 1.00 98.69 178 ALA A C 1
ATOM 1401 O O . ALA A 1 178 ? 8.628 -3.963 -2.455 1.00 98.69 178 ALA A O 1
ATOM 1402 N N . PHE A 1 179 ? 10.824 -4.288 -2.676 1.00 98.81 179 PHE A N 1
ATOM 1403 C CA . PHE A 1 179 ? 10.929 -3.670 -3.984 1.00 98.81 179 PHE A CA 1
ATOM 1404 C C . PHE A 1 179 ? 11.943 -4.421 -4.837 1.00 98.81 179 PHE A C 1
ATOM 1406 O O . PHE A 1 179 ? 12.802 -5.143 -4.315 1.00 98.81 179 PHE A O 1
ATOM 1413 N N . ALA A 1 180 ? 11.855 -4.242 -6.149 1.00 98.81 180 ALA A N 1
ATOM 1414 C CA . ALA A 1 180 ? 12.750 -4.889 -7.090 1.00 98.81 180 ALA A CA 1
ATOM 1415 C C . ALA A 1 180 ? 13.040 -4.021 -8.315 1.00 98.81 180 ALA A C 1
ATOM 1417 O O . ALA A 1 180 ? 12.360 -3.034 -8.594 1.00 98.81 180 ALA A O 1
ATOM 1418 N N . GLY A 1 181 ? 14.079 -4.420 -9.043 1.00 98.62 181 GLY A N 1
ATOM 1419 C CA . GLY A 1 181 ? 14.442 -3.850 -10.328 1.00 98.62 181 GLY A CA 1
ATOM 1420 C C . GLY A 1 181 ? 14.887 -4.937 -11.298 1.00 98.62 181 GLY A C 1
ATOM 1421 O O . GLY A 1 181 ? 15.684 -5.806 -10.944 1.00 98.62 181 GLY A O 1
ATOM 1422 N N . VAL A 1 182 ? 14.401 -4.875 -12.533 1.00 98.75 182 VAL A N 1
ATOM 1423 C CA . VAL A 1 182 ? 14.750 -5.781 -13.635 1.00 98.75 182 VAL A CA 1
ATOM 1424 C C . VAL A 1 182 ? 15.455 -4.978 -14.716 1.00 98.75 182 VAL A C 1
ATOM 1426 O O . VAL A 1 182 ? 14.926 -3.981 -15.202 1.00 98.75 182 VAL A O 1
ATOM 1429 N N . MET A 1 183 ? 16.653 -5.407 -15.102 1.00 98.62 183 MET A N 1
ATOM 1430 C CA . MET A 1 183 ? 17.435 -4.760 -16.151 1.00 98.62 183 MET A CA 1
ATOM 1431 C C . MET A 1 183 ? 17.187 -5.434 -17.499 1.00 98.62 183 MET A C 1
ATOM 1433 O O . MET A 1 183 ? 17.161 -6.662 -17.596 1.00 98.62 183 MET A O 1
ATOM 1437 N N . ASP A 1 184 ? 17.034 -4.620 -18.541 1.00 98.56 184 ASP A N 1
ATOM 1438 C CA . ASP A 1 184 ? 16.928 -5.079 -19.918 1.00 98.56 184 ASP A CA 1
ATOM 1439 C C . ASP A 1 184 ? 18.298 -5.123 -20.600 1.00 98.56 184 ASP A C 1
ATOM 1441 O O . ASP A 1 184 ? 18.896 -4.091 -20.909 1.00 98.56 184 ASP A O 1
ATOM 1445 N N . MET A 1 185 ? 18.763 -6.337 -20.883 1.00 97.94 185 MET A N 1
ATOM 1446 C CA . MET A 1 185 ? 20.031 -6.593 -21.565 1.00 97.94 185 MET A CA 1
ATOM 1447 C C . MET A 1 185 ? 19.886 -6.759 -23.088 1.00 97.94 185 MET A C 1
ATOM 1449 O O . MET A 1 185 ? 20.816 -7.225 -23.754 1.00 97.94 185 MET A O 1
ATOM 1453 N N . ALA A 1 186 ? 18.728 -6.432 -23.673 1.00 98.00 186 ALA A N 1
ATOM 1454 C CA . ALA A 1 186 ? 18.553 -6.484 -25.120 1.00 98.00 186 ALA A CA 1
ATOM 1455 C C . ALA A 1 186 ? 19.396 -5.414 -25.833 1.00 98.00 186 ALA A C 1
ATOM 1457 O O . ALA A 1 186 ? 19.542 -4.286 -25.367 1.00 98.00 186 ALA A O 1
ATOM 1458 N N . ARG A 1 187 ? 19.939 -5.777 -27.003 1.00 96.56 187 ARG A N 1
ATOM 1459 C CA . ARG A 1 187 ? 20.830 -4.908 -27.778 1.00 96.56 187 ARG A CA 1
ATOM 1460 C C . ARG A 1 187 ? 20.121 -3.689 -28.345 1.00 96.56 187 ARG A C 1
ATOM 1462 O O . ARG A 1 187 ? 20.716 -2.624 -28.332 1.00 96.56 187 ARG A O 1
ATOM 1469 N N . ASP A 1 188 ? 18.912 -3.844 -28.861 1.00 96.56 188 ASP A N 1
ATOM 1470 C CA . ASP A 1 188 ? 18.128 -2.824 -29.562 1.00 96.56 188 ASP A CA 1
ATOM 1471 C C . ASP A 1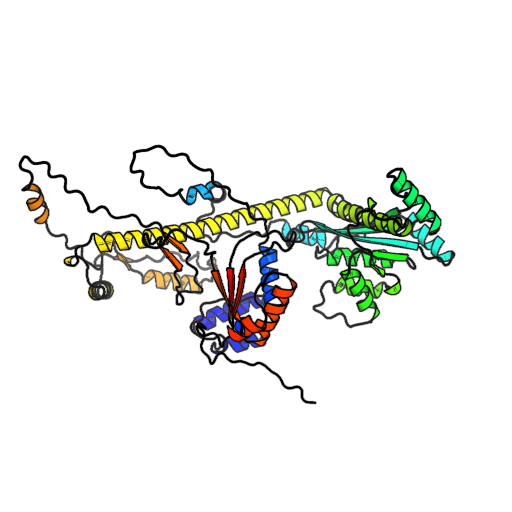 188 ? 16.648 -3.248 -29.609 1.00 96.56 188 ASP A C 1
ATOM 1473 O O . ASP A 1 188 ? 16.286 -4.328 -29.131 1.00 96.56 188 ASP A O 1
ATOM 1477 N N . ASP A 1 189 ? 15.786 -2.395 -30.164 1.00 98.12 189 ASP A N 1
ATOM 1478 C CA . ASP A 1 189 ? 14.345 -2.658 -30.223 1.00 98.12 189 ASP A CA 1
ATOM 1479 C C . ASP A 1 189 ? 13.985 -3.829 -31.140 1.00 98.12 189 ASP A C 1
ATOM 1481 O O . ASP A 1 189 ? 13.005 -4.523 -30.881 1.00 98.12 189 ASP A O 1
ATOM 1485 N N . ASP A 1 190 ? 14.778 -4.111 -32.173 1.00 98.25 190 ASP A N 1
ATOM 1486 C CA . ASP A 1 190 ? 14.529 -5.259 -33.050 1.00 98.25 190 ASP A CA 1
ATOM 1487 C C . ASP A 1 190 ? 14.821 -6.574 -32.326 1.00 98.25 190 ASP A C 1
ATOM 1489 O O . ASP A 1 190 ? 14.060 -7.540 -32.439 1.00 98.25 190 ASP A O 1
ATOM 1493 N N . HIS A 1 191 ? 15.856 -6.594 -31.484 1.00 98.25 191 HIS A N 1
ATOM 1494 C CA . HIS A 1 191 ? 16.106 -7.698 -30.568 1.00 98.25 191 HIS A CA 1
ATOM 1495 C C . HIS A 1 191 ? 14.957 -7.872 -29.564 1.00 98.25 191 HIS A C 1
ATOM 1497 O O . HIS A 1 191 ? 14.520 -9.002 -29.345 1.00 98.25 191 HIS A O 1
ATOM 1503 N N . ARG A 1 192 ? 14.413 -6.780 -29.003 1.00 98.56 192 ARG A N 1
ATOM 1504 C CA . ARG A 1 192 ? 13.239 -6.824 -28.105 1.00 98.56 192 ARG A CA 1
ATOM 1505 C C . ARG A 1 192 ? 12.014 -7.408 -28.800 1.00 98.56 192 ARG A C 1
ATOM 1507 O O . ARG A 1 192 ? 11.396 -8.326 -28.265 1.00 98.56 192 ARG A O 1
ATOM 1514 N N . ARG A 1 193 ? 11.699 -6.937 -30.013 1.00 98.62 193 ARG A N 1
ATOM 1515 C CA . ARG A 1 193 ? 10.578 -7.446 -30.821 1.00 98.62 193 ARG A CA 1
ATOM 1516 C C . ARG A 1 193 ? 10.739 -8.930 -31.136 1.00 98.62 193 ARG A C 1
ATOM 1518 O O . ARG A 1 193 ? 9.793 -9.689 -30.964 1.00 98.62 193 ARG A O 1
ATOM 1525 N N . SER A 1 194 ? 11.941 -9.357 -31.526 1.00 98.50 194 SER A N 1
ATOM 1526 C CA . SER A 1 194 ? 12.246 -10.771 -31.786 1.00 98.50 194 SER A CA 1
ATOM 1527 C C . SER A 1 194 ? 12.035 -11.652 -30.548 1.00 98.50 194 SER A C 1
ATOM 1529 O O . SER A 1 194 ? 11.485 -12.748 -30.646 1.00 98.50 194 SER A O 1
ATOM 1531 N N . LEU A 1 195 ? 12.427 -11.174 -29.365 1.00 98.56 195 LEU A N 1
ATOM 1532 C CA . LEU A 1 195 ? 12.225 -11.899 -28.109 1.00 98.56 195 LEU A CA 1
ATOM 1533 C C . LEU A 1 195 ? 10.755 -11.915 -27.666 1.00 98.56 195 LEU A C 1
ATOM 1535 O O . LEU A 1 195 ? 10.280 -12.939 -27.180 1.00 98.56 195 LEU A O 1
ATOM 1539 N N . ALA A 1 196 ? 10.018 -10.822 -27.870 1.00 98.50 196 ALA A N 1
ATOM 1540 C CA . ALA A 1 196 ? 8.579 -10.779 -27.617 1.00 98.50 196 ALA A CA 1
ATOM 1541 C C . ALA A 1 196 ? 7.795 -11.710 -28.556 1.00 98.50 196 ALA A C 1
ATOM 1543 O O . ALA A 1 196 ? 6.869 -12.383 -28.112 1.00 98.50 196 ALA A O 1
ATOM 1544 N N . GLU A 1 197 ? 8.199 -11.823 -29.824 1.00 98.50 197 GLU A N 1
ATOM 1545 C CA . GLU A 1 197 ? 7.625 -12.795 -30.762 1.00 98.50 197 GLU A CA 1
ATOM 1546 C C . GLU A 1 197 ? 7.879 -14.236 -30.292 1.00 98.50 197 GLU A C 1
ATOM 1548 O O . GLU A 1 197 ? 6.975 -15.071 -30.291 1.00 98.50 197 GLU A O 1
ATOM 1553 N N . GLN A 1 198 ? 9.088 -14.533 -29.802 1.00 98.19 198 GLN A N 1
ATOM 1554 C CA . GLN A 1 198 ? 9.393 -15.844 -29.219 1.00 98.19 198 GLN A CA 1
ATOM 1555 C C . GLN A 1 198 ? 8.534 -16.147 -27.988 1.00 98.19 198 GLN A C 1
ATOM 1557 O O . GLN A 1 198 ? 8.067 -17.280 -27.848 1.00 98.19 198 GLN A O 1
ATOM 1562 N N . PHE A 1 199 ? 8.285 -15.156 -27.129 1.00 98.25 199 PHE A N 1
ATOM 1563 C CA . PHE A 1 199 ? 7.336 -15.293 -26.026 1.00 98.25 199 PHE A CA 1
ATOM 1564 C C . PHE A 1 199 ? 5.922 -15.581 -26.545 1.00 98.25 199 PHE A C 1
ATOM 1566 O O . PHE A 1 199 ? 5.283 -16.516 -26.076 1.00 98.25 199 PHE A O 1
ATOM 1573 N N . LYS A 1 200 ? 5.453 -14.849 -27.558 1.00 97.94 200 LYS A N 1
ATOM 1574 C CA . LYS A 1 200 ? 4.111 -15.023 -28.128 1.00 97.94 200 LYS A CA 1
ATOM 1575 C C . LYS A 1 200 ? 3.897 -16.413 -28.733 1.00 97.94 200 LYS A C 1
ATOM 1577 O O . LYS A 1 200 ? 2.834 -16.999 -28.563 1.00 97.94 200 LYS A O 1
ATOM 1582 N N . VAL A 1 201 ? 4.913 -16.954 -29.408 1.00 97.94 201 VAL A N 1
ATOM 1583 C CA . VAL A 1 201 ? 4.844 -18.270 -30.065 1.00 97.94 201 VAL A CA 1
ATOM 1584 C C . VAL A 1 201 ? 5.076 -19.426 -29.087 1.00 97.94 201 VAL A C 1
ATOM 1586 O O . VAL A 1 201 ? 4.459 -20.479 -29.229 1.00 97.94 201 VAL A O 1
ATOM 1589 N N . ARG A 1 202 ? 5.995 -19.276 -28.123 1.00 97.81 202 ARG A N 1
ATOM 1590 C CA . ARG A 1 202 ? 6.496 -20.394 -27.297 1.00 97.81 202 ARG A CA 1
ATOM 1591 C C . ARG A 1 202 ? 6.203 -20.269 -25.802 1.00 97.81 202 ARG A C 1
ATOM 1593 O O . ARG A 1 202 ? 6.483 -21.209 -25.066 1.00 97.81 202 ARG A O 1
ATOM 1600 N N . GLY A 1 203 ? 5.726 -19.118 -25.338 1.00 97.25 203 GLY A N 1
ATOM 1601 C CA . GLY A 1 203 ? 5.577 -18.800 -23.914 1.00 97.25 203 GLY A CA 1
ATOM 1602 C C . GLY A 1 203 ? 6.904 -18.619 -23.166 1.00 97.25 203 GLY A C 1
ATOM 1603 O O . GLY A 1 203 ? 6.922 -18.652 -21.939 1.00 97.25 203 GLY A O 1
ATOM 1604 N N . ILE A 1 204 ? 8.033 -18.466 -23.873 1.00 96.88 204 ILE A N 1
ATOM 1605 C CA . ILE A 1 204 ? 9.361 -18.347 -23.252 1.00 96.88 204 ILE A CA 1
ATOM 1606 C C . ILE A 1 204 ? 9.625 -16.888 -22.887 1.00 96.88 204 ILE A C 1
ATOM 1608 O O . ILE A 1 204 ? 9.692 -16.029 -23.764 1.00 96.88 204 ILE A O 1
ATOM 1612 N N . VAL A 1 205 ? 9.808 -16.615 -21.595 1.00 97.75 205 VAL A N 1
ATOM 1613 C CA . VAL A 1 205 ? 10.155 -15.280 -21.090 1.00 97.75 205 VAL A CA 1
ATOM 1614 C C . VAL A 1 205 ? 11.518 -14.836 -21.652 1.00 97.75 205 VAL A C 1
ATOM 1616 O O . VAL A 1 205 ? 12.461 -15.633 -21.625 1.00 97.75 205 VAL A O 1
ATOM 1619 N N . PRO A 1 206 ? 11.663 -13.587 -22.142 1.00 98.50 206 PRO A N 1
ATOM 1620 C CA . PRO A 1 206 ? 12.928 -13.098 -22.679 1.00 98.50 206 PRO A CA 1
ATOM 1621 C C . PRO A 1 206 ? 14.095 -13.228 -21.681 1.00 98.50 206 PRO A C 1
ATOM 1623 O O . PRO A 1 206 ? 14.047 -12.618 -20.612 1.00 98.50 206 PRO A O 1
ATOM 1626 N N . PRO A 1 207 ? 15.188 -13.943 -22.020 1.00 98.19 207 PRO A N 1
ATOM 1627 C CA . PRO A 1 207 ? 16.325 -14.142 -21.111 1.00 98.19 207 PRO A CA 1
ATOM 1628 C C . PRO A 1 207 ? 17.132 -12.859 -20.852 1.00 98.19 207 PRO A C 1
ATOM 1630 O O . PRO A 1 207 ? 17.997 -12.823 -19.980 1.00 98.19 207 PRO A O 1
ATOM 1633 N N . THR A 1 208 ? 16.871 -11.805 -21.623 1.00 98.50 208 THR A N 1
ATOM 1634 C CA . THR A 1 208 ? 17.451 -10.468 -21.470 1.00 98.50 208 THR A CA 1
ATOM 1635 C C . THR A 1 208 ? 16.809 -9.656 -20.350 1.00 98.50 208 THR A C 1
ATOM 1637 O O . THR A 1 208 ? 17.416 -8.679 -19.923 1.00 98.50 208 THR A O 1
ATOM 1640 N N . LEU A 1 209 ? 15.618 -10.029 -19.872 1.00 98.62 209 LEU A N 1
ATOM 1641 C CA . LEU A 1 209 ? 14.954 -9.384 -18.739 1.00 98.62 209 LEU A CA 1
ATOM 1642 C C . LEU A 1 209 ? 15.406 -10.073 -17.451 1.00 98.62 209 LEU A C 1
ATOM 1644 O O . LEU A 1 209 ? 14.877 -11.118 -17.071 1.00 98.62 209 LEU A O 1
ATOM 1648 N N . ARG A 1 210 ? 16.425 -9.513 -16.794 1.00 98.44 210 ARG A N 1
ATOM 1649 C CA . ARG A 1 210 ? 17.072 -10.148 -15.637 1.00 98.44 210 ARG A CA 1
ATOM 1650 C C . ARG A 1 210 ? 16.838 -9.342 -14.356 1.00 98.44 210 ARG A C 1
ATOM 1652 O O . ARG A 1 210 ? 17.114 -8.140 -14.355 1.00 98.44 210 ARG A O 1
ATOM 1659 N N . PRO A 1 211 ? 16.376 -9.973 -13.257 1.00 98.50 211 PRO A N 1
ATOM 1660 C CA . PRO A 1 211 ? 16.349 -9.340 -11.942 1.00 98.50 211 PRO A CA 1
ATOM 1661 C C . PRO A 1 211 ? 17.741 -8.826 -11.568 1.00 98.50 211 PRO A C 1
ATOM 1663 O O . PRO A 1 211 ? 18.696 -9.597 -11.508 1.00 98.50 211 PRO A O 1
ATOM 1666 N N . CYS A 1 212 ? 17.847 -7.517 -11.362 1.00 98.06 212 CYS A N 1
ATOM 1667 C CA . CYS A 1 212 ? 19.094 -6.812 -11.078 1.00 98.06 212 CYS A CA 1
ATOM 1668 C C . CYS A 1 212 ? 19.291 -6.612 -9.574 1.00 98.06 212 CYS A C 1
ATOM 1670 O O . CYS A 1 212 ? 20.377 -6.849 -9.044 1.00 98.06 212 CYS A O 1
ATOM 1672 N N . PHE A 1 213 ? 18.226 -6.201 -8.886 1.00 98.62 213 PHE A N 1
ATOM 1673 C CA . PHE A 1 213 ? 18.211 -6.036 -7.441 1.00 98.62 213 PHE A CA 1
ATOM 1674 C C . PHE A 1 213 ? 16.834 -6.366 -6.868 1.00 98.62 213 PHE A C 1
ATOM 1676 O O . PHE A 1 213 ? 15.811 -6.227 -7.540 1.00 98.62 213 PHE A O 1
ATOM 1683 N N . ALA A 1 214 ? 16.821 -6.757 -5.598 1.00 98.50 214 ALA A N 1
ATOM 1684 C CA . ALA A 1 214 ? 15.624 -6.894 -4.784 1.00 98.50 214 ALA A CA 1
ATOM 1685 C C . ALA A 1 214 ? 15.976 -6.589 -3.325 1.00 98.50 214 ALA A C 1
ATOM 1687 O O . ALA A 1 214 ? 17.061 -6.950 -2.861 1.00 98.50 214 ALA A O 1
ATOM 1688 N N . GLY A 1 215 ? 15.081 -5.918 -2.609 1.00 98.44 215 GLY A N 1
ATOM 1689 C CA . GLY A 1 215 ? 15.325 -5.491 -1.235 1.00 98.44 215 GLY A CA 1
ATOM 1690 C C . GLY A 1 215 ? 14.044 -5.326 -0.434 1.00 98.44 215 GLY A C 1
ATOM 1691 O O . GLY A 1 215 ? 12.960 -5.155 -0.985 1.00 98.44 215 GLY A O 1
ATOM 1692 N N . ARG A 1 216 ? 14.172 -5.376 0.892 1.00 98.38 216 ARG A N 1
ATOM 1693 C CA . ARG A 1 216 ? 13.106 -4.996 1.825 1.00 98.38 216 ARG A CA 1
ATOM 1694 C C . ARG A 1 216 ? 13.111 -3.482 2.010 1.00 98.38 216 ARG A C 1
ATOM 1696 O O . ARG A 1 216 ? 14.165 -2.851 1.972 1.00 98.38 216 ARG A O 1
ATOM 1703 N N . VAL A 1 217 ? 11.941 -2.902 2.250 1.00 98.38 217 VAL A N 1
ATOM 1704 C CA . VAL A 1 217 ? 11.832 -1.468 2.543 1.00 98.38 217 VAL A CA 1
ATOM 1705 C C . VAL A 1 217 ? 12.421 -1.170 3.924 1.00 98.38 217 VAL A C 1
ATOM 1707 O O . VAL A 1 217 ? 12.047 -1.811 4.905 1.00 98.38 217 VAL A O 1
ATOM 1710 N N . ILE A 1 218 ? 13.306 -0.174 4.017 1.00 98.31 218 ILE A N 1
ATOM 1711 C CA . ILE A 1 218 ? 13.809 0.343 5.300 1.00 98.31 218 ILE A CA 1
ATOM 1712 C C . ILE A 1 218 ? 12.777 1.313 5.875 1.00 98.31 218 ILE A C 1
ATOM 1714 O O . ILE A 1 218 ? 12.443 2.280 5.200 1.00 98.31 218 ILE A O 1
ATOM 1718 N N . GLY A 1 219 ? 12.316 1.129 7.111 1.00 97.31 219 GLY A N 1
ATOM 1719 C CA . GLY A 1 219 ? 11.404 2.049 7.807 1.00 97.31 219 GLY A CA 1
ATOM 1720 C C . GLY A 1 219 ? 9.924 1.681 7.673 1.00 97.31 219 GLY A C 1
ATOM 1721 O O . GLY A 1 219 ? 9.550 0.529 7.886 1.00 97.31 219 GLY A O 1
ATOM 1722 N N . GLU A 1 220 ? 9.055 2.648 7.363 1.00 96.88 220 GLU A N 1
ATOM 1723 C CA . GLU A 1 220 ? 7.609 2.402 7.262 1.00 96.88 220 GLU A CA 1
ATOM 1724 C C . GLU A 1 220 ? 7.240 1.499 6.083 1.00 96.88 220 GLU A C 1
ATOM 1726 O O . GLU A 1 220 ? 7.550 1.776 4.934 1.00 96.88 220 GLU A O 1
ATOM 1731 N N . GLN A 1 221 ? 6.490 0.436 6.327 1.00 97.88 221 GLN A N 1
ATOM 1732 C CA . GLN A 1 221 ? 6.234 -0.571 5.301 1.00 97.88 221 GLN A CA 1
ATOM 1733 C C . GLN A 1 221 ? 5.040 -0.216 4.398 1.00 97.88 221 GLN A C 1
ATOM 1735 O O . GLN A 1 221 ? 3.984 -0.830 4.493 1.00 97.88 221 GLN A O 1
ATOM 1740 N N . THR A 1 222 ? 5.167 0.799 3.541 1.00 98.19 222 THR A N 1
ATOM 1741 C CA . THR A 1 222 ? 4.107 1.193 2.589 1.00 98.19 222 THR A CA 1
ATOM 1742 C C . THR A 1 222 ? 4.466 0.854 1.149 1.00 98.19 222 THR A C 1
ATOM 1744 O O . THR A 1 222 ? 5.642 0.829 0.787 1.00 98.19 222 THR A O 1
ATOM 1747 N N . ILE A 1 223 ? 3.440 0.686 0.307 1.00 98.31 223 ILE A N 1
ATOM 1748 C CA . ILE A 1 223 ? 3.609 0.550 -1.145 1.00 98.31 223 ILE A CA 1
ATOM 1749 C C . ILE A 1 223 ? 4.338 1.763 -1.738 1.00 98.31 223 ILE A C 1
ATOM 1751 O O . ILE A 1 223 ? 5.372 1.612 -2.370 1.00 98.31 223 ILE A O 1
ATOM 1755 N N . ASN A 1 224 ? 3.901 2.980 -1.407 1.00 98.38 224 ASN A N 1
ATOM 1756 C CA . ASN A 1 224 ? 4.524 4.224 -1.871 1.00 98.38 224 ASN A CA 1
ATOM 1757 C C . ASN A 1 224 ? 6.018 4.301 -1.530 1.00 98.38 224 ASN A C 1
ATOM 1759 O O . ASN A 1 224 ? 6.826 4.773 -2.330 1.00 98.38 224 ASN A O 1
ATOM 1763 N N . ARG A 1 225 ? 6.400 3.830 -0.340 1.00 98.38 225 ARG A N 1
ATOM 1764 C CA . ARG A 1 225 ? 7.800 3.784 0.074 1.00 98.38 225 ARG A CA 1
ATOM 1765 C C . ARG A 1 225 ? 8.586 2.700 -0.665 1.00 98.38 225 ARG A C 1
ATOM 1767 O O . ARG A 1 225 ? 9.750 2.934 -0.984 1.00 98.38 225 ARG A O 1
ATOM 1774 N N . ALA A 1 226 ? 7.973 1.552 -0.958 1.00 98.69 226 ALA A N 1
ATOM 1775 C CA . ALA A 1 226 ? 8.573 0.516 -1.799 1.00 98.69 226 ALA A CA 1
ATOM 1776 C C . ALA A 1 226 ? 8.900 1.045 -3.199 1.00 98.69 226 ALA A C 1
ATOM 1778 O O . ALA A 1 226 ? 10.046 0.937 -3.629 1.00 98.69 226 ALA A O 1
ATOM 1779 N N . GLU A 1 227 ? 7.947 1.727 -3.834 1.00 98.69 227 GLU A N 1
ATOM 1780 C CA . GLU A 1 227 ? 8.127 2.355 -5.147 1.00 98.69 227 GLU A CA 1
ATOM 1781 C C . GLU A 1 227 ? 9.285 3.359 -5.165 1.00 98.69 227 GLU A C 1
ATOM 1783 O O . GLU A 1 227 ? 10.163 3.317 -6.029 1.00 98.69 227 GLU A O 1
ATOM 1788 N N . LEU A 1 228 ? 9.339 4.250 -4.169 1.00 98.62 228 LEU A N 1
ATOM 1789 C CA . LEU A 1 228 ? 10.435 5.213 -4.056 1.00 98.62 228 LEU A CA 1
ATOM 1790 C C . LEU A 1 228 ? 11.777 4.542 -3.758 1.00 98.62 228 LEU A C 1
ATOM 1792 O O . LEU A 1 228 ? 12.798 4.989 -4.276 1.00 98.62 228 LEU A O 1
ATOM 1796 N N . SER A 1 229 ? 11.793 3.473 -2.960 1.00 98.62 229 SER A N 1
ATOM 1797 C CA . SER A 1 229 ? 13.020 2.709 -2.694 1.00 98.62 229 SER A CA 1
ATOM 1798 C C . SER A 1 229 ? 13.553 2.071 -3.980 1.00 98.62 229 SER A C 1
ATOM 1800 O O . SER A 1 229 ? 14.750 2.159 -4.255 1.00 98.62 229 SER A O 1
ATOM 1802 N N . ALA A 1 230 ? 12.661 1.509 -4.805 1.00 98.69 230 ALA A N 1
ATOM 1803 C CA . ALA A 1 230 ? 12.998 0.964 -6.117 1.00 98.69 230 ALA A CA 1
ATOM 1804 C C . ALA A 1 230 ? 13.588 2.040 -7.038 1.00 98.69 230 ALA A C 1
ATOM 1806 O O . ALA A 1 230 ? 14.629 1.832 -7.664 1.00 98.69 230 ALA A O 1
ATOM 1807 N N . LEU A 1 231 ? 12.957 3.218 -7.069 1.00 98.62 231 LEU A N 1
ATOM 1808 C CA . LEU A 1 231 ? 13.394 4.348 -7.881 1.00 98.62 231 LEU A CA 1
ATOM 1809 C C . LEU A 1 231 ? 14.769 4.878 -7.453 1.00 98.62 231 LEU A C 1
ATOM 1811 O O . LEU A 1 231 ? 15.618 5.113 -8.310 1.00 98.62 231 LEU A O 1
ATOM 1815 N N . ILE A 1 232 ? 15.014 5.032 -6.149 1.00 98.31 232 ILE A N 1
ATOM 1816 C CA . ILE A 1 232 ? 16.315 5.463 -5.609 1.00 98.31 232 ILE A CA 1
ATOM 1817 C C . ILE A 1 232 ? 17.406 4.460 -5.985 1.00 98.31 232 ILE A C 1
ATOM 1819 O O . ILE A 1 232 ? 18.471 4.855 -6.456 1.00 98.31 232 ILE A O 1
ATOM 1823 N N . GLN A 1 233 ? 17.132 3.164 -5.827 1.00 98.25 233 GLN A N 1
ATOM 1824 C CA . GLN A 1 233 ? 18.088 2.120 -6.176 1.00 98.25 233 GLN A CA 1
ATOM 1825 C C . GLN A 1 233 ? 18.394 2.116 -7.683 1.00 98.25 233 GLN A C 1
ATOM 1827 O O . GLN A 1 233 ? 19.550 1.993 -8.087 1.00 98.25 233 GLN A O 1
ATOM 1832 N N . ALA A 1 234 ? 17.376 2.298 -8.527 1.00 98.19 234 ALA A N 1
ATOM 1833 C CA . ALA A 1 234 ? 17.551 2.373 -9.972 1.00 98.19 234 ALA A CA 1
ATOM 1834 C C . ALA A 1 234 ? 18.235 3.666 -10.442 1.00 98.19 234 ALA A C 1
ATOM 1836 O O . ALA A 1 234 ? 18.903 3.662 -11.475 1.00 98.19 234 ALA A O 1
ATOM 1837 N N . ALA A 1 235 ? 18.138 4.760 -9.681 1.00 97.25 235 ALA A N 1
ATOM 1838 C CA . ALA A 1 235 ? 18.795 6.027 -10.004 1.00 97.25 235 ALA A CA 1
ATOM 1839 C C . ALA A 1 235 ? 20.329 5.906 -10.079 1.00 97.25 235 ALA A C 1
ATOM 1841 O O . ALA A 1 235 ? 20.963 6.659 -10.820 1.00 97.25 235 ALA A O 1
ATOM 1842 N N . MET A 1 236 ? 20.920 4.922 -9.387 1.00 96.31 236 MET A N 1
ATOM 1843 C CA . MET A 1 236 ? 22.360 4.635 -9.442 1.00 96.31 236 MET A CA 1
ATOM 1844 C C . MET A 1 236 ? 22.838 4.194 -10.834 1.00 96.31 236 MET A C 1
ATOM 1846 O O . MET A 1 236 ? 24.008 4.353 -11.178 1.00 96.31 236 MET A O 1
ATOM 1850 N N . PHE A 1 237 ? 21.936 3.660 -11.656 1.00 97.06 237 PHE A N 1
ATOM 1851 C CA . PHE A 1 237 ? 22.214 3.257 -13.026 1.00 97.06 237 PHE A CA 1
ATOM 1852 C C . PHE A 1 237 ? 22.059 4.460 -13.953 1.00 97.06 237 PHE A C 1
ATOM 1854 O O . PHE A 1 237 ? 20.978 4.741 -14.478 1.00 97.06 237 PHE A O 1
ATOM 1861 N N . SER A 1 238 ? 23.145 5.214 -14.141 1.00 91.50 238 SER A N 1
ATOM 1862 C CA . SER A 1 238 ? 23.145 6.363 -15.052 1.00 91.50 238 SER A CA 1
ATOM 1863 C C . SER A 1 238 ? 22.700 5.942 -16.466 1.00 91.50 238 SER A C 1
ATOM 1865 O O . SER A 1 238 ? 23.023 4.848 -16.933 1.00 91.50 238 SER A O 1
ATOM 1867 N N . ARG A 1 239 ? 21.902 6.794 -17.129 1.00 94.50 239 ARG A N 1
ATOM 1868 C CA . ARG A 1 239 ? 21.299 6.584 -18.469 1.00 94.50 239 ARG A CA 1
ATOM 1869 C C . ARG A 1 239 ? 20.259 5.473 -18.624 1.00 94.50 239 ARG A C 1
ATOM 1871 O O . ARG A 1 239 ? 19.713 5.328 -19.715 1.00 94.50 239 ARG A O 1
ATOM 1878 N N . ALA A 1 240 ? 19.934 4.728 -17.571 1.00 97.88 240 ALA A N 1
ATOM 1879 C CA . ALA A 1 240 ? 18.793 3.824 -17.624 1.00 97.88 240 ALA A CA 1
ATOM 1880 C C . ALA A 1 240 ? 17.491 4.626 -17.809 1.00 97.88 240 ALA A C 1
ATOM 1882 O O . ALA A 1 240 ? 17.250 5.583 -17.062 1.00 97.88 240 ALA A O 1
ATOM 1883 N N . ILE A 1 241 ? 16.661 4.227 -18.770 1.00 98.50 241 ILE A N 1
ATOM 1884 C CA . ILE A 1 241 ? 15.257 4.624 -18.881 1.00 98.50 241 ILE A CA 1
ATOM 1885 C C . ILE A 1 241 ? 14.463 3.742 -17.921 1.00 98.50 241 ILE A C 1
ATOM 1887 O O . ILE A 1 241 ? 14.392 2.525 -18.102 1.00 98.50 241 ILE A O 1
ATOM 1891 N N . LEU A 1 242 ? 13.897 4.365 -16.894 1.00 98.62 242 LEU A N 1
ATOM 1892 C CA . LEU A 1 242 ? 13.226 3.705 -15.785 1.00 98.62 242 LEU A CA 1
ATOM 1893 C C . LEU A 1 242 ? 11.733 3.612 -16.077 1.00 98.62 242 LEU A C 1
ATOM 1895 O O . LEU A 1 242 ? 11.062 4.632 -16.203 1.00 98.62 242 LEU A O 1
ATOM 1899 N N . HIS A 1 243 ? 11.210 2.399 -16.167 1.00 98.75 243 HIS A N 1
ATOM 1900 C CA . HIS A 1 243 ? 9.788 2.127 -16.324 1.00 98.75 243 HIS A CA 1
ATOM 1901 C C . HIS A 1 243 ? 9.197 1.723 -14.979 1.00 98.75 243 HIS A C 1
ATOM 1903 O O . HIS A 1 243 ? 9.725 0.834 -14.317 1.00 98.75 243 HIS A O 1
ATOM 1909 N N . THR A 1 244 ? 8.103 2.367 -14.589 1.00 98.75 244 THR A N 1
ATOM 1910 C CA . THR A 1 244 ? 7.346 2.060 -13.367 1.00 98.75 244 THR A CA 1
ATOM 1911 C C . THR A 1 244 ? 5.861 2.196 -13.650 1.00 98.75 244 THR A C 1
ATOM 1913 O O . THR A 1 244 ? 5.453 3.057 -14.439 1.00 98.75 244 THR A O 1
ATOM 1916 N N . ASP A 1 245 ? 5.027 1.371 -13.028 1.00 98.44 245 ASP A N 1
ATOM 1917 C CA . ASP A 1 245 ? 3.583 1.563 -13.051 1.00 98.44 245 ASP A CA 1
ATOM 1918 C C . ASP A 1 245 ? 3.060 2.382 -11.852 1.00 98.44 245 ASP A C 1
ATOM 1920 O O . ASP A 1 245 ? 1.861 2.672 -11.769 1.00 98.44 245 ASP A O 1
ATOM 1924 N N . SER A 1 246 ? 3.947 2.911 -11.013 1.00 98.44 246 SER A N 1
ATOM 1925 C CA . SER A 1 246 ? 3.583 3.824 -9.939 1.00 98.44 246 SER A CA 1
ATOM 1926 C C . SER A 1 246 ? 3.511 5.270 -10.423 1.00 98.44 246 SER A C 1
ATOM 1928 O O . SER A 1 246 ? 4.520 5.945 -10.640 1.00 98.44 246 SER A O 1
ATOM 1930 N N . GLN A 1 247 ? 2.288 5.803 -10.530 1.00 98.25 247 GLN A N 1
ATOM 1931 C CA . GLN A 1 247 ? 2.100 7.236 -10.799 1.00 98.25 247 GLN A CA 1
ATOM 1932 C C . GLN A 1 247 ? 2.687 8.097 -9.671 1.00 98.25 247 GLN A C 1
ATOM 1934 O O . GLN A 1 247 ? 3.189 9.192 -9.923 1.00 98.25 247 GLN A O 1
ATOM 1939 N N . TYR A 1 248 ? 2.658 7.588 -8.435 1.00 98.25 248 TYR A N 1
ATOM 1940 C CA . TYR A 1 248 ? 3.268 8.249 -7.288 1.00 98.25 248 TYR A CA 1
ATOM 1941 C C . TYR A 1 248 ? 4.779 8.426 -7.491 1.00 98.25 248 TYR A C 1
ATOM 1943 O O . TYR A 1 248 ? 5.272 9.545 -7.363 1.00 98.25 248 TYR A O 1
ATOM 1951 N N . ALA A 1 249 ? 5.502 7.376 -7.898 1.00 98.38 249 ALA A N 1
ATOM 1952 C CA . ALA A 1 249 ? 6.936 7.465 -8.174 1.00 98.38 249 ALA A CA 1
ATOM 1953 C C . ALA A 1 249 ? 7.256 8.468 -9.296 1.00 98.38 249 ALA A C 1
ATOM 1955 O O . ALA A 1 249 ? 8.158 9.294 -9.140 1.00 98.38 249 ALA A O 1
ATOM 1956 N N . CYS A 1 250 ? 6.483 8.457 -10.392 1.00 98.50 250 CYS A N 1
ATOM 1957 C CA . CYS A 1 250 ? 6.629 9.433 -11.477 1.00 98.50 250 CYS A CA 1
ATOM 1958 C C . CYS A 1 250 ? 6.469 10.879 -10.979 1.00 98.50 250 CYS A C 1
ATOM 1960 O O . CYS A 1 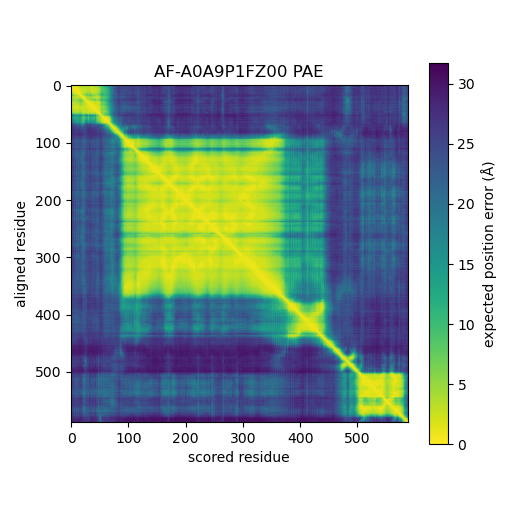250 ? 7.303 11.733 -11.283 1.00 98.50 250 CYS A O 1
ATOM 1962 N N . ASN A 1 251 ? 5.425 11.151 -10.192 1.00 97.94 251 ASN A N 1
ATOM 1963 C CA . ASN A 1 251 ? 5.153 12.488 -9.664 1.00 97.94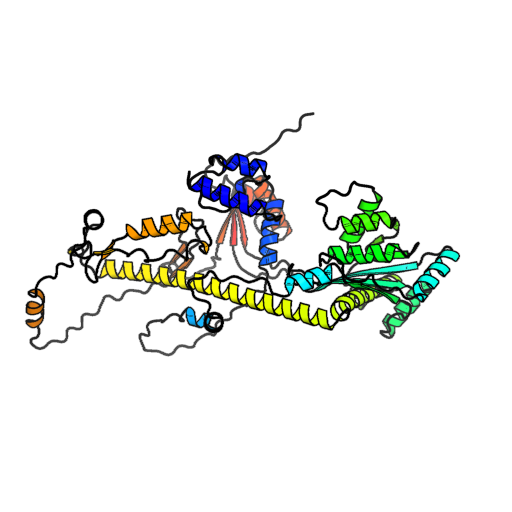 251 ASN A CA 1
ATOM 1964 C C . ASN A 1 251 ? 6.269 12.950 -8.717 1.00 97.94 251 ASN A C 1
ATOM 1966 O O . ASN A 1 251 ? 6.750 14.075 -8.830 1.00 97.94 251 ASN A O 1
ATOM 1970 N N . MET A 1 252 ? 6.732 12.073 -7.824 1.00 97.75 252 MET A N 1
ATOM 1971 C CA . MET A 1 252 ? 7.800 12.399 -6.876 1.00 97.75 252 MET A CA 1
ATOM 1972 C C . MET A 1 252 ? 9.137 12.676 -7.575 1.00 97.75 252 MET A C 1
ATOM 1974 O O . MET A 1 252 ? 9.847 13.600 -7.180 1.00 97.75 252 MET A O 1
ATOM 1978 N N . ALA A 1 253 ? 9.465 11.949 -8.650 1.00 97.69 253 ALA A N 1
ATOM 1979 C CA . ALA A 1 253 ? 10.641 12.248 -9.468 1.00 97.69 253 ALA A CA 1
ATOM 1980 C C . ALA A 1 253 ? 10.568 13.661 -10.076 1.00 97.69 253 ALA A C 1
ATOM 1982 O O . ALA A 1 253 ? 11.536 14.421 -10.016 1.00 97.69 253 ALA A O 1
ATOM 1983 N N . GLN A 1 254 ? 9.404 14.038 -10.617 1.00 97.44 254 GLN A N 1
ATOM 1984 C CA . GLN A 1 254 ? 9.174 15.372 -11.181 1.00 97.44 254 GLN A CA 1
ATOM 1985 C C . GLN A 1 254 ? 9.250 16.473 -10.115 1.00 97.44 254 GLN A C 1
ATOM 1987 O O . GLN A 1 254 ? 9.891 17.501 -10.334 1.00 97.44 254 GLN A O 1
ATOM 1992 N N . GLU A 1 255 ? 8.632 16.267 -8.953 1.00 96.00 255 GLU A N 1
ATOM 1993 C CA . GLU A 1 255 ? 8.652 17.238 -7.855 1.00 96.00 255 GLU A CA 1
ATOM 1994 C C . GLU A 1 255 ? 10.062 17.475 -7.310 1.00 96.00 255 GLU A C 1
ATOM 1996 O O . GLU A 1 255 ? 10.457 18.622 -7.074 1.00 96.00 255 GLU A O 1
ATOM 2001 N N . VAL A 1 256 ? 10.846 16.405 -7.147 1.00 95.88 256 VAL A N 1
ATOM 2002 C CA . VAL A 1 256 ? 12.238 16.494 -6.698 1.00 95.88 256 VAL A CA 1
ATOM 2003 C C . VAL A 1 256 ? 13.086 17.288 -7.693 1.00 95.88 256 VAL A C 1
ATOM 2005 O O . VAL A 1 256 ? 13.855 18.152 -7.263 1.00 95.88 256 VAL A O 1
ATOM 2008 N N . ALA A 1 257 ? 12.898 17.066 -8.997 1.00 94.12 257 ALA A N 1
ATOM 2009 C CA . ALA A 1 257 ? 13.608 17.772 -10.063 1.00 94.12 257 ALA A CA 1
ATOM 2010 C C . ALA A 1 257 ? 13.246 19.264 -10.164 1.00 94.12 257 ALA A C 1
ATOM 2012 O O . ALA A 1 257 ? 14.076 20.092 -10.537 1.00 94.12 257 ALA A O 1
ATOM 2013 N N . GLN A 1 258 ? 12.029 19.639 -9.765 1.00 94.69 258 GLN A N 1
ATOM 2014 C CA . GLN A 1 258 ? 11.600 21.039 -9.672 1.00 94.69 258 GLN A CA 1
ATOM 2015 C C . GLN A 1 258 ? 12.219 21.786 -8.475 1.00 94.69 258 GLN A C 1
ATOM 2017 O O . GLN A 1 258 ? 11.904 22.954 -8.267 1.00 94.69 258 GLN A O 1
ATOM 2022 N N . HIS A 1 259 ? 13.083 21.139 -7.678 1.00 88.94 259 HIS A N 1
ATOM 2023 C CA . HIS A 1 259 ? 13.758 21.725 -6.511 1.00 88.94 259 HIS A CA 1
ATOM 2024 C C . HIS A 1 259 ? 12.803 22.333 -5.469 1.00 88.94 259 HIS A C 1
ATOM 2026 O O . HIS A 1 259 ? 13.198 23.182 -4.667 1.00 88.94 259 HIS A O 1
ATOM 2032 N N . LYS A 1 260 ? 11.546 21.874 -5.426 1.00 89.56 260 LYS A N 1
ATOM 2033 C CA . LYS A 1 260 ? 10.576 22.321 -4.422 1.00 89.56 260 LYS A CA 1
ATOM 2034 C C . LYS A 1 260 ? 11.078 21.971 -3.012 1.00 89.56 260 LYS A C 1
ATOM 2036 O O . LYS A 1 260 ? 11.562 20.854 -2.806 1.00 89.56 260 LYS A O 1
ATOM 2041 N N . PRO A 1 261 ? 11.001 22.876 -2.022 1.00 91.38 261 PRO A N 1
ATOM 2042 C CA . PRO A 1 261 ? 11.366 22.548 -0.647 1.00 91.38 261 PRO A CA 1
ATOM 2043 C C . PRO A 1 261 ? 10.559 21.344 -0.150 1.00 91.38 261 PRO A C 1
ATOM 2045 O O . PRO A 1 261 ? 9.337 21.324 -0.275 1.00 91.38 261 PRO A O 1
ATOM 2048 N N . ILE A 1 262 ? 11.234 20.335 0.405 1.00 92.19 262 ILE A N 1
ATOM 2049 C CA . ILE A 1 262 ? 10.545 19.173 0.975 1.00 92.19 262 ILE A CA 1
ATOM 2050 C C . ILE A 1 262 ? 10.093 19.575 2.378 1.00 92.19 262 ILE A C 1
ATOM 2052 O O . ILE A 1 262 ? 10.919 19.763 3.273 1.00 92.19 262 ILE A O 1
ATOM 2056 N N . GLY A 1 263 ? 8.784 19.759 2.554 1.00 90.94 263 GLY A N 1
ATOM 2057 C CA . GLY A 1 263 ? 8.208 20.181 3.828 1.00 90.94 263 GLY A CA 1
ATOM 2058 C C . GLY A 1 263 ? 8.443 19.160 4.953 1.00 90.94 263 GLY A C 1
ATOM 2059 O O . GLY A 1 263 ? 8.574 17.962 4.690 1.00 90.94 263 GLY A O 1
ATOM 2060 N N . PRO A 1 264 ? 8.455 19.595 6.227 1.00 90.25 264 PRO A N 1
ATOM 2061 C CA . PRO A 1 264 ? 8.690 18.706 7.365 1.00 90.25 264 PRO A CA 1
ATOM 2062 C C . PRO A 1 264 ? 7.608 17.630 7.534 1.00 90.25 264 PRO A C 1
ATOM 2064 O O . PRO A 1 264 ? 7.912 16.579 8.085 1.00 90.25 264 PRO A O 1
ATOM 2067 N N . GLN A 1 265 ? 6.391 17.873 7.036 1.00 90.44 265 GLN A N 1
ATOM 2068 C CA . GLN A 1 265 ? 5.261 16.935 7.085 1.00 90.44 265 GLN A CA 1
ATOM 2069 C C . GLN A 1 265 ? 5.087 16.100 5.806 1.00 90.44 265 GLN A C 1
ATOM 2071 O O . GLN A 1 265 ? 4.094 15.396 5.649 1.00 90.44 265 GLN A O 1
ATOM 2076 N N . CYS A 1 266 ? 6.020 16.190 4.855 1.00 91.69 266 CYS A N 1
ATOM 2077 C CA . CYS A 1 266 ? 5.936 15.402 3.633 1.00 91.69 266 CYS A CA 1
ATOM 2078 C C . CYS A 1 266 ? 6.162 13.914 3.950 1.00 91.69 266 CYS A C 1
ATOM 2080 O O . CYS A 1 266 ? 7.176 13.549 4.550 1.00 91.69 266 CYS A O 1
ATOM 2082 N N . ALA A 1 267 ? 5.229 13.051 3.543 1.00 93.81 267 ALA A N 1
ATOM 2083 C CA . ALA A 1 267 ? 5.398 11.607 3.659 1.00 93.81 267 ALA A CA 1
ATOM 2084 C C . ALA A 1 267 ? 6.653 11.152 2.893 1.00 93.81 267 ALA A C 1
ATOM 2086 O O . ALA A 1 267 ? 6.949 11.667 1.816 1.00 93.81 267 ALA A O 1
ATOM 2087 N N . ASN A 1 268 ? 7.387 10.175 3.436 1.00 96.88 268 ASN A N 1
ATOM 2088 C CA . ASN A 1 268 ? 8.635 9.669 2.844 1.00 96.88 268 ASN A CA 1
ATOM 2089 C C . ASN A 1 268 ? 9.710 10.751 2.612 1.00 96.88 268 ASN A C 1
ATOM 2091 O O . ASN A 1 268 ? 10.516 10.639 1.687 1.00 96.88 268 ASN A O 1
ATOM 2095 N N . ARG A 1 269 ? 9.745 11.803 3.447 1.00 96.94 269 ARG A N 1
ATOM 2096 C CA . ARG A 1 269 ? 10.723 12.905 3.362 1.00 96.94 269 ARG A CA 1
ATOM 2097 C C . ARG A 1 269 ? 12.165 12.426 3.206 1.00 96.94 269 ARG A C 1
ATOM 2099 O O . ARG A 1 269 ? 12.936 13.010 2.446 1.00 96.94 269 ARG A O 1
ATOM 2106 N N . ASP A 1 270 ? 12.539 11.399 3.954 1.00 97.56 270 ASP A N 1
ATOM 2107 C CA . ASP A 1 270 ? 13.872 10.809 3.930 1.00 97.56 270 ASP A CA 1
ATOM 2108 C C . ASP A 1 270 ? 14.202 10.210 2.554 1.00 97.56 270 ASP A C 1
ATOM 2110 O O . ASP A 1 270 ? 15.271 10.486 2.010 1.00 97.56 270 ASP A O 1
ATOM 2114 N N . LEU A 1 271 ? 13.251 9.507 1.931 1.00 97.94 271 LEU A N 1
ATOM 2115 C CA . LEU A 1 271 ? 13.414 8.979 0.577 1.00 97.94 271 LEU A CA 1
ATOM 2116 C C . LEU A 1 271 ? 13.435 10.078 -0.480 1.00 97.94 271 LEU A C 1
ATOM 2118 O O . LEU A 1 271 ? 14.266 10.031 -1.377 1.00 97.94 271 LEU A O 1
ATOM 2122 N N . LEU A 1 272 ? 12.588 11.102 -0.375 1.00 97.69 272 LEU A N 1
ATOM 2123 C CA . LEU A 1 272 ? 12.632 12.240 -1.303 1.00 97.69 272 LEU A CA 1
ATOM 2124 C C . LEU A 1 272 ? 13.966 12.996 -1.213 1.00 97.69 272 LEU A C 1
ATOM 2126 O O . LEU A 1 272 ? 14.488 13.474 -2.220 1.00 97.69 272 LEU A O 1
ATOM 2130 N N . THR A 1 273 ? 14.551 13.060 -0.015 1.00 96.81 273 THR A N 1
ATOM 2131 C CA . THR A 1 273 ? 15.890 13.625 0.203 1.00 96.81 273 THR A CA 1
ATOM 2132 C C . THR A 1 273 ? 16.966 12.757 -0.454 1.00 96.81 273 THR A C 1
ATOM 2134 O O . THR A 1 273 ? 17.822 13.287 -1.162 1.00 96.81 273 THR A O 1
ATOM 2137 N N . ALA A 1 274 ? 16.897 11.433 -0.288 1.00 97.25 274 ALA A N 1
ATOM 2138 C CA . ALA A 1 274 ? 17.805 10.495 -0.950 1.00 97.25 274 ALA A CA 1
ATOM 2139 C C . ALA A 1 274 ? 17.664 10.530 -2.483 1.00 97.25 274 ALA A C 1
ATOM 2141 O O . ALA A 1 274 ? 18.663 10.559 -3.196 1.00 97.25 274 ALA A O 1
ATOM 2142 N N . LEU A 1 275 ? 16.436 10.615 -2.997 1.00 96.94 275 LEU A N 1
ATOM 2143 C CA . LEU A 1 275 ? 16.147 10.717 -4.425 1.00 96.94 275 LEU A CA 1
ATOM 2144 C C . LEU A 1 275 ? 16.709 12.015 -5.025 1.00 96.94 275 LEU A C 1
ATOM 2146 O O . LEU A 1 275 ? 17.252 12.001 -6.129 1.00 96.94 275 LEU A O 1
ATOM 2150 N N . ARG A 1 276 ? 16.642 13.129 -4.281 1.00 96.25 276 ARG A N 1
ATOM 2151 C CA . ARG A 1 276 ? 17.294 14.390 -4.663 1.00 96.25 276 ARG A CA 1
ATOM 2152 C C . ARG A 1 276 ? 18.810 14.250 -4.718 1.00 96.25 276 ARG A C 1
ATOM 2154 O O . ARG A 1 276 ? 19.419 14.714 -5.677 1.00 96.25 276 ARG A O 1
ATOM 2161 N N . ALA A 1 277 ? 19.403 13.616 -3.708 1.00 96.56 277 ALA A N 1
ATOM 2162 C CA . ALA A 1 277 ? 20.842 13.366 -3.658 1.00 96.56 277 ALA A CA 1
ATOM 2163 C C . ALA A 1 277 ? 21.317 12.439 -4.791 1.00 96.56 277 ALA A C 1
ATOM 2165 O O . ALA A 1 277 ? 22.446 12.563 -5.251 1.00 96.56 277 ALA A O 1
ATOM 2166 N N . ALA A 1 278 ? 20.445 11.554 -5.281 1.00 96.12 278 ALA A N 1
ATOM 2167 C CA . ALA A 1 278 ? 20.716 10.698 -6.431 1.00 96.12 278 ALA A CA 1
ATOM 2168 C C . ALA A 1 278 ? 20.656 11.433 -7.787 1.00 96.12 278 ALA A C 1
ATOM 2170 O O . ALA A 1 278 ? 20.937 10.817 -8.812 1.00 96.12 278 ALA A O 1
ATOM 2171 N N . HIS A 1 279 ? 20.290 12.724 -7.815 1.00 95.56 279 HIS A N 1
ATOM 2172 C CA . HIS A 1 279 ? 20.171 13.535 -9.033 1.00 95.56 279 HIS A CA 1
ATOM 2173 C C . HIS A 1 279 ? 19.328 12.863 -10.131 1.00 95.56 279 HIS A C 1
ATOM 2175 O O . HIS A 1 279 ? 19.716 12.827 -11.301 1.00 95.56 279 HIS A O 1
ATOM 2181 N N . ILE A 1 280 ? 18.170 12.306 -9.751 1.00 96.06 280 ILE A N 1
ATOM 2182 C CA . ILE A 1 280 ? 17.277 11.658 -10.713 1.00 96.06 280 ILE A CA 1
ATOM 2183 C C . ILE A 1 280 ? 16.816 12.663 -11.779 1.00 96.06 280 ILE A C 1
ATOM 2185 O O . ILE A 1 280 ? 16.337 13.753 -11.463 1.00 96.06 280 ILE A O 1
ATOM 2189 N N . ASP A 1 281 ? 16.945 12.285 -13.049 1.00 97.12 281 ASP A N 1
ATOM 2190 C CA . ASP A 1 281 ? 16.373 13.048 -14.155 1.00 97.12 281 ASP A CA 1
ATOM 2191 C C . ASP A 1 281 ? 14.958 12.515 -14.447 1.00 97.12 281 ASP A C 1
ATOM 2193 O O . ASP A 1 281 ? 14.806 11.345 -14.823 1.00 97.12 281 ASP A O 1
ATOM 2197 N N . PRO A 1 282 ? 13.910 13.342 -14.272 1.00 97.44 282 PRO A N 1
ATOM 2198 C CA . PRO A 1 282 ? 12.527 12.916 -14.443 1.00 97.44 282 PRO A CA 1
ATOM 2199 C C . PRO A 1 282 ? 12.202 12.528 -15.889 1.00 97.44 282 PRO A C 1
ATOM 2201 O O . PRO A 1 282 ? 11.276 11.748 -16.091 1.00 97.44 282 PRO A O 1
ATOM 2204 N N . ALA A 1 283 ? 12.955 12.999 -16.893 1.00 97.81 283 ALA A N 1
ATOM 2205 C CA . ALA A 1 283 ? 12.745 12.618 -18.293 1.00 97.81 283 ALA A CA 1
ATOM 2206 C C . ALA A 1 283 ? 13.044 11.130 -18.553 1.00 97.81 283 ALA A C 1
ATOM 2208 O O . ALA A 1 283 ? 12.544 10.538 -19.515 1.00 97.81 283 ALA A O 1
ATOM 2209 N N . ARG A 1 284 ? 13.830 10.502 -17.671 1.00 97.69 284 ARG A N 1
ATOM 2210 C CA . ARG A 1 284 ? 14.148 9.072 -17.726 1.00 97.69 284 ARG A CA 1
ATOM 2211 C C . ARG A 1 284 ? 13.079 8.200 -17.081 1.00 97.69 284 ARG A C 1
ATOM 2213 O O . ARG A 1 284 ? 13.099 6.996 -17.315 1.00 97.69 284 ARG A O 1
ATOM 2220 N N . VAL A 1 285 ? 12.173 8.765 -16.282 1.00 98.50 285 VAL A N 1
ATOM 2221 C CA . VAL A 1 285 ? 11.139 8.013 -15.560 1.00 98.50 285 VAL A CA 1
ATOM 2222 C C . VAL A 1 285 ? 9.862 7.984 -16.394 1.00 98.50 285 VAL A C 1
ATOM 2224 O O . VAL A 1 285 ? 9.202 9.002 -16.592 1.00 98.50 285 VAL A O 1
ATOM 2227 N N . ARG A 1 286 ? 9.506 6.804 -16.895 1.00 98.50 286 ARG A N 1
ATOM 2228 C CA . ARG A 1 286 ? 8.363 6.581 -17.779 1.00 98.50 286 ARG A CA 1
ATOM 2229 C C . ARG A 1 286 ? 7.304 5.751 -17.071 1.00 98.50 286 ARG A C 1
ATOM 2231 O O . ARG A 1 286 ? 7.585 4.683 -16.529 1.00 98.50 286 ARG A O 1
ATOM 2238 N N . LYS A 1 287 ? 6.065 6.238 -17.121 1.00 98.38 287 LYS A N 1
ATOM 2239 C CA . LYS A 1 287 ? 4.906 5.481 -16.661 1.00 98.38 287 LYS A CA 1
ATOM 2240 C C . LYS A 1 287 ? 4.617 4.351 -17.647 1.00 98.38 287 LYS A C 1
ATOM 2242 O O . LYS A 1 287 ? 4.424 4.609 -18.834 1.00 98.38 287 LYS A O 1
ATOM 2247 N N . ILE A 1 288 ? 4.511 3.125 -17.150 1.00 98.19 288 ILE A N 1
ATOM 2248 C CA . ILE A 1 288 ? 3.960 1.981 -17.884 1.00 98.19 288 ILE A CA 1
ATOM 2249 C C . ILE A 1 288 ? 2.619 1.567 -17.265 1.00 98.19 288 ILE A C 1
ATOM 2251 O O . ILE A 1 288 ? 2.306 1.911 -16.124 1.00 98.19 288 ILE A O 1
ATOM 2255 N N . ARG A 1 289 ? 1.742 0.920 -18.037 1.00 97.69 289 ARG A N 1
ATOM 2256 C CA . ARG A 1 289 ? 0.433 0.466 -17.546 1.00 97.69 289 ARG A CA 1
ATOM 2257 C C . ARG A 1 289 ? 0.594 -0.869 -16.804 1.00 97.69 289 ARG A C 1
ATOM 2259 O O . ARG A 1 289 ? 1.151 -1.806 -17.375 1.00 97.69 289 ARG A O 1
ATOM 2266 N N . ALA A 1 290 ? 0.074 -0.932 -15.579 1.00 95.69 290 ALA A N 1
ATOM 2267 C CA . ALA A 1 290 ? 0.029 -2.135 -14.747 1.00 95.69 290 ALA A CA 1
ATOM 2268 C C . ALA A 1 290 ? -0.937 -3.187 -15.317 1.00 95.69 290 ALA A C 1
ATOM 2270 O O . ALA A 1 290 ? -1.858 -2.838 -16.060 1.00 95.69 290 ALA A O 1
ATOM 2271 N N . HIS A 1 291 ? -0.742 -4.452 -14.929 1.00 92.81 291 HIS A N 1
ATOM 2272 C CA . HIS A 1 291 ? -1.689 -5.565 -15.123 1.00 92.81 291 HIS A CA 1
ATOM 2273 C C . HIS A 1 291 ? -2.311 -5.664 -16.531 1.00 92.81 291 HIS A C 1
ATOM 2275 O O . HIS A 1 291 ? -3.507 -5.901 -16.686 1.00 92.81 291 HIS A O 1
ATOM 2281 N N . GLN A 1 292 ? -1.505 -5.448 -17.574 1.00 96.31 292 GLN A N 1
ATOM 2282 C CA . GLN A 1 292 ? -1.969 -5.591 -18.953 1.00 96.31 292 GLN A CA 1
ATOM 2283 C C . GLN A 1 292 ? -2.202 -7.066 -19.295 1.00 96.31 292 GLN A C 1
ATOM 2285 O O . GLN A 1 292 ? -1.393 -7.921 -18.938 1.00 96.31 292 GLN A O 1
ATOM 2290 N N . ASP A 1 293 ? -3.264 -7.347 -20.053 1.00 97.19 293 ASP A N 1
ATOM 2291 C CA . ASP A 1 293 ? -3.432 -8.649 -20.696 1.00 97.19 293 ASP A CA 1
ATOM 2292 C C . ASP A 1 293 ? -2.391 -8.802 -21.813 1.00 97.19 293 ASP A C 1
ATOM 2294 O O . ASP A 1 293 ? -2.514 -8.211 -22.889 1.00 97.19 293 ASP A O 1
ATOM 2298 N N . LEU A 1 294 ? -1.351 -9.592 -21.539 1.00 97.81 294 LEU A N 1
ATOM 2299 C CA . LEU A 1 294 ? -0.234 -9.822 -22.454 1.00 97.81 294 LEU A CA 1
ATOM 2300 C C . LEU A 1 294 ? -0.687 -10.447 -23.783 1.00 97.81 294 LEU A C 1
ATOM 2302 O O . LEU A 1 294 ? -0.066 -10.187 -24.812 1.00 97.81 294 LEU A O 1
ATOM 2306 N N . ALA A 1 295 ? -1.767 -11.239 -23.789 1.00 97.12 295 ALA A N 1
ATOM 2307 C CA . ALA A 1 295 ? -2.270 -11.874 -25.006 1.00 97.12 295 ALA A CA 1
ATOM 2308 C C . ALA A 1 295 ? -2.888 -10.856 -25.981 1.00 97.12 295 ALA A C 1
ATOM 2310 O O . ALA A 1 295 ? -2.825 -11.045 -27.199 1.00 97.12 295 ALA A O 1
ATOM 2311 N N . GLY A 1 296 ? -3.441 -9.761 -25.452 1.00 96.75 296 GLY A N 1
ATOM 2312 C CA . GLY A 1 296 ? -4.077 -8.698 -26.228 1.00 96.75 296 GLY A CA 1
ATOM 2313 C C . GLY A 1 296 ? -3.112 -7.692 -26.863 1.00 96.75 296 GLY A C 1
ATOM 2314 O O . GLY A 1 296 ? -3.544 -6.865 -27.666 1.00 96.75 296 GLY A O 1
ATOM 2315 N N . ILE A 1 297 ? -1.814 -7.727 -26.539 1.00 98.06 297 ILE A N 1
ATOM 2316 C CA . ILE A 1 297 ? -0.850 -6.736 -27.037 1.00 98.06 297 ILE A CA 1
ATOM 2317 C C . ILE A 1 297 ? -0.348 -7.132 -28.434 1.00 98.06 297 ILE A C 1
ATOM 2319 O O . ILE A 1 297 ? 0.333 -8.143 -28.627 1.00 98.06 297 ILE A O 1
ATOM 2323 N N . THR A 1 298 ? -0.679 -6.314 -29.437 1.00 98.00 298 THR A N 1
ATOM 2324 C CA . THR A 1 298 ? -0.287 -6.548 -30.836 1.00 98.00 298 THR A CA 1
ATOM 2325 C C . THR A 1 298 ? 1.093 -5.998 -31.178 1.00 98.00 298 THR A C 1
ATOM 2327 O O . THR A 1 298 ? 1.800 -6.620 -31.967 1.00 98.00 298 THR A O 1
ATOM 2330 N N . ASP A 1 299 ? 1.485 -4.855 -30.604 1.00 98.19 299 ASP A N 1
ATOM 2331 C CA . ASP A 1 299 ? 2.830 -4.307 -30.793 1.00 98.19 299 ASP A CA 1
ATOM 2332 C C . ASP A 1 299 ? 3.851 -5.101 -29.970 1.00 98.19 299 ASP A C 1
ATOM 2334 O O . ASP A 1 299 ? 3.801 -5.136 -28.741 1.00 98.19 299 ASP A O 1
ATOM 2338 N N . LEU A 1 300 ? 4.805 -5.725 -30.658 1.00 98.44 300 LEU A N 1
ATOM 2339 C CA . LEU A 1 300 ? 5.821 -6.570 -30.037 1.00 98.44 300 LEU A CA 1
ATOM 2340 C C . LEU A 1 300 ? 6.755 -5.786 -29.111 1.00 98.44 300 LEU A C 1
ATOM 2342 O O . LEU A 1 300 ? 7.241 -6.347 -28.129 1.00 98.44 300 LEU A O 1
ATOM 2346 N N . LEU A 1 301 ? 7.003 -4.500 -29.386 1.00 98.38 301 LEU A N 1
ATOM 2347 C CA . LEU A 1 301 ? 7.832 -3.689 -28.496 1.00 98.38 301 LEU A CA 1
ATOM 2348 C C . LEU A 1 301 ? 7.077 -3.361 -27.201 1.00 98.38 301 LEU A C 1
ATOM 2350 O O . LEU A 1 301 ? 7.614 -3.562 -26.111 1.00 98.38 301 LEU A O 1
ATOM 2354 N N . GLN A 1 302 ? 5.814 -2.937 -27.300 1.00 98.12 302 GLN A N 1
ATOM 2355 C CA . GLN A 1 302 ? 4.944 -2.780 -26.133 1.00 98.12 302 GLN A CA 1
ATOM 2356 C C . GLN A 1 302 ? 4.810 -4.087 -25.337 1.00 98.12 302 GLN A C 1
ATOM 2358 O O . GLN A 1 302 ? 4.886 -4.051 -24.110 1.00 98.12 302 GLN A O 1
ATOM 2363 N N . LEU A 1 303 ? 4.658 -5.235 -26.010 1.00 98.38 303 LEU A N 1
ATOM 2364 C CA . LEU A 1 303 ? 4.587 -6.547 -25.360 1.00 98.38 303 LEU A CA 1
ATOM 2365 C C . LEU A 1 303 ? 5.867 -6.836 -24.567 1.00 98.38 303 LEU A C 1
ATOM 2367 O O . LEU A 1 303 ? 5.790 -7.269 -23.421 1.00 98.38 303 LEU A O 1
ATOM 2371 N N . TYR A 1 304 ? 7.039 -6.540 -25.133 1.00 98.62 304 TYR A N 1
ATOM 2372 C CA . TYR A 1 304 ? 8.314 -6.690 -24.430 1.00 98.62 304 TYR A CA 1
ATOM 2373 C C . TYR A 1 304 ? 8.384 -5.836 -23.156 1.00 98.62 304 TYR A C 1
ATOM 2375 O O . TYR A 1 304 ? 8.800 -6.317 -22.102 1.00 98.62 304 TYR A O 1
ATOM 2383 N N . HIS A 1 305 ? 7.953 -4.574 -23.226 1.00 98.50 305 HIS A N 1
ATOM 2384 C CA . HIS A 1 305 ? 7.923 -3.702 -22.052 1.00 98.50 305 HIS A CA 1
ATOM 2385 C C . HIS A 1 305 ? 6.896 -4.162 -21.009 1.00 98.50 305 HIS A C 1
ATOM 2387 O O . HIS A 1 305 ? 7.179 -4.106 -19.812 1.00 98.50 305 HIS A O 1
ATOM 2393 N N . ALA A 1 306 ? 5.736 -4.664 -21.441 1.00 98.50 306 ALA A N 1
ATOM 2394 C CA . ALA A 1 306 ? 4.740 -5.243 -20.545 1.00 98.50 306 ALA A CA 1
ATOM 2395 C C . ALA A 1 306 ? 5.288 -6.489 -19.827 1.00 98.50 306 ALA A C 1
ATOM 2397 O O . ALA A 1 306 ? 5.122 -6.603 -18.616 1.00 98.50 306 ALA A O 1
ATOM 2398 N N . LEU A 1 307 ? 6.029 -7.353 -20.534 1.00 98.56 307 LEU A N 1
ATOM 2399 C CA . LEU A 1 307 ? 6.758 -8.476 -19.932 1.00 98.56 307 LEU A CA 1
ATOM 2400 C C . LEU A 1 307 ? 7.777 -7.999 -18.893 1.00 98.56 307 LEU A C 1
ATOM 2402 O O . LEU A 1 307 ? 7.859 -8.578 -17.814 1.00 98.56 307 LEU A O 1
ATOM 2406 N N . GLY A 1 308 ? 8.519 -6.928 -19.186 1.00 98.56 308 GLY A N 1
ATOM 2407 C CA . GLY A 1 308 ? 9.428 -6.301 -18.225 1.00 98.56 308 GLY A CA 1
ATOM 2408 C C . GLY A 1 308 ? 8.724 -5.882 -16.933 1.00 98.56 308 GLY A C 1
ATOM 2409 O O . GLY A 1 308 ? 9.205 -6.223 -15.851 1.00 98.56 308 GLY A O 1
ATOM 2410 N N . ASN A 1 309 ? 7.559 -5.229 -17.043 1.00 98.62 309 ASN A N 1
ATOM 2411 C CA . ASN A 1 309 ? 6.735 -4.852 -15.889 1.00 98.62 309 ASN A CA 1
ATOM 2412 C C . ASN A 1 309 ? 6.251 -6.081 -15.103 1.00 98.62 309 ASN A C 1
ATOM 2414 O O . ASN A 1 309 ? 6.378 -6.129 -13.887 1.00 98.62 309 ASN A O 1
ATOM 2418 N N . THR A 1 310 ? 5.747 -7.108 -15.795 1.00 98.38 310 THR A N 1
ATOM 2419 C CA . THR A 1 310 ? 5.284 -8.351 -15.156 1.00 98.38 310 THR A CA 1
ATOM 2420 C C . THR A 1 310 ? 6.403 -9.053 -14.387 1.00 98.38 310 THR A C 1
ATOM 2422 O O . THR A 1 310 ? 6.183 -9.529 -13.277 1.00 98.38 310 THR A O 1
ATOM 2425 N N . ILE A 1 311 ? 7.615 -9.122 -14.946 1.00 98.56 311 ILE A N 1
ATOM 2426 C CA . ILE A 1 311 ? 8.742 -9.781 -14.272 1.00 98.56 311 ILE A CA 1
ATOM 2427 C C . ILE A 1 311 ? 9.166 -8.993 -13.035 1.00 98.56 311 ILE A C 1
ATOM 2429 O O . ILE A 1 311 ? 9.492 -9.615 -12.024 1.00 98.56 311 ILE A O 1
ATOM 2433 N N . VAL A 1 312 ? 9.186 -7.655 -13.084 1.00 98.62 312 VAL A N 1
ATOM 2434 C CA . VAL A 1 312 ? 9.573 -6.870 -11.903 1.00 98.62 312 VAL A CA 1
ATOM 2435 C C . VAL A 1 312 ? 8.520 -6.936 -10.796 1.00 98.62 312 VAL A C 1
ATOM 2437 O O . VAL A 1 312 ? 8.919 -7.108 -9.648 1.00 98.62 312 VAL A O 1
ATOM 2440 N N . ASP A 1 313 ? 7.226 -6.956 -11.131 1.00 98.50 313 ASP A N 1
ATOM 2441 C CA . ASP A 1 313 ? 6.125 -7.170 -10.174 1.00 98.50 313 ASP A CA 1
ATOM 2442 C C . ASP A 1 313 ? 6.238 -8.530 -9.475 1.00 98.50 313 ASP A C 1
ATOM 2444 O O . ASP A 1 313 ? 6.300 -8.629 -8.246 1.00 98.50 313 ASP A O 1
ATOM 2448 N N . GLU A 1 314 ? 6.427 -9.602 -10.246 1.00 98.44 314 GLU A N 1
ATOM 2449 C CA . GLU A 1 314 ? 6.669 -10.928 -9.673 1.00 98.44 314 GLU A CA 1
ATOM 2450 C C . GLU A 1 314 ? 7.970 -10.989 -8.857 1.00 98.44 314 GLU A C 1
ATOM 2452 O O . GLU A 1 314 ? 8.037 -11.668 -7.830 1.00 98.44 314 GLU A O 1
ATOM 2457 N N . THR A 1 315 ? 9.006 -10.247 -9.256 1.00 98.62 315 THR A N 1
ATOM 2458 C CA . THR A 1 315 ? 10.259 -10.159 -8.492 1.00 98.62 315 THR A CA 1
ATOM 2459 C C . THR A 1 315 ? 10.051 -9.420 -7.166 1.00 98.62 315 THR A C 1
ATOM 2461 O O . THR A 1 315 ? 10.553 -9.881 -6.141 1.00 98.62 315 THR A O 1
ATOM 2464 N N . ALA A 1 316 ? 9.291 -8.322 -7.145 1.00 98.56 316 ALA A N 1
ATOM 2465 C CA . ALA A 1 316 ? 8.976 -7.566 -5.934 1.00 98.56 316 ALA A CA 1
ATOM 2466 C C . ALA A 1 316 ? 8.097 -8.385 -4.970 1.00 98.56 316 ALA A C 1
ATOM 2468 O O . ALA A 1 316 ? 8.379 -8.445 -3.769 1.00 98.56 316 ALA A O 1
ATOM 2469 N N . LYS A 1 317 ? 7.094 -9.111 -5.486 1.00 98.44 317 LYS A N 1
ATOM 2470 C CA . LYS A 1 317 ? 6.283 -10.058 -4.698 1.00 98.44 317 LYS A CA 1
ATOM 2471 C C . LYS A 1 317 ? 7.125 -11.183 -4.102 1.00 98.44 317 LYS A C 1
ATOM 2473 O O . LYS A 1 317 ? 7.010 -11.469 -2.909 1.00 98.44 317 LYS A O 1
ATOM 2478 N N . ARG A 1 318 ? 8.014 -11.793 -4.893 1.00 98.31 318 ARG A N 1
ATOM 2479 C CA . ARG A 1 318 ? 8.950 -12.811 -4.387 1.00 98.31 318 ARG A CA 1
ATOM 2480 C C . ARG A 1 318 ? 9.897 -12.234 -3.349 1.00 98.31 318 ARG A C 1
ATOM 2482 O O . ARG A 1 318 ? 10.132 -12.875 -2.335 1.00 98.31 318 ARG A O 1
ATOM 2489 N N . ALA A 1 319 ? 10.378 -11.004 -3.521 1.00 98.38 319 ALA A N 1
ATOM 2490 C CA . ALA A 1 319 ? 11.196 -10.338 -2.512 1.00 98.38 319 ALA A CA 1
ATOM 2491 C C . ALA A 1 319 ? 10.445 -10.197 -1.171 1.00 98.38 319 ALA A C 1
ATOM 2493 O O . ALA A 1 319 ? 11.019 -10.438 -0.109 1.00 98.38 319 ALA A O 1
ATOM 2494 N N . CYS A 1 320 ? 9.143 -9.896 -1.213 1.00 97.38 320 CYS A N 1
ATOM 2495 C CA . CYS A 1 320 ? 8.270 -9.889 -0.037 1.00 97.38 320 CYS A CA 1
ATOM 2496 C C . CYS A 1 320 ? 8.137 -11.263 0.641 1.00 97.38 320 CYS A C 1
ATOM 2498 O O . CYS A 1 320 ? 7.962 -11.313 1.861 1.00 97.38 320 CYS A O 1
ATOM 2500 N N . GLN A 1 321 ? 8.198 -12.359 -0.114 1.00 97.25 321 GLN A N 1
ATOM 2501 C CA . GLN A 1 321 ? 7.973 -13.724 0.380 1.00 97.25 321 GLN A CA 1
ATOM 2502 C C . GLN A 1 321 ? 9.270 -14.421 0.817 1.00 97.25 321 GLN A C 1
ATOM 2504 O O . GLN A 1 321 ? 9.306 -15.084 1.850 1.00 97.25 321 GLN A O 1
ATOM 2509 N N . ASP A 1 322 ? 10.349 -14.244 0.060 1.00 97.56 322 ASP A N 1
ATOM 2510 C CA . ASP A 1 322 ? 11.548 -15.074 0.168 1.00 97.56 322 ASP A CA 1
ATOM 2511 C C . ASP A 1 322 ? 12.707 -14.387 0.904 1.00 97.56 322 ASP A C 1
ATOM 2513 O O . ASP A 1 322 ? 13.534 -15.071 1.516 1.00 97.56 322 ASP A O 1
ATOM 2517 N N . LEU A 1 323 ? 12.785 -13.047 0.907 1.00 97.19 323 LEU A N 1
ATOM 2518 C CA . LEU A 1 323 ? 13.850 -12.355 1.640 1.00 97.19 323 LEU A CA 1
ATOM 2519 C C . LEU A 1 323 ? 13.650 -12.513 3.146 1.00 97.19 323 LEU A C 1
ATOM 2521 O O . LEU A 1 323 ? 12.609 -12.131 3.677 1.00 97.19 323 LEU A O 1
ATOM 2525 N N . ALA A 1 324 ? 14.673 -13.025 3.835 1.00 95.75 324 ALA A N 1
ATOM 2526 C CA . ALA A 1 324 ? 14.623 -13.325 5.267 1.00 95.75 324 ALA A CA 1
ATOM 2527 C C . ALA A 1 324 ? 13.418 -14.212 5.644 1.00 95.75 324 ALA A C 1
ATOM 2529 O O . ALA A 1 324 ? 12.692 -13.925 6.593 1.00 95.75 324 ALA A O 1
ATOM 2530 N N . LYS A 1 325 ? 13.213 -15.300 4.889 1.00 96.50 325 LYS A N 1
ATOM 2531 C CA . LYS A 1 325 ? 12.060 -16.209 4.998 1.00 96.50 325 LYS A CA 1
ATOM 2532 C C . LYS A 1 325 ? 11.632 -16.597 6.427 1.00 96.50 325 LYS A C 1
ATOM 2534 O O . LYS A 1 325 ? 10.431 -16.561 6.679 1.00 96.50 325 LYS A O 1
ATOM 2539 N N . PRO A 1 326 ? 12.535 -16.909 7.383 1.00 97.06 326 PRO A N 1
ATOM 2540 C CA . PRO A 1 326 ? 12.118 -17.172 8.764 1.00 97.06 326 PRO A CA 1
ATOM 2541 C C . PRO A 1 326 ? 11.380 -15.987 9.402 1.00 97.06 326 PRO A C 1
ATOM 2543 O O . PRO A 1 326 ? 10.294 -16.155 9.944 1.00 97.06 326 PRO A O 1
ATOM 2546 N N . TRP A 1 327 ? 11.913 -14.773 9.251 1.00 96.31 327 TRP A N 1
ATOM 2547 C CA . TRP A 1 327 ? 11.279 -13.560 9.767 1.00 96.31 327 TRP A CA 1
ATOM 2548 C C . TRP A 1 327 ? 10.005 -13.195 8.991 1.00 96.31 327 TRP A C 1
ATOM 2550 O O . TRP A 1 327 ? 9.026 -12.747 9.578 1.00 96.31 327 TRP A O 1
ATOM 2560 N N . GLN A 1 328 ? 9.965 -13.438 7.678 1.00 97.00 328 GLN A N 1
ATOM 2561 C CA . GLN A 1 328 ? 8.736 -13.279 6.896 1.00 97.00 328 GLN A CA 1
ATOM 2562 C C . GLN A 1 328 ? 7.605 -14.179 7.414 1.00 97.00 328 GLN A C 1
ATOM 2564 O O . GLN A 1 328 ? 6.467 -13.721 7.515 1.00 97.00 328 GLN A O 1
ATOM 2569 N N . ALA A 1 329 ? 7.909 -15.432 7.762 1.00 97.06 329 ALA A N 1
ATOM 2570 C CA . ALA A 1 329 ? 6.931 -16.350 8.333 1.00 97.06 329 ALA A CA 1
ATOM 2571 C C . ALA A 1 329 ? 6.418 -15.860 9.699 1.00 97.06 329 ALA A C 1
ATOM 2573 O O . ALA A 1 329 ? 5.220 -15.948 9.961 1.00 97.06 329 ALA A O 1
ATOM 2574 N N . GLU A 1 330 ? 7.287 -15.275 10.531 1.00 96.69 330 GLU A N 1
ATOM 2575 C CA . GLU A 1 330 ? 6.875 -14.622 11.783 1.00 96.69 330 GLU A CA 1
ATOM 2576 C C . GLU A 1 330 ? 5.945 -13.429 11.533 1.00 96.69 330 GLU A C 1
ATOM 2578 O O . GLU A 1 330 ? 4.917 -13.319 12.191 1.00 96.69 330 GLU A O 1
ATOM 2583 N N . LEU A 1 331 ? 6.241 -12.568 10.551 1.00 96.56 331 LEU A N 1
ATOM 2584 C CA . LEU A 1 331 ? 5.361 -11.449 10.184 1.00 96.56 331 LEU A CA 1
ATOM 2585 C C . LEU A 1 331 ? 3.986 -11.932 9.703 1.00 96.56 331 LEU A C 1
ATOM 2587 O O . LEU A 1 331 ? 2.966 -11.326 10.029 1.00 96.56 331 LEU A O 1
ATOM 2591 N N . GLN A 1 332 ? 3.947 -13.035 8.951 1.00 97.56 332 GLN A N 1
ATOM 2592 C CA . GLN A 1 332 ? 2.701 -13.662 8.512 1.00 97.56 332 GLN A CA 1
ATOM 2593 C C . GLN A 1 332 ? 1.896 -14.218 9.693 1.00 97.56 332 GLN A C 1
ATOM 2595 O O . GLN A 1 332 ? 0.687 -14.002 9.766 1.00 97.56 332 GLN A O 1
ATOM 2600 N N . ALA A 1 333 ? 2.555 -14.920 10.620 1.00 96.31 333 ALA A N 1
ATOM 2601 C CA . ALA A 1 333 ? 1.920 -15.432 11.830 1.00 96.31 333 ALA A CA 1
ATOM 2602 C C . ALA A 1 333 ? 1.390 -14.285 12.704 1.00 96.31 333 ALA A C 1
ATOM 2604 O O . ALA A 1 333 ? 0.239 -14.322 13.133 1.00 96.31 333 ALA A O 1
ATOM 2605 N N . PHE A 1 334 ? 2.187 -13.228 12.869 1.00 95.69 334 PHE A N 1
ATOM 2606 C CA . PHE A 1 334 ? 1.805 -12.018 13.587 1.00 95.69 334 PHE A CA 1
ATOM 2607 C C . PHE A 1 334 ? 0.584 -11.335 12.947 1.00 95.69 334 PHE A C 1
ATOM 2609 O O . PHE A 1 334 ? -0.348 -10.949 13.650 1.00 95.69 334 PHE A O 1
ATOM 2616 N N . HIS A 1 335 ? 0.533 -11.234 11.614 1.00 96.75 335 HIS A N 1
ATOM 2617 C CA . HIS A 1 335 ? -0.651 -10.730 10.916 1.00 96.75 335 HIS A CA 1
ATOM 2618 C C . HIS A 1 335 ? -1.893 -11.576 11.202 1.00 96.75 335 HIS A C 1
ATOM 2620 O O . HIS A 1 335 ? -2.927 -11.023 11.572 1.00 96.75 335 HIS A O 1
ATOM 2626 N N . ASN A 1 336 ? -1.785 -12.898 11.057 1.00 96.31 336 ASN A N 1
ATOM 2627 C CA . ASN A 1 336 ? -2.906 -13.811 11.262 1.00 96.31 336 ASN A CA 1
ATOM 2628 C C . ASN A 1 336 ? -3.445 -13.730 12.694 1.00 96.31 336 ASN A C 1
ATOM 2630 O O . ASN A 1 336 ? -4.657 -13.704 12.879 1.00 96.31 336 ASN A O 1
ATOM 2634 N N . GLN A 1 337 ? -2.558 -13.635 13.689 1.00 94.44 337 GLN A N 1
ATOM 2635 C CA . GLN A 1 337 ? -2.949 -13.456 15.084 1.00 94.44 337 GLN A CA 1
ATOM 2636 C C . GLN A 1 337 ? -3.716 -12.144 15.290 1.00 94.44 337 GLN A C 1
ATOM 2638 O O . GLN A 1 337 ? -4.804 -12.157 15.852 1.00 94.44 337 GLN A O 1
ATOM 2643 N N . ILE A 1 338 ? -3.200 -11.017 14.789 1.00 93.50 338 ILE A N 1
ATOM 2644 C CA . ILE A 1 338 ? -3.880 -9.721 14.937 1.00 93.50 338 ILE A CA 1
ATOM 2645 C C . ILE A 1 338 ? -5.227 -9.696 14.210 1.00 93.50 338 ILE A C 1
ATOM 2647 O O . ILE A 1 338 ? -6.162 -9.069 14.697 1.00 93.50 338 ILE A O 1
ATOM 2651 N N . GLN A 1 339 ? -5.350 -10.344 13.049 1.00 94.94 339 GLN A N 1
ATOM 2652 C CA . GLN A 1 339 ? -6.645 -10.452 12.367 1.00 94.94 339 GLN A CA 1
ATOM 2653 C C . GLN A 1 339 ? -7.627 -11.307 13.163 1.00 94.94 339 GLN A C 1
ATOM 2655 O O . GLN A 1 339 ? -8.757 -10.882 13.359 1.00 94.94 339 GLN A O 1
ATOM 2660 N N . TYR A 1 340 ? -7.179 -12.440 13.702 1.00 93.12 340 TYR A N 1
ATOM 2661 C CA . TYR A 1 340 ? -8.002 -13.260 14.586 1.00 93.12 340 TYR A CA 1
ATOM 2662 C C . TYR A 1 340 ? -8.501 -12.471 15.806 1.00 93.12 340 TYR A C 1
ATOM 2664 O O . TYR A 1 340 ? -9.692 -12.478 16.098 1.00 93.12 340 TYR A O 1
ATOM 2672 N N . GLU A 1 341 ? -7.616 -11.730 16.477 1.00 91.81 341 GLU A N 1
ATOM 2673 C CA . GLU A 1 341 ? -7.977 -10.887 17.625 1.00 91.81 341 GLU A CA 1
ATOM 2674 C C . GLU A 1 341 ? -8.943 -9.750 17.233 1.00 91.81 341 GLU A C 1
ATOM 2676 O O . GLU A 1 341 ? -9.813 -9.382 18.021 1.00 91.81 341 GLU A O 1
ATOM 2681 N N . ARG A 1 342 ? -8.838 -9.207 16.010 1.00 93.06 342 ARG A N 1
ATOM 2682 C CA . ARG A 1 342 ? -9.790 -8.218 15.468 1.00 93.06 342 ARG A CA 1
ATOM 2683 C C . ARG A 1 342 ? -11.163 -8.806 15.211 1.00 93.06 342 ARG A C 1
ATOM 2685 O O . ARG A 1 342 ? -12.147 -8.192 15.614 1.00 93.06 342 ARG A O 1
ATOM 2692 N N . ASP A 1 343 ? -11.214 -9.958 14.556 1.00 92.81 343 ASP A N 1
ATOM 2693 C CA . ASP A 1 343 ? -12.463 -10.651 14.251 1.00 92.81 343 ASP A CA 1
ATOM 2694 C C . ASP A 1 343 ? -13.174 -11.040 15.552 1.00 92.81 343 ASP A C 1
ATOM 2696 O O . ASP A 1 343 ? -14.358 -10.757 15.725 1.00 92.81 343 ASP A O 1
ATOM 2700 N N . LEU A 1 344 ? -12.424 -11.571 16.522 1.00 92.00 344 LEU A N 1
ATOM 2701 C CA . LEU A 1 344 ? -12.934 -11.876 17.854 1.00 92.00 344 LEU A CA 1
ATOM 2702 C C . LEU A 1 344 ? -13.472 -10.626 18.558 1.00 92.00 344 LEU A C 1
ATOM 2704 O O . LEU A 1 344 ? -14.588 -10.641 19.070 1.00 92.00 344 LEU A O 1
ATOM 2708 N N . LEU A 1 345 ? -12.698 -9.537 18.586 1.00 92.94 345 LEU A N 1
ATOM 2709 C CA . LEU A 1 345 ? -13.122 -8.295 19.229 1.00 92.94 345 LEU A CA 1
ATOM 2710 C C . LEU A 1 345 ? -14.405 -7.743 18.595 1.00 92.94 345 LEU A C 1
ATOM 2712 O O . LEU A 1 345 ? -15.303 -7.281 19.300 1.00 92.94 345 LEU A O 1
ATOM 2716 N N . HIS A 1 346 ? -14.489 -7.793 17.269 1.00 94.44 346 HIS A N 1
ATOM 2717 C CA . HIS A 1 346 ? -15.677 -7.400 16.528 1.00 94.44 346 HIS A CA 1
ATOM 2718 C C . HIS A 1 346 ? -16.891 -8.255 16.922 1.00 94.44 346 HIS A C 1
ATOM 2720 O O . HIS A 1 346 ? -17.941 -7.697 17.242 1.00 94.44 346 HIS A O 1
ATOM 2726 N N . ASP A 1 347 ? -16.737 -9.579 16.984 1.00 94.69 347 ASP A N 1
ATOM 2727 C CA . ASP A 1 347 ? -17.801 -10.495 17.406 1.00 94.69 347 ASP A CA 1
ATOM 2728 C C . ASP A 1 347 ? -18.247 -10.232 18.855 1.00 94.69 347 ASP A C 1
ATOM 2730 O O . ASP A 1 347 ? -19.444 -10.225 19.143 1.00 94.69 347 ASP A O 1
ATOM 2734 N N . VAL A 1 348 ? -17.319 -9.919 19.767 1.00 92.94 348 VAL A N 1
ATOM 2735 C CA . VAL A 1 348 ? -17.657 -9.529 21.148 1.00 92.94 348 VAL A CA 1
ATOM 2736 C C . VAL A 1 348 ? -18.474 -8.233 21.180 1.00 92.94 348 VAL A C 1
ATOM 2738 O O . VAL A 1 348 ? -19.467 -8.144 21.906 1.00 92.94 348 VAL A O 1
ATOM 2741 N N . TYR A 1 349 ? -18.114 -7.226 20.379 1.00 94.12 349 TYR A N 1
ATOM 2742 C CA . TYR A 1 349 ? -18.903 -5.993 20.306 1.00 94.12 349 TYR A CA 1
ATOM 2743 C C . TYR A 1 349 ? -20.284 -6.215 19.687 1.00 94.12 349 TYR A C 1
ATOM 2745 O O . TYR A 1 349 ? -21.260 -5.639 20.173 1.00 94.12 349 TYR A O 1
ATOM 2753 N N . LEU A 1 350 ? -20.397 -7.070 18.669 1.00 95.19 350 LEU A N 1
ATOM 2754 C CA . LEU A 1 350 ? -21.695 -7.463 18.122 1.00 95.19 350 LEU A CA 1
ATOM 2755 C C . LEU A 1 350 ? -22.555 -8.164 19.174 1.00 95.19 350 LEU A C 1
ATOM 2757 O O . LEU A 1 350 ? -23.715 -7.791 19.351 1.00 95.19 350 LEU A O 1
ATOM 2761 N N . LEU A 1 351 ? -21.982 -9.099 19.934 1.00 93.12 351 LEU A N 1
ATOM 2762 C CA . LEU A 1 351 ? -22.660 -9.740 21.058 1.00 93.12 351 LEU A CA 1
ATOM 2763 C C . LEU A 1 351 ? -23.179 -8.703 22.066 1.00 93.12 351 LEU A C 1
ATOM 2765 O O . LEU A 1 351 ? -24.327 -8.791 22.500 1.00 93.12 351 LEU A O 1
ATOM 2769 N N . TYR A 1 352 ? -22.368 -7.710 22.441 1.00 92.00 352 TYR A N 1
ATOM 2770 C CA . TYR A 1 352 ? -22.786 -6.660 23.377 1.00 92.00 352 TYR 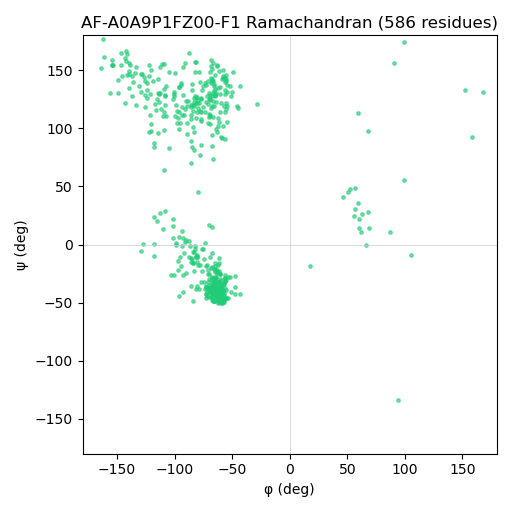A CA 1
ATOM 2771 C C . TYR A 1 352 ? -23.939 -5.813 22.840 1.00 92.00 352 TYR A C 1
ATOM 2773 O O . TYR A 1 352 ? -24.881 -5.522 23.583 1.00 92.00 352 TYR A O 1
ATOM 2781 N N . LEU A 1 353 ? -23.898 -5.449 21.558 1.00 93.12 353 LEU A N 1
ATOM 2782 C CA . LEU A 1 353 ? -24.981 -4.712 20.913 1.00 93.12 353 LEU A CA 1
ATOM 2783 C C . LEU A 1 353 ? -26.272 -5.534 20.897 1.00 93.12 353 LEU A C 1
ATOM 2785 O O . LEU A 1 353 ? -27.316 -5.040 21.321 1.00 93.12 353 LEU A O 1
ATOM 2789 N N . GLU A 1 354 ? -26.202 -6.802 20.500 1.00 93.62 354 GLU A N 1
ATOM 2790 C CA . GLU A 1 354 ? -27.375 -7.672 20.435 1.00 93.62 354 GLU A CA 1
ATOM 2791 C C . GLU A 1 354 ? -27.956 -7.984 21.820 1.00 93.62 354 GLU A C 1
ATOM 2793 O O . GLU A 1 354 ? -29.177 -7.971 21.987 1.00 93.62 354 GLU A O 1
ATOM 2798 N N . LEU A 1 355 ? -27.115 -8.204 22.839 1.00 90.94 355 LEU A N 1
ATOM 2799 C CA . LEU A 1 355 ? -27.567 -8.368 24.225 1.00 90.94 355 LEU A CA 1
ATOM 2800 C C . LEU A 1 355 ? -28.233 -7.094 24.756 1.00 90.94 355 LEU A C 1
ATOM 2802 O O . LEU A 1 355 ? -29.241 -7.182 25.457 1.00 90.94 355 LEU A O 1
ATOM 2806 N N . SER A 1 356 ? -27.706 -5.918 24.408 1.00 90.56 356 SER A N 1
ATOM 2807 C CA . SER A 1 356 ? -28.311 -4.629 24.758 1.00 90.56 356 SER A CA 1
ATOM 2808 C C . SER A 1 356 ? -29.688 -4.461 24.106 1.00 90.56 356 SER A C 1
ATOM 2810 O O . SER A 1 356 ? -30.665 -4.126 24.781 1.00 90.56 356 SER A O 1
ATOM 2812 N N . THR A 1 357 ? -29.814 -4.790 22.816 1.00 91.19 357 THR A N 1
ATOM 2813 C CA . THR A 1 357 ? -31.101 -4.797 22.109 1.00 91.19 357 THR A CA 1
ATOM 2814 C C . THR A 1 357 ? -32.080 -5.788 22.739 1.00 91.19 357 THR A C 1
ATOM 2816 O O . THR A 1 357 ? -33.222 -5.423 23.025 1.00 91.19 357 THR A O 1
ATOM 2819 N N . ALA A 1 358 ? -31.643 -7.020 23.013 1.00 88.31 358 ALA A N 1
ATOM 2820 C CA . ALA A 1 358 ? -32.470 -8.045 23.647 1.00 88.31 358 ALA A CA 1
ATOM 2821 C C . ALA A 1 358 ? -32.952 -7.605 25.038 1.00 88.31 358 ALA A C 1
ATOM 2823 O O . ALA A 1 358 ? -34.128 -7.773 25.365 1.00 88.31 358 ALA A O 1
ATOM 2824 N N . ARG A 1 359 ? -32.075 -6.972 25.829 1.00 89.00 359 ARG A N 1
ATOM 2825 C CA . ARG A 1 359 ? -32.419 -6.386 27.129 1.00 89.00 359 ARG A CA 1
ATOM 2826 C C . ARG A 1 359 ? -33.462 -5.281 26.992 1.00 89.00 359 ARG A C 1
ATOM 2828 O O . ARG A 1 359 ? -34.453 -5.317 27.709 1.00 89.00 359 ARG A O 1
ATOM 2835 N N . SER A 1 360 ? -33.293 -4.352 26.051 1.00 87.12 360 SER A N 1
ATOM 2836 C CA . SER A 1 360 ? -34.271 -3.281 25.816 1.00 87.12 360 SER A CA 1
ATOM 2837 C C . SER A 1 360 ? -35.648 -3.833 25.430 1.00 87.12 360 SER A C 1
ATOM 2839 O O . SER A 1 360 ? -36.677 -3.352 25.907 1.00 87.12 360 SER A O 1
ATOM 2841 N N . VAL A 1 361 ? -35.692 -4.881 24.599 1.00 86.25 361 VAL A N 1
ATOM 2842 C CA . VAL A 1 361 ? -36.944 -5.568 24.246 1.00 86.25 361 VAL A CA 1
ATOM 2843 C C . VAL A 1 361 ? -37.573 -6.229 25.473 1.00 86.25 361 VAL A C 1
ATOM 2845 O O . VAL A 1 361 ? -38.780 -6.090 25.675 1.00 86.25 361 VAL A O 1
ATOM 2848 N N . ALA A 1 362 ? -36.780 -6.915 26.299 1.00 84.00 362 ALA A N 1
ATOM 2849 C CA . ALA A 1 362 ? -37.260 -7.550 27.523 1.00 84.00 362 ALA A CA 1
ATOM 2850 C C . ALA A 1 362 ? -37.797 -6.522 28.534 1.00 84.00 362 ALA A C 1
ATOM 2852 O O . ALA A 1 362 ? -38.879 -6.722 29.078 1.00 84.00 362 ALA A O 1
ATOM 2853 N N . GLU A 1 363 ? -37.105 -5.395 28.724 1.00 83.38 363 GLU A N 1
ATOM 2854 C CA . GLU A 1 363 ? -37.551 -4.284 29.574 1.00 83.38 363 GLU A CA 1
ATOM 2855 C C . GLU A 1 363 ? -38.889 -3.714 29.076 1.00 83.38 363 GLU A C 1
ATOM 2857 O O . GLU A 1 363 ? -39.845 -3.645 29.843 1.00 83.38 363 GLU A O 1
ATOM 2862 N N . LYS A 1 364 ? -39.025 -3.431 27.770 1.00 81.50 364 LYS A N 1
ATOM 2863 C CA . LYS A 1 364 ? -40.299 -2.979 27.172 1.00 81.50 364 LYS A CA 1
ATOM 2864 C C . LYS A 1 364 ? -41.432 -4.000 27.361 1.00 81.50 364 LYS A C 1
ATOM 2866 O O . LYS A 1 364 ? -42.592 -3.613 27.509 1.00 81.50 364 LYS A O 1
ATOM 2871 N N . GLN A 1 365 ? -41.132 -5.300 27.316 1.00 82.62 365 GLN A N 1
ATOM 2872 C CA . GLN A 1 365 ? -42.121 -6.359 27.546 1.00 82.62 365 GLN A CA 1
ATOM 2873 C C . GLN A 1 365 ? -42.534 -6.456 29.019 1.00 82.62 365 GLN A C 1
ATOM 2875 O O . GLN A 1 365 ? -43.727 -6.601 29.287 1.00 82.62 365 GLN A O 1
ATOM 2880 N N . LEU A 1 366 ? -41.581 -6.329 29.947 1.00 78.06 366 LEU A N 1
ATOM 2881 C CA . LEU A 1 366 ? -41.829 -6.279 31.388 1.00 78.06 366 LEU A CA 1
ATOM 2882 C C . LEU A 1 366 ? -42.709 -5.082 31.747 1.00 78.06 366 LEU A C 1
ATOM 2884 O O . LEU A 1 366 ? -43.762 -5.283 32.341 1.00 78.06 366 LEU A O 1
ATOM 2888 N N . THR A 1 367 ? -42.378 -3.876 31.274 1.00 75.88 367 THR A N 1
ATOM 2889 C CA . THR A 1 367 ? -43.195 -2.677 31.524 1.00 75.88 367 THR A CA 1
ATOM 2890 C C . THR A 1 367 ? -44.619 -2.842 30.990 1.00 75.88 367 THR A C 1
ATOM 2892 O O . THR A 1 367 ? -45.578 -2.487 31.663 1.00 75.88 367 THR A O 1
ATOM 2895 N N . ARG A 1 368 ? -44.796 -3.453 29.806 1.00 74.00 368 ARG A N 1
ATOM 2896 C CA . ARG A 1 368 ? -46.135 -3.749 29.260 1.00 74.00 368 ARG A CA 1
ATOM 2897 C C . ARG A 1 368 ? -46.905 -4.769 30.097 1.00 74.00 368 ARG A C 1
ATOM 2899 O O . ARG A 1 368 ? -48.120 -4.632 30.245 1.00 74.00 368 ARG A O 1
ATOM 2906 N N . GLN A 1 369 ? -46.235 -5.808 30.599 1.00 68.00 369 GLN A N 1
ATOM 2907 C CA . GLN A 1 369 ? -46.861 -6.789 31.485 1.00 68.00 369 GLN A CA 1
ATOM 2908 C C . GLN A 1 369 ? -47.254 -6.154 32.814 1.00 68.00 369 GLN A C 1
ATOM 2910 O O . GLN A 1 369 ? -48.401 -6.309 33.221 1.00 68.00 369 GLN A O 1
ATOM 2915 N N . GLU A 1 370 ? -46.366 -5.397 33.452 1.00 67.50 370 GLU A N 1
ATOM 2916 C CA . GLU A 1 370 ? -46.659 -4.645 34.677 1.00 67.50 370 GLU A CA 1
ATOM 2917 C C . GLU A 1 370 ? -47.821 -3.664 34.466 1.00 67.50 370 GLU A C 1
ATOM 2919 O O . GLU A 1 370 ? -48.739 -3.607 35.285 1.00 67.50 370 GLU A O 1
ATOM 2924 N N . ASP A 1 371 ? -47.870 -2.980 33.318 1.00 60.91 371 ASP A N 1
ATOM 2925 C CA . ASP A 1 371 ? -48.950 -2.049 32.997 1.00 60.91 371 ASP A CA 1
ATOM 2926 C C . ASP A 1 371 ? -50.321 -2.709 32.830 1.00 60.91 371 ASP A C 1
ATOM 2928 O O . ASP A 1 371 ? -51.335 -2.063 33.106 1.00 60.91 371 ASP A O 1
ATOM 2932 N N . THR A 1 372 ? -50.353 -3.964 32.373 1.00 63.59 372 THR A N 1
ATOM 2933 C CA . THR A 1 372 ? -51.587 -4.717 32.097 1.00 63.59 372 THR A CA 1
ATOM 2934 C C . THR A 1 372 ? -52.012 -5.642 33.234 1.00 63.59 372 THR A C 1
ATOM 2936 O O . THR A 1 372 ? -53.188 -5.997 33.303 1.00 63.59 372 THR A O 1
ATOM 2939 N N . THR A 1 373 ? -51.098 -6.037 34.124 1.00 60.06 373 THR A N 1
ATOM 2940 C CA . THR A 1 373 ? -51.386 -6.982 35.217 1.00 60.06 373 THR A CA 1
ATOM 2941 C C . THR A 1 373 ? -51.606 -6.307 36.564 1.00 60.06 373 THR A C 1
ATOM 2943 O O . THR A 1 373 ? -52.345 -6.856 37.380 1.00 60.06 373 THR A O 1
ATOM 2946 N N . LEU A 1 374 ? -51.047 -5.115 36.803 1.00 53.50 374 LEU A N 1
ATOM 2947 C CA . LEU A 1 374 ? -51.313 -4.373 38.033 1.00 53.50 374 LEU A CA 1
ATOM 2948 C C . LEU A 1 374 ? -52.629 -3.589 37.895 1.00 53.50 374 LEU A C 1
ATOM 2950 O O . LEU A 1 374 ? -52.726 -2.709 37.032 1.00 53.50 374 LEU A O 1
ATOM 2954 N N . PRO A 1 375 ? -53.649 -3.860 38.737 1.00 63.53 375 PRO A N 1
ATOM 2955 C CA . PRO A 1 375 ? -54.847 -3.037 38.765 1.00 63.53 375 PRO A CA 1
ATOM 2956 C C . PRO A 1 375 ? -54.455 -1.568 39.002 1.00 63.53 375 PRO A C 1
ATOM 2958 O O . PRO A 1 375 ? -53.523 -1.316 39.765 1.00 63.53 375 PRO A O 1
ATOM 2961 N N . PRO A 1 376 ? -55.169 -0.579 38.430 1.00 61.38 376 PRO A N 1
ATOM 2962 C CA . PRO A 1 376 ? -54.854 0.843 38.608 1.00 61.38 376 PRO A CA 1
ATOM 2963 C C . PRO A 1 376 ? -54.713 1.274 40.077 1.00 61.38 376 PRO A C 1
ATOM 2965 O O . PRO A 1 376 ? -53.957 2.187 40.380 1.00 61.38 376 PRO A O 1
ATOM 2968 N N . ALA A 1 377 ? -55.402 0.586 40.994 1.00 58.53 377 ALA A N 1
ATOM 2969 C CA . ALA A 1 377 ? -55.322 0.812 42.436 1.00 58.53 377 ALA A CA 1
ATOM 2970 C C . ALA A 1 377 ? -53.998 0.352 43.089 1.00 58.53 377 ALA A C 1
ATOM 2972 O O . ALA A 1 377 ? -53.700 0.778 44.200 1.00 58.53 377 ALA A O 1
ATOM 2973 N N . ALA A 1 378 ? -53.214 -0.506 42.426 1.00 59.97 378 ALA A N 1
ATOM 2974 C CA . ALA A 1 378 ? -51.932 -1.026 42.907 1.00 59.97 378 ALA A CA 1
ATOM 2975 C C . ALA A 1 378 ? -50.716 -0.238 42.383 1.00 59.97 378 ALA A C 1
ATOM 2977 O O . ALA A 1 378 ? -49.607 -0.429 42.878 1.00 59.97 378 ALA A O 1
ATOM 2978 N N . LYS A 1 379 ? -50.903 0.659 41.403 1.00 69.50 379 LYS A N 1
ATOM 2979 C CA . LYS A 1 379 ? -49.834 1.546 40.931 1.00 69.50 379 LYS A CA 1
ATOM 2980 C C . LYS A 1 379 ? -49.658 2.682 41.936 1.00 69.50 379 LYS A C 1
ATOM 2982 O O . LYS A 1 379 ? -50.512 3.558 42.059 1.00 69.50 379 LYS A O 1
ATOM 2987 N N . VAL A 1 380 ? -48.561 2.646 42.687 1.00 74.12 380 VAL A N 1
ATOM 2988 C CA . VAL A 1 380 ? -48.156 3.756 43.556 1.00 74.12 380 VAL A CA 1
ATOM 2989 C C . VAL A 1 380 ? -47.781 4.928 42.633 1.00 74.12 380 VAL A C 1
ATOM 2991 O O . VAL A 1 380 ? -46.936 4.729 41.766 1.00 74.12 380 VAL A O 1
ATOM 2994 N N . PRO A 1 381 ? -48.395 6.120 42.759 1.00 80.75 381 PRO A N 1
ATOM 2995 C CA . PRO A 1 381 ? -48.044 7.274 41.928 1.00 80.75 381 PRO A CA 1
ATOM 2996 C C . PRO A 1 381 ? -46.554 7.618 42.034 1.00 80.75 381 PRO A C 1
ATOM 2998 O O . PRO A 1 381 ? -46.009 7.562 43.138 1.00 80.75 381 PRO A O 1
ATOM 3001 N N . ASP A 1 382 ? -45.928 8.039 40.932 1.00 77.25 382 ASP A N 1
ATOM 3002 C CA . ASP A 1 382 ? -44.493 8.373 40.875 1.00 77.25 382 ASP A CA 1
ATOM 3003 C C . ASP A 1 382 ? -44.072 9.343 41.986 1.00 77.25 382 ASP A C 1
ATOM 3005 O O . ASP A 1 382 ? -43.062 9.122 42.651 1.00 77.25 382 ASP A O 1
ATOM 3009 N N . ASP A 1 383 ? -44.897 10.351 42.285 1.00 80.00 383 ASP A N 1
ATOM 3010 C CA . ASP A 1 383 ? -44.644 11.311 43.364 1.00 80.00 383 ASP A CA 1
ATOM 3011 C C . ASP A 1 383 ? -44.525 10.636 44.738 1.00 80.00 383 ASP A C 1
ATOM 3013 O O . ASP A 1 383 ? -43.701 11.036 45.557 1.00 80.00 383 ASP A O 1
ATOM 3017 N N . LYS A 1 384 ? -45.311 9.582 45.001 1.00 82.19 384 LYS A N 1
ATOM 3018 C CA . LYS A 1 384 ? -45.209 8.803 46.243 1.00 82.19 384 LYS A CA 1
ATOM 3019 C C . LYS A 1 384 ? -43.961 7.934 46.263 1.00 82.19 384 LYS A C 1
ATOM 3021 O O . LYS A 1 384 ? -43.376 7.800 47.329 1.00 82.19 384 LYS A O 1
ATOM 3026 N N . ILE A 1 385 ? -43.551 7.367 45.128 1.00 78.69 385 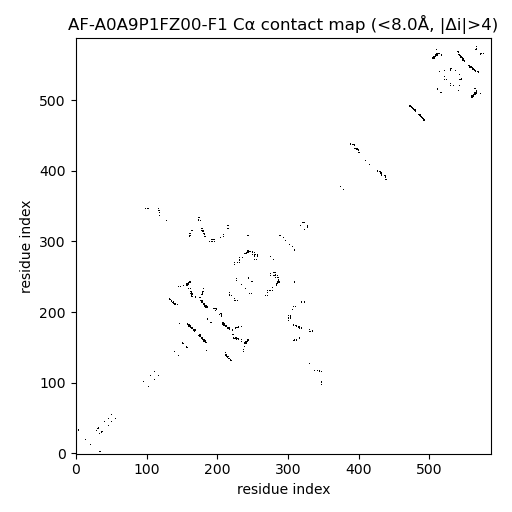ILE A N 1
ATOM 3027 C CA . ILE A 1 385 ? -42.302 6.596 45.032 1.00 78.69 385 ILE A CA 1
ATOM 3028 C C . ILE A 1 385 ? -41.113 7.524 45.280 1.00 78.69 385 ILE A C 1
ATOM 3030 O O . ILE A 1 385 ? -40.271 7.228 46.121 1.00 78.69 385 ILE A O 1
ATOM 3034 N N . MET A 1 386 ? -41.079 8.678 44.616 1.00 80.69 386 MET A N 1
ATOM 3035 C CA . MET A 1 386 ? -40.023 9.675 44.781 1.00 80.69 386 MET A CA 1
ATOM 3036 C C . MET A 1 386 ? -39.980 10.220 46.209 1.00 80.69 386 MET A C 1
ATOM 3038 O O . MET A 1 386 ? -38.901 10.335 46.781 1.00 80.69 386 MET A O 1
ATOM 3042 N N . LEU A 1 387 ? -41.138 10.502 46.815 1.00 82.75 387 LEU A N 1
ATOM 3043 C CA . LEU A 1 387 ? -41.226 10.944 48.207 1.00 82.75 387 LEU A CA 1
ATOM 3044 C C . LEU A 1 387 ? -40.804 9.840 49.189 1.00 82.75 387 LEU A C 1
ATOM 3046 O O . LEU A 1 387 ? -40.154 10.135 50.189 1.00 82.75 387 LEU A O 1
ATOM 3050 N N . ALA A 1 388 ? -41.155 8.584 48.909 1.00 86.06 388 ALA A N 1
ATOM 3051 C CA . ALA A 1 388 ? -40.747 7.435 49.705 1.00 86.06 388 ALA A CA 1
ATOM 3052 C C . ALA A 1 388 ? -39.232 7.233 49.632 1.00 86.06 388 ALA A C 1
ATOM 3054 O O . ALA A 1 388 ? -38.597 7.146 50.670 1.00 86.06 388 ALA A O 1
ATOM 3055 N N . VAL A 1 389 ? -38.636 7.268 48.435 1.00 83.12 389 VAL A N 1
ATOM 3056 C CA . VAL A 1 389 ? -37.179 7.195 48.231 1.00 83.12 389 VAL A CA 1
ATOM 3057 C C . VAL A 1 389 ? -36.464 8.370 48.900 1.00 83.12 389 VAL A C 1
ATOM 3059 O O . VAL A 1 389 ? -35.462 8.162 49.576 1.00 83.12 389 VAL A O 1
ATOM 3062 N N . ALA A 1 390 ? -36.976 9.595 48.751 1.00 86.38 390 ALA A N 1
ATOM 3063 C CA . ALA A 1 390 ? -36.359 10.795 49.318 1.00 86.38 390 ALA A CA 1
ATOM 3064 C C . ALA A 1 390 ? -36.375 10.814 50.854 1.00 86.38 390 ALA A C 1
ATOM 3066 O O . ALA A 1 390 ? -35.453 11.349 51.467 1.00 86.38 390 ALA A O 1
ATOM 3067 N N . ASN A 1 391 ? -37.411 10.240 51.471 1.00 88.31 391 ASN A N 1
ATOM 3068 C CA . ASN A 1 391 ? -37.554 10.175 52.926 1.00 88.31 391 ASN A CA 1
ATOM 3069 C C . ASN A 1 391 ? -37.120 8.830 53.517 1.00 88.31 391 ASN A C 1
ATOM 3071 O O . ASN A 1 391 ? -37.235 8.635 54.727 1.00 88.31 391 ASN A O 1
ATOM 3075 N N . TRP A 1 392 ? -36.649 7.897 52.689 1.00 89.44 392 TRP A N 1
ATOM 3076 C CA . TRP A 1 392 ? -36.286 6.567 53.142 1.00 89.44 392 TRP A CA 1
ATOM 3077 C C . TRP A 1 392 ? -35.061 6.626 54.047 1.00 89.44 392 TRP A C 1
ATOM 3079 O O . TRP A 1 392 ? -33.979 7.052 53.638 1.00 89.44 392 TRP A O 1
ATOM 3089 N N . GLN A 1 393 ? -35.245 6.180 55.286 1.00 87.31 393 GLN A N 1
ATOM 3090 C CA . GLN A 1 393 ? -34.179 6.007 56.261 1.00 87.31 393 GLN A CA 1
ATOM 3091 C C . GLN A 1 393 ? -34.184 4.550 56.712 1.00 87.31 393 GLN A C 1
ATOM 3093 O O . GLN A 1 393 ? -35.005 4.184 57.547 1.00 87.31 393 GLN A O 1
ATOM 3098 N N . PRO A 1 394 ? -33.333 3.700 56.122 1.00 87.12 394 PRO A N 1
ATOM 3099 C CA . PRO A 1 394 ? -33.248 2.313 56.542 1.00 87.12 394 PRO A CA 1
ATOM 3100 C C . PRO A 1 394 ? -32.725 2.182 57.974 1.00 87.12 394 PRO A C 1
ATOM 3102 O O . PRO A 1 394 ? -31.727 2.809 58.337 1.00 87.12 394 PRO A O 1
ATOM 3105 N N . ASP A 1 395 ? -33.397 1.348 58.766 1.00 85.06 395 ASP A N 1
ATOM 3106 C CA . ASP A 1 395 ? -33.073 1.121 60.178 1.00 85.06 395 ASP A CA 1
ATOM 3107 C C . ASP A 1 395 ? -31.818 0.258 60.351 1.00 85.06 395 ASP A C 1
ATOM 3109 O O . ASP A 1 395 ? -31.063 0.439 61.308 1.00 85.06 395 ASP A O 1
ATOM 3113 N N . ASP A 1 396 ? -31.585 -0.674 59.422 1.00 87.19 396 ASP A N 1
ATOM 3114 C CA . ASP A 1 396 ? -30.464 -1.609 59.481 1.00 87.19 396 ASP A CA 1
ATOM 3115 C C . ASP A 1 396 ? -29.573 -1.443 58.250 1.00 87.19 396 ASP A C 1
ATOM 3117 O O . ASP A 1 396 ? -29.904 -1.831 57.125 1.00 87.19 396 ASP A O 1
ATOM 3121 N N . VAL A 1 397 ? -28.438 -0.787 58.482 1.00 88.69 397 VAL A N 1
ATOM 3122 C CA . VAL A 1 397 ? -27.498 -0.394 57.441 1.00 88.69 397 VAL A CA 1
ATOM 3123 C C . VAL A 1 397 ? -26.106 -0.932 57.710 1.00 88.69 397 VAL A C 1
ATOM 3125 O O . VAL A 1 397 ? -25.475 -0.641 58.727 1.00 88.69 397 VAL A O 1
ATOM 3128 N N . PHE A 1 398 ? -25.573 -1.636 56.723 1.00 87.44 398 PHE A N 1
ATOM 3129 C CA . PHE A 1 398 ? -24.167 -1.955 56.633 1.00 87.44 398 PHE A CA 1
ATOM 3130 C C . PHE A 1 398 ? -23.419 -0.800 55.955 1.00 87.44 398 PHE A C 1
ATOM 3132 O O . PHE A 1 398 ? -23.584 -0.522 54.765 1.00 87.44 398 PHE A O 1
ATOM 3139 N N . ALA A 1 399 ? -22.583 -0.106 56.724 1.00 87.75 399 ALA A N 1
ATOM 3140 C CA . ALA A 1 399 ? -21.619 0.838 56.174 1.00 87.75 399 ALA A CA 1
ATOM 3141 C C . ALA A 1 399 ? -20.354 0.084 55.758 1.00 87.75 399 ALA A C 1
ATOM 3143 O O . ALA A 1 399 ? -19.868 -0.780 56.494 1.00 87.75 399 ALA A O 1
ATOM 3144 N N . MET A 1 400 ? -19.796 0.437 54.599 1.00 86.25 400 MET A N 1
ATOM 3145 C CA . MET A 1 400 ? -18.501 -0.100 54.199 1.00 86.25 400 MET A CA 1
ATOM 3146 C C . MET A 1 400 ? -17.456 0.293 55.245 1.00 86.25 400 MET A C 1
ATOM 3148 O O . MET A 1 400 ? -17.238 1.474 55.513 1.00 86.25 400 MET A O 1
ATOM 3152 N N . GLN A 1 401 ? -16.796 -0.702 55.836 1.00 87.25 401 GLN A N 1
ATOM 3153 C CA . GLN A 1 401 ? -15.658 -0.435 56.701 1.00 87.25 401 GLN A CA 1
ATOM 3154 C C . GLN A 1 401 ? -14.428 -0.191 55.842 1.00 87.25 401 GLN A C 1
ATOM 3156 O O . GLN A 1 401 ? -14.070 -1.006 54.988 1.00 87.25 401 GLN A O 1
ATOM 3161 N N . LYS A 1 402 ? -13.767 0.937 56.088 1.00 86.56 402 LYS A N 1
ATOM 3162 C CA . LYS A 1 402 ? -12.475 1.229 55.488 1.00 86.56 402 LYS A CA 1
ATOM 3163 C C . LYS A 1 402 ? -11.498 0.089 55.776 1.00 86.56 402 LYS A C 1
ATOM 3165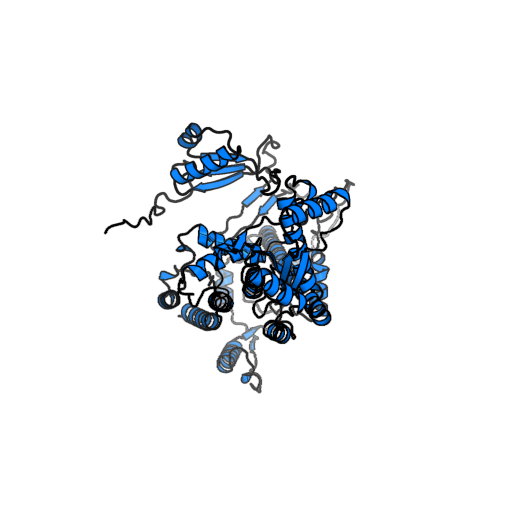 O O . LYS A 1 402 ? -11.374 -0.314 56.937 1.00 86.56 402 LYS A O 1
ATOM 3170 N N . PRO A 1 403 ? -10.784 -0.414 54.755 1.00 87.31 403 PRO A N 1
ATOM 3171 C CA . PRO A 1 403 ? -9.738 -1.401 54.961 1.00 87.31 403 PRO A CA 1
ATOM 3172 C C . PRO A 1 403 ? -8.748 -0.922 56.027 1.00 87.31 403 PRO A C 1
ATOM 3174 O O . PRO A 1 403 ? -8.334 0.239 56.016 1.00 87.31 403 PRO A O 1
ATOM 3177 N N . ALA A 1 404 ? -8.353 -1.818 56.937 1.00 88.19 404 ALA A N 1
ATOM 3178 C CA . ALA A 1 404 ? -7.424 -1.488 58.021 1.00 88.19 404 ALA A CA 1
ATOM 3179 C C . ALA A 1 404 ? -6.090 -0.927 57.497 1.00 88.19 404 ALA A C 1
ATOM 3181 O O . ALA A 1 404 ? -5.459 -0.099 58.154 1.00 88.19 404 ALA A O 1
ATOM 3182 N N . THR A 1 405 ? -5.686 -1.344 56.294 1.00 90.88 405 THR A N 1
ATOM 3183 C CA . THR A 1 405 ? -4.520 -0.825 55.586 1.00 90.88 405 THR A CA 1
ATOM 3184 C C . THR A 1 405 ? -4.900 -0.354 54.182 1.00 90.88 405 THR A C 1
ATOM 3186 O O . THR A 1 405 ? -5.697 -0.968 53.475 1.00 90.88 405 THR A O 1
ATOM 3189 N N . MET A 1 406 ? -4.311 0.768 53.772 1.00 91.69 406 MET A N 1
ATOM 3190 C CA . MET A 1 406 ? -4.520 1.406 52.464 1.00 91.69 406 MET A CA 1
ATOM 3191 C C . MET A 1 406 ? -3.282 1.244 51.568 1.00 91.69 406 MET A C 1
ATOM 3193 O O . MET A 1 406 ? -2.993 2.089 50.723 1.00 91.69 406 MET A O 1
ATOM 3197 N N . GLU A 1 407 ? -2.528 0.156 51.762 1.00 93.19 407 GLU A N 1
ATOM 3198 C CA . GLU A 1 407 ? -1.257 -0.120 51.069 1.00 93.19 407 GLU A CA 1
ATOM 3199 C C . GLU A 1 407 ? -1.411 -0.274 49.550 1.00 93.19 407 GLU A C 1
ATOM 3201 O O . GLU A 1 407 ? -0.438 -0.137 48.816 1.00 93.19 407 GLU A O 1
ATOM 3206 N N . TRP A 1 408 ? -2.632 -0.505 49.064 1.00 86.56 408 TRP A N 1
ATOM 3207 C CA . TRP A 1 408 ? -2.944 -0.604 47.640 1.00 86.56 408 TRP A CA 1
ATOM 3208 C C . TRP A 1 408 ? -3.076 0.763 46.946 1.00 86.56 408 TRP A C 1
ATOM 3210 O O . TRP A 1 408 ? -2.992 0.839 45.722 1.00 86.56 408 TRP A O 1
ATOM 3220 N N . THR A 1 409 ? -3.259 1.856 47.697 1.00 91.94 409 THR A N 1
ATOM 3221 C CA . THR A 1 409 ? -3.503 3.193 47.123 1.00 91.94 409 THR A CA 1
ATOM 3222 C C . THR A 1 409 ? -2.398 3.709 46.185 1.00 91.94 409 THR A C 1
ATOM 3224 O O . THR A 1 409 ? -2.759 4.349 45.196 1.00 91.94 409 THR A O 1
ATOM 3227 N N . PRO A 1 410 ? -1.089 3.414 46.373 1.00 92.31 410 PRO A N 1
ATOM 3228 C CA . PRO A 1 410 ? -0.048 3.799 45.412 1.00 92.31 410 PRO A CA 1
ATOM 3229 C C . PRO A 1 410 ? -0.136 3.055 44.072 1.00 92.31 410 PRO A C 1
ATOM 3231 O O . PRO A 1 410 ? 0.417 3.520 43.081 1.00 92.31 410 PRO A O 1
ATOM 3234 N N . PHE A 1 411 ? -0.818 1.908 44.035 1.00 81.50 411 PHE A N 1
ATOM 3235 C CA . PHE A 1 411 ? -0.988 1.085 42.835 1.00 81.50 411 PHE A CA 1
ATOM 3236 C C . PHE A 1 411 ? -2.286 1.400 42.078 1.00 81.50 411 PHE A C 1
ATOM 3238 O O . PHE A 1 411 ? -2.555 0.805 41.036 1.00 81.50 411 PHE A O 1
ATOM 3245 N N . PHE A 1 412 ? -3.103 2.330 42.581 1.00 83.38 412 PHE A N 1
ATOM 3246 C CA . PHE A 1 412 ? -4.338 2.739 41.925 1.00 83.38 412 PHE A CA 1
ATOM 3247 C C . PHE A 1 412 ? -4.023 3.535 40.652 1.00 83.38 412 PHE A C 1
ATOM 3249 O O . PHE A 1 412 ? -3.322 4.546 40.701 1.00 83.38 412 PHE A O 1
ATOM 3256 N N . SER A 1 413 ? -4.558 3.105 39.507 1.00 73.75 413 SER A N 1
ATOM 3257 C CA . SER A 1 413 ? -4.194 3.626 38.177 1.00 73.75 413 SER A CA 1
ATOM 3258 C C . SER A 1 413 ? -4.477 5.120 37.973 1.00 73.75 413 SER A C 1
ATOM 3260 O O . SER A 1 413 ? -3.953 5.724 37.042 1.00 73.75 413 SER A O 1
ATOM 3262 N N . TRP A 1 414 ? -5.288 5.723 38.845 1.00 78.25 414 TRP A N 1
ATOM 3263 C CA . TRP A 1 414 ? -5.640 7.146 38.821 1.00 78.25 414 TRP A CA 1
ATOM 3264 C C . TRP A 1 414 ? -5.030 7.949 39.984 1.00 78.25 414 TRP A C 1
ATOM 3266 O O . TRP A 1 414 ? -5.429 9.085 40.233 1.00 78.25 414 TRP A O 1
ATOM 3276 N N . GLY A 1 415 ? -4.059 7.365 40.694 1.00 89.12 415 GLY A N 1
ATOM 3277 C CA . GLY A 1 415 ? -3.318 8.002 41.780 1.00 89.12 415 GLY A CA 1
ATOM 3278 C C . GLY A 1 415 ? -3.932 7.808 43.170 1.00 89.12 415 GLY A C 1
ATOM 3279 O O . GLY A 1 415 ? -5.137 7.597 43.337 1.00 89.12 415 GLY A O 1
ATOM 3280 N N . SER A 1 416 ? -3.080 7.916 44.193 1.00 93.19 416 SER A N 1
ATOM 3281 C CA . SER A 1 416 ? -3.438 7.687 45.599 1.00 93.19 416 SER A CA 1
ATOM 3282 C C . SER A 1 416 ? -4.495 8.659 46.119 1.00 93.19 416 SER A C 1
ATOM 3284 O O . SER A 1 416 ? -5.376 8.265 46.878 1.00 93.19 416 SER A O 1
ATOM 3286 N N . ASP A 1 417 ? -4.452 9.920 45.690 1.00 90.62 417 ASP A N 1
ATOM 3287 C CA . ASP A 1 417 ? -5.397 10.942 46.149 1.00 90.62 417 ASP A CA 1
ATOM 3288 C C . ASP A 1 417 ? -6.826 10.641 45.694 1.00 90.62 417 ASP A C 1
ATOM 3290 O O . ASP A 1 417 ? -7.772 10.798 46.470 1.00 90.62 417 ASP A O 1
ATOM 3294 N N . LEU A 1 418 ? -6.998 10.177 44.450 1.00 84.50 418 LEU A N 1
ATOM 3295 C CA . LEU A 1 418 ? -8.313 9.779 43.959 1.00 84.50 418 LEU A CA 1
ATOM 3296 C C . LEU A 1 418 ? -8.784 8.498 44.649 1.00 84.50 418 LEU A C 1
ATOM 3298 O O . LEU A 1 418 ? -9.942 8.433 45.051 1.00 84.50 418 LEU A O 1
ATOM 3302 N N . ALA A 1 419 ? -7.888 7.529 44.863 1.00 91.12 419 ALA A N 1
ATOM 3303 C CA . ALA A 1 419 ? -8.198 6.323 45.629 1.00 91.12 419 ALA A CA 1
ATOM 3304 C C . ALA A 1 419 ? -8.736 6.665 47.030 1.00 91.12 419 ALA A C 1
ATOM 3306 O O . ALA A 1 419 ? -9.778 6.161 47.443 1.00 91.12 419 ALA A O 1
ATOM 3307 N N . MET A 1 420 ? -8.078 7.592 47.734 1.00 92.69 420 MET A N 1
ATOM 3308 C CA . MET A 1 420 ? -8.501 8.054 49.058 1.00 92.69 420 MET A CA 1
ATOM 3309 C C . MET A 1 420 ? -9.859 8.760 49.028 1.00 92.69 420 MET A C 1
ATOM 3311 O O . MET A 1 420 ? -10.682 8.529 49.913 1.00 92.69 420 MET A O 1
ATOM 3315 N N . LYS A 1 421 ? -10.121 9.589 48.010 1.00 90.94 421 LYS A N 1
ATOM 3316 C CA . LYS A 1 421 ? -11.426 10.246 47.825 1.00 90.94 421 LYS A CA 1
ATOM 3317 C C . LYS A 1 421 ? -12.538 9.243 47.523 1.00 90.94 421 LYS A C 1
ATOM 3319 O O . LYS A 1 421 ? -13.633 9.399 48.050 1.00 90.94 421 LYS A O 1
ATOM 3324 N N . ILE A 1 422 ? -12.259 8.215 46.720 1.00 87.00 422 ILE A N 1
ATOM 3325 C CA . ILE A 1 422 ? -13.215 7.142 46.422 1.00 87.00 422 ILE A CA 1
ATOM 3326 C C . ILE A 1 422 ? -13.539 6.361 47.690 1.00 87.00 422 ILE A C 1
ATOM 3328 O O . ILE A 1 422 ? -14.713 6.150 47.966 1.00 87.00 422 ILE A O 1
ATOM 3332 N N . VAL A 1 423 ? -12.540 5.991 48.498 1.00 91.19 423 VAL A N 1
ATOM 3333 C CA . VAL A 1 423 ? -12.812 5.295 49.764 1.00 91.19 423 VAL A CA 1
ATOM 3334 C C . VAL A 1 423 ? -13.602 6.183 50.722 1.00 91.19 423 VAL A C 1
ATOM 3336 O O . VAL A 1 423 ? -14.590 5.723 51.277 1.00 91.19 423 VAL A O 1
ATOM 3339 N N . ALA A 1 424 ? -13.248 7.465 50.850 1.00 91.25 424 ALA A N 1
ATOM 3340 C CA . ALA A 1 424 ? -14.001 8.408 51.678 1.00 91.25 424 ALA A CA 1
ATOM 3341 C C . ALA A 1 424 ? -15.447 8.616 51.191 1.00 91.25 424 ALA A C 1
ATOM 3343 O O . ALA A 1 424 ? -16.341 8.864 51.997 1.00 91.25 424 ALA A O 1
ATOM 3344 N N . TRP A 1 425 ? -15.688 8.536 49.880 1.00 91.88 425 TRP A N 1
ATOM 3345 C CA . TRP A 1 425 ? -17.033 8.541 49.306 1.00 91.88 425 TRP A CA 1
ATOM 3346 C C . TRP A 1 425 ? -17.768 7.225 49.589 1.00 91.88 425 TRP A C 1
ATOM 3348 O O . TRP A 1 425 ? -18.911 7.255 50.031 1.00 91.88 425 TRP A O 1
ATOM 3358 N N . MET A 1 426 ? -17.110 6.077 49.420 1.00 88.94 426 MET A N 1
ATOM 3359 C CA . MET A 1 426 ? -17.681 4.760 49.718 1.00 88.94 426 MET A CA 1
ATOM 3360 C C . MET A 1 426 ? -18.027 4.587 51.205 1.00 88.94 426 MET A C 1
ATOM 3362 O O . MET A 1 426 ? -19.050 3.984 51.512 1.00 88.94 426 MET A O 1
ATOM 3366 N N . GLU A 1 427 ? -17.246 5.166 52.125 1.00 91.38 427 GLU A N 1
ATOM 3367 C CA . GLU A 1 427 ? -17.548 5.213 53.570 1.00 91.38 427 GLU A CA 1
ATOM 3368 C C . GLU A 1 427 ? -18.858 5.962 53.883 1.00 91.38 427 GLU A C 1
ATOM 3370 O O . GLU A 1 427 ? -19.465 5.742 54.931 1.00 91.38 427 GLU A O 1
ATOM 3375 N N . GLN A 1 428 ? -19.313 6.848 52.989 1.00 88.31 428 GLN A N 1
ATOM 3376 C CA . GLN A 1 428 ? -20.584 7.566 53.140 1.00 88.31 428 GLN A CA 1
ATOM 3377 C C . GLN A 1 428 ? -21.778 6.743 52.643 1.00 88.31 428 GLN A C 1
ATOM 3379 O O . GLN A 1 428 ? -22.920 7.069 52.972 1.00 88.31 428 GLN A O 1
ATOM 3384 N N . ILE A 1 429 ? -21.532 5.683 51.868 1.00 86.75 429 ILE A N 1
ATOM 3385 C CA . ILE A 1 429 ? -22.579 4.814 51.340 1.00 86.75 429 ILE A CA 1
ATOM 3386 C C . ILE A 1 429 ? -23.012 3.843 52.438 1.00 86.75 429 ILE A C 1
ATOM 3388 O O . ILE A 1 429 ? -22.214 3.097 53.009 1.00 86.75 429 ILE A O 1
ATOM 3392 N N . ARG A 1 430 ? -24.313 3.850 52.716 1.00 86.44 430 ARG A N 1
ATOM 3393 C CA . ARG A 1 430 ? -24.965 2.929 53.644 1.00 86.44 430 ARG A CA 1
ATOM 3394 C C . ARG A 1 430 ? -25.809 1.957 52.835 1.00 86.44 430 ARG A C 1
ATOM 3396 O O . ARG A 1 430 ? -26.701 2.383 52.107 1.00 86.44 430 ARG A O 1
ATOM 3403 N N . TRP A 1 431 ? -25.507 0.672 52.949 1.00 83.56 431 TRP A N 1
ATOM 3404 C CA . TRP A 1 431 ? -26.246 -0.394 52.285 1.00 83.56 431 TRP A CA 1
ATOM 3405 C C . TRP A 1 431 ? -27.265 -0.967 53.252 1.00 83.56 431 TRP A C 1
ATOM 3407 O O . TRP A 1 431 ? -26.934 -1.216 54.403 1.00 83.56 431 TRP A O 1
ATOM 3417 N N . VAL A 1 432 ? -28.487 -1.190 52.800 1.00 86.56 432 VAL A N 1
ATOM 3418 C CA . VAL A 1 432 ? -29.492 -1.903 53.590 1.00 86.56 432 VAL A CA 1
ATOM 3419 C C . VAL A 1 432 ? -29.132 -3.370 53.757 1.00 86.56 432 VAL A C 1
ATOM 3421 O O . VAL A 1 432 ? -28.637 -3.996 52.817 1.00 86.56 432 VAL A O 1
ATOM 3424 N N . SER A 1 433 ? -29.421 -3.930 54.929 1.00 76.56 433 SER A N 1
ATOM 3425 C CA . SER A 1 433 ? -29.525 -5.381 55.081 1.00 76.56 433 SER A CA 1
ATOM 3426 C C . SER A 1 433 ? -30.735 -5.918 54.297 1.00 76.56 433 SER A C 1
ATOM 3428 O O . SER A 1 433 ? -31.652 -5.171 53.940 1.00 76.56 433 SER A O 1
ATOM 3430 N N . GLU A 1 434 ? -30.710 -7.204 53.927 1.00 78.56 434 GLU A N 1
ATOM 3431 C CA . GLU A 1 434 ? -31.718 -7.793 53.033 1.00 78.56 434 GLU A CA 1
ATOM 3432 C C . GLU A 1 434 ? -33.161 -7.502 53.489 1.00 78.56 434 GLU A C 1
ATOM 3434 O O . GLU A 1 434 ? -33.546 -7.791 54.619 1.00 78.56 434 GLU A O 1
ATOM 3439 N N . GLY A 1 435 ? -33.980 -6.978 52.569 1.00 73.19 435 GLY A N 1
ATOM 3440 C CA . GLY A 1 435 ? -35.436 -6.882 52.731 1.00 73.19 435 GLY A CA 1
ATOM 3441 C C . GLY A 1 435 ? -36.001 -5.493 53.043 1.00 73.19 435 GLY A C 1
ATOM 3442 O O . GLY A 1 435 ? -37.216 -5.328 52.949 1.00 73.19 435 GLY A O 1
ATOM 3443 N N . GLN A 1 436 ? -35.174 -4.486 53.340 1.00 77.06 436 GLN A N 1
ATOM 3444 C CA . GLN A 1 436 ? -35.652 -3.110 53.528 1.00 77.06 436 GLN A CA 1
ATOM 3445 C C . GLN A 1 436 ? -35.764 -2.369 52.188 1.00 77.06 436 GLN A C 1
ATOM 3447 O O . GLN A 1 436 ? -34.845 -2.389 51.369 1.00 77.06 436 GLN A O 1
ATOM 3452 N N . GLY A 1 437 ? -36.887 -1.686 51.963 1.00 82.19 437 GLY A N 1
ATOM 3453 C CA . GLY A 1 437 ? -37.119 -0.860 50.780 1.00 82.19 437 GLY A CA 1
ATOM 3454 C C . GLY A 1 437 ? -37.895 0.415 51.123 1.00 82.19 437 GLY A C 1
ATOM 3455 O O . GLY A 1 437 ? -38.582 0.449 52.141 1.00 82.19 437 GLY A O 1
ATOM 3456 N N . PRO A 1 438 ? -37.800 1.465 50.287 1.00 83.12 438 PRO A N 1
ATOM 3457 C CA . PRO A 1 438 ? -38.458 2.758 50.515 1.00 83.12 438 PRO A CA 1
ATOM 3458 C C . PRO A 1 438 ? -39.983 2.661 50.504 1.00 83.12 438 PRO A C 1
ATOM 3460 O O . PRO A 1 438 ? -40.677 3.427 51.164 1.00 83.12 438 PRO A O 1
ATOM 3463 N N . LEU A 1 439 ? -40.505 1.698 49.754 1.00 82.38 439 LEU A N 1
ATOM 3464 C CA . LEU A 1 439 ? -41.895 1.301 49.813 1.00 82.38 439 LEU A CA 1
ATOM 3465 C C . LEU A 1 439 ? -41.930 0.115 50.763 1.00 82.38 439 LEU A C 1
ATOM 3467 O O . LEU A 1 439 ? -41.492 -0.973 50.379 1.00 82.38 439 LEU A O 1
ATOM 3471 N N . GLU A 1 440 ? -42.398 0.327 51.997 1.00 67.00 440 GLU A N 1
ATOM 3472 C CA . GLU A 1 440 ? -42.757 -0.785 52.871 1.00 67.00 440 GLU A CA 1
ATOM 3473 C C . GLU A 1 440 ? -43.586 -1.743 52.018 1.00 67.00 440 GLU A C 1
ATOM 3475 O O . GLU A 1 440 ? -44.633 -1.364 51.475 1.00 67.00 440 GLU A O 1
ATOM 3480 N N . LYS A 1 441 ? -43.108 -2.983 51.841 1.00 58.56 441 LYS A N 1
ATOM 3481 C CA . LYS A 1 441 ? -44.036 -4.050 51.502 1.00 58.56 441 LYS A CA 1
ATOM 3482 C C . LYS A 1 441 ? -44.997 -4.014 52.669 1.00 58.56 441 LYS A C 1
ATOM 3484 O O . LYS A 1 441 ? -44.637 -4.444 53.759 1.00 58.56 441 LYS A O 1
ATOM 3489 N N . VAL A 1 442 ? -46.172 -3.426 52.460 1.00 51.91 442 VAL A N 1
ATOM 3490 C CA . VAL A 1 442 ? -47.309 -3.686 53.319 1.00 51.91 442 VAL A CA 1
ATOM 3491 C C . VAL A 1 442 ? -47.467 -5.185 53.166 1.00 51.91 442 VAL A C 1
ATOM 3493 O O . VAL A 1 442 ? -48.035 -5.667 52.185 1.00 51.91 442 VAL A O 1
ATOM 3496 N N . GLU A 1 443 ? -46.823 -5.937 54.055 1.00 49.19 443 GLU A N 1
ATOM 3497 C CA . GLU A 1 443 ? -47.218 -7.285 54.368 1.00 49.19 443 GLU A CA 1
ATOM 3498 C C . GLU A 1 443 ? -48.662 -7.085 54.785 1.00 49.19 443 GLU A C 1
ATOM 3500 O O . GLU A 1 443 ? -48.971 -6.690 55.907 1.00 49.19 443 GLU A O 1
ATOM 3505 N N . ASN A 1 444 ? -49.558 -7.187 53.803 1.00 45.53 444 ASN A N 1
ATOM 3506 C CA . ASN A 1 444 ? -50.962 -7.351 54.051 1.00 45.53 444 ASN A CA 1
ATOM 3507 C C . ASN A 1 444 ? -51.005 -8.642 54.847 1.00 45.53 444 ASN A C 1
ATOM 3509 O O . ASN A 1 444 ? -50.974 -9.732 54.275 1.00 45.53 444 ASN A O 1
ATOM 3513 N N . ASN A 1 445 ? -50.959 -8.463 56.169 1.00 41.41 445 ASN A N 1
ATOM 3514 C CA . ASN A 1 445 ? -51.261 -9.429 57.195 1.00 41.41 445 ASN A CA 1
ATOM 3515 C C . ASN A 1 445 ? -52.278 -10.401 56.620 1.00 41.41 445 ASN A C 1
ATOM 3517 O O . ASN A 1 445 ? -53.325 -9.941 56.171 1.00 41.41 445 ASN A O 1
ATOM 3521 N N . GLU A 1 446 ? -51.898 -11.677 56.589 1.00 47.91 446 GLU A N 1
ATOM 3522 C CA . GLU A 1 446 ? -52.620 -12.963 56.603 1.00 47.91 446 GLU A CA 1
ATOM 3523 C C . GLU A 1 446 ? -54.133 -13.051 56.258 1.00 47.91 446 GLU A C 1
ATOM 3525 O O . GLU A 1 446 ? -54.600 -14.119 55.874 1.00 47.91 446 GLU A O 1
ATOM 3530 N N . ALA A 1 447 ? -54.910 -11.973 56.290 1.00 49.16 447 ALA A N 1
ATOM 3531 C CA . ALA A 1 447 ? -56.335 -11.887 56.001 1.00 49.16 447 ALA A CA 1
ATOM 3532 C C . ALA A 1 447 ? -56.725 -12.211 54.545 1.00 49.16 447 ALA A C 1
ATOM 3534 O O . ALA A 1 447 ? -57.826 -12.706 54.322 1.00 49.16 447 ALA A O 1
ATOM 3535 N N . HIS A 1 448 ? -55.861 -12.005 53.540 1.00 45.09 448 HIS A N 1
ATOM 3536 C CA . HIS A 1 448 ? -56.242 -12.303 52.145 1.00 45.09 448 HIS A CA 1
ATOM 3537 C C . HIS A 1 448 ? -56.034 -13.774 51.731 1.00 45.09 448 HIS A C 1
ATOM 3539 O O . HIS A 1 448 ? -56.555 -14.206 50.701 1.00 45.09 448 HIS A O 1
ATOM 3545 N N . LEU A 1 449 ? -55.319 -14.564 52.543 1.00 45.00 449 LEU A N 1
ATOM 3546 C CA . LEU A 1 449 ? -55.105 -16.000 52.318 1.00 45.00 449 LEU A CA 1
ATOM 3547 C C . LEU A 1 449 ? -56.243 -16.875 52.877 1.00 45.00 449 LEU A C 1
ATOM 3549 O O . LEU A 1 449 ? -56.361 -18.032 52.466 1.00 45.00 449 LEU A O 1
ATOM 3553 N N . GLU A 1 450 ? -57.110 -16.339 53.745 1.00 48.09 450 GLU A N 1
ATOM 3554 C CA . GLU A 1 450 ? -58.329 -17.036 54.186 1.00 48.09 450 GLU A CA 1
ATOM 3555 C C . GLU A 1 450 ? -59.477 -16.921 53.168 1.00 48.09 450 GLU A C 1
ATOM 3557 O O . GLU A 1 450 ? -60.144 -17.921 52.895 1.00 48.09 450 GLU A O 1
ATOM 3562 N N . ASP A 1 451 ? -59.627 -15.786 52.478 1.00 46.38 451 ASP A N 1
ATOM 3563 C CA . ASP A 1 451 ? -60.670 -15.618 51.449 1.00 46.38 451 ASP A CA 1
ATOM 3564 C C . ASP A 1 451 ? -60.407 -16.424 50.162 1.00 46.38 451 ASP A C 1
ATOM 3566 O O . ASP A 1 451 ? -61.339 -16.783 49.437 1.00 46.38 451 ASP A O 1
ATOM 3570 N N . MET A 1 452 ? -59.154 -16.809 49.889 1.00 40.50 452 MET A N 1
ATOM 3571 C CA . MET A 1 452 ? -58.828 -17.714 48.774 1.00 40.50 452 MET A CA 1
ATOM 3572 C C . MET A 1 452 ? -59.067 -19.200 49.091 1.00 40.50 452 MET A C 1
ATOM 3574 O O . MET A 1 452 ? -59.059 -20.021 48.173 1.00 40.50 452 MET A O 1
ATOM 3578 N N . LYS A 1 453 ? -59.321 -19.568 50.355 1.00 41.00 453 LYS A N 1
ATOM 3579 C CA . LYS A 1 453 ? -59.652 -20.950 50.751 1.00 41.00 453 LYS A CA 1
ATOM 3580 C C . LYS A 1 453 ? -61.157 -21.243 50.771 1.00 41.00 453 LYS A C 1
ATOM 3582 O O . LYS A 1 453 ? -61.529 -22.407 50.891 1.00 41.00 453 LYS A O 1
ATOM 3587 N N . LEU A 1 454 ? -62.019 -20.237 50.590 1.00 42.50 454 LEU A N 1
ATOM 3588 C CA . LEU A 1 454 ? -63.481 -20.382 50.677 1.00 42.50 454 LEU A CA 1
ATOM 3589 C C . LEU A 1 454 ? -64.229 -20.458 49.331 1.00 42.50 454 LEU A C 1
ATOM 3591 O O . LEU A 1 454 ? -65.453 -20.540 49.331 1.00 42.50 454 LEU A O 1
ATOM 3595 N N . SER A 1 455 ? -63.536 -20.503 48.185 1.00 37.25 455 SER A N 1
ATOM 3596 C CA . SER A 1 455 ? -64.177 -20.571 46.853 1.00 37.25 455 SER A CA 1
ATOM 3597 C C . SER A 1 455 ? -63.924 -21.858 46.054 1.00 37.25 455 SER A C 1
ATOM 3599 O O . SER A 1 455 ? -64.156 -21.892 44.846 1.00 37.25 455 SER A O 1
ATOM 3601 N N . GLN A 1 456 ? -63.524 -22.957 46.703 1.00 41.25 456 GLN A N 1
ATOM 3602 C CA . GLN A 1 456 ? -63.536 -24.283 46.071 1.00 41.25 456 GLN A CA 1
ATOM 3603 C C . GLN A 1 456 ? -64.703 -25.135 46.583 1.00 41.25 456 GLN A C 1
ATOM 3605 O O . GLN A 1 456 ? -64.535 -25.992 47.445 1.00 41.25 456 GLN A O 1
ATOM 3610 N N . SER A 1 457 ? -65.885 -24.937 45.993 1.00 39.28 457 SER A N 1
ATOM 3611 C CA . SER A 1 457 ? -66.919 -25.972 45.945 1.00 39.28 457 SER A CA 1
ATOM 3612 C C . SER A 1 457 ? -67.504 -26.093 44.537 1.00 39.28 457 SER A C 1
ATOM 3614 O O . SER A 1 457 ? -68.077 -25.147 44.007 1.00 39.28 457 SER A O 1
ATOM 3616 N N . GLU A 1 458 ? -67.340 -27.298 43.996 1.00 42.12 458 GLU A N 1
ATOM 3617 C CA . GLU A 1 458 ? -68.284 -28.059 43.175 1.00 42.12 458 GLU A CA 1
ATOM 3618 C C . GLU A 1 458 ? -68.805 -27.476 41.846 1.00 42.12 458 GLU A C 1
ATOM 3620 O O . GLU A 1 458 ? -69.669 -26.613 41.778 1.00 42.12 458 GLU A O 1
ATOM 3625 N N . ASN A 1 459 ? -68.376 -28.167 40.783 1.00 41.66 459 ASN A N 1
ATOM 3626 C CA . ASN A 1 459 ? -69.123 -28.450 39.556 1.00 41.66 459 ASN A CA 1
ATOM 3627 C C . ASN A 1 459 ? -69.458 -27.276 38.626 1.00 41.66 459 ASN A C 1
ATOM 3629 O O . ASN A 1 459 ? -70.518 -26.666 38.699 1.00 41.66 459 ASN A O 1
ATOM 3633 N N . GLY A 1 460 ? -68.628 -27.111 37.592 1.00 31.86 460 GLY A N 1
ATOM 3634 C CA . GLY A 1 460 ? -69.067 -26.452 36.362 1.00 31.86 460 GLY A CA 1
ATOM 3635 C C . GLY A 1 460 ? -67.928 -25.884 35.536 1.00 31.86 460 GLY A C 1
ATOM 3636 O O . GLY A 1 460 ? -67.534 -24.736 35.712 1.00 31.86 460 GLY A O 1
ATOM 3637 N N . ILE A 1 461 ? -67.421 -26.679 34.594 1.00 41.09 461 ILE A N 1
ATOM 3638 C CA . ILE A 1 461 ? -66.525 -26.216 33.531 1.00 41.09 461 ILE A CA 1
ATOM 3639 C C . ILE A 1 461 ? -67.208 -25.058 32.795 1.00 41.09 461 ILE A C 1
ATOM 3641 O O . ILE A 1 461 ? -68.096 -25.276 31.974 1.00 41.09 461 ILE A O 1
ATOM 3645 N N . THR A 1 462 ? -66.742 -23.837 33.037 1.00 27.98 462 THR A N 1
ATOM 3646 C CA . THR A 1 462 ? -66.992 -22.702 32.150 1.00 27.98 462 THR A CA 1
ATOM 3647 C C . THR A 1 462 ? -65.643 -22.301 31.576 1.00 27.98 462 THR A C 1
ATOM 3649 O O . THR A 1 462 ? -64.850 -21.617 32.217 1.00 27.98 462 THR A O 1
ATOM 3652 N N . LYS A 1 463 ? -65.335 -22.800 30.371 1.00 31.97 463 LYS A N 1
ATOM 3653 C CA . LYS A 1 463 ? -64.195 -22.315 29.586 1.00 31.97 463 LYS A CA 1
ATOM 3654 C C . LYS A 1 463 ? -64.464 -20.857 29.222 1.00 31.97 463 LYS A C 1
ATOM 3656 O O . LYS A 1 463 ? -65.188 -20.581 28.269 1.00 31.97 463 LYS A O 1
ATOM 3661 N N . VAL A 1 464 ? -63.872 -19.934 29.969 1.00 25.80 464 VAL A N 1
ATOM 3662 C CA . VAL A 1 464 ? -63.742 -18.543 29.540 1.00 25.80 464 VAL A CA 1
ATOM 3663 C C . VAL A 1 464 ? -62.609 -18.511 28.519 1.00 25.80 464 VAL A C 1
ATOM 3665 O O . VAL A 1 464 ? -61.442 -18.700 28.855 1.00 25.80 464 VAL A O 1
ATOM 3668 N N . TYR A 1 465 ? -62.960 -18.355 27.244 1.00 27.77 465 TYR A N 1
ATOM 3669 C CA . TYR A 1 465 ? -61.978 -18.081 26.201 1.00 27.77 465 TYR A CA 1
ATOM 3670 C C . TYR A 1 465 ? -61.426 -16.667 26.423 1.00 27.77 465 TYR A C 1
ATOM 3672 O O . TYR A 1 465 ? -62.228 -15.735 26.530 1.00 27.77 465 TYR A O 1
ATOM 3680 N N . PRO A 1 466 ? -60.099 -16.461 26.462 1.00 29.56 466 PRO A N 1
ATOM 3681 C CA . PRO A 1 466 ? -59.564 -15.112 26.384 1.00 29.56 466 PRO A CA 1
ATOM 3682 C C . PRO A 1 466 ? -59.931 -14.507 25.016 1.00 29.56 466 PRO A C 1
ATOM 3684 O O . PRO A 1 466 ? -60.115 -15.253 24.042 1.00 29.56 466 PRO A O 1
ATOM 3687 N N . PRO A 1 467 ? -60.034 -13.170 24.901 1.00 28.89 467 PRO A N 1
ATOM 3688 C CA . PRO A 1 467 ? -60.242 -12.530 23.611 1.00 28.89 467 PRO A CA 1
ATOM 3689 C C . PRO A 1 467 ? -59.122 -12.967 22.663 1.00 28.89 467 PRO A C 1
ATOM 3691 O O . PRO A 1 467 ? -57.947 -12.974 23.033 1.00 28.89 467 PRO A O 1
ATOM 3694 N N . LYS A 1 468 ? -59.480 -13.362 21.438 1.00 33.09 468 LYS A N 1
ATOM 3695 C CA . LYS A 1 468 ? -58.513 -13.599 20.362 1.00 33.09 468 LYS A CA 1
ATOM 3696 C C . LYS A 1 468 ? -57.806 -12.280 20.052 1.00 33.09 468 LYS A C 1
ATOM 3698 O O . LYS A 1 468 ? -58.327 -11.470 19.291 1.00 33.09 468 LYS A O 1
ATOM 3703 N N . TRP A 1 469 ? -56.624 -12.073 20.617 1.00 34.34 469 TRP A N 1
ATOM 3704 C CA . TRP A 1 469 ? -55.753 -10.975 20.218 1.00 34.34 469 TRP A CA 1
ATOM 3705 C C . TRP A 1 469 ? -55.010 -11.373 18.943 1.00 34.34 469 TRP A C 1
ATOM 3707 O O . TRP A 1 469 ? -54.334 -12.401 18.893 1.00 34.34 469 TRP A O 1
ATOM 3717 N N . ARG A 1 470 ? -55.181 -10.572 17.887 1.00 34.00 470 ARG A N 1
ATOM 3718 C CA . ARG A 1 470 ? -54.382 -10.663 16.663 1.00 34.00 470 ARG A CA 1
ATOM 3719 C C . ARG A 1 470 ? -52.942 -10.295 17.027 1.00 34.00 470 ARG A C 1
ATOM 3721 O O . ARG A 1 470 ? -52.693 -9.196 17.511 1.00 34.00 470 ARG A O 1
ATOM 3728 N N . SER A 1 471 ? -52.005 -11.216 16.827 1.00 38.38 471 SER A N 1
ATOM 3729 C CA . SER A 1 471 ? -50.578 -10.914 16.904 1.00 38.38 471 SER A CA 1
ATOM 3730 C C . SER A 1 471 ? -50.207 -10.044 15.704 1.00 38.38 471 SER A C 1
ATOM 3732 O O . SER A 1 471 ? -50.207 -10.537 14.576 1.00 38.38 471 SER A O 1
ATOM 3734 N N . PHE A 1 472 ? -49.904 -8.771 15.926 1.00 39.25 472 PHE A N 1
ATOM 3735 C CA . PHE A 1 472 ? -49.303 -7.944 14.887 1.00 39.25 472 PHE A CA 1
ATOM 3736 C C . PHE A 1 472 ? -47.813 -8.276 14.808 1.00 39.25 472 PHE A C 1
ATOM 3738 O O . PHE A 1 472 ? -47.099 -8.189 15.809 1.00 39.25 472 PHE A O 1
ATOM 3745 N N . LYS A 1 473 ? -47.355 -8.701 13.627 1.00 40.72 473 LYS A N 1
ATOM 3746 C CA . LYS A 1 473 ? -45.931 -8.743 13.305 1.00 40.72 473 LYS A CA 1
ATOM 3747 C C . LYS A 1 473 ? -45.537 -7.343 12.860 1.00 40.72 473 LYS A C 1
ATOM 3749 O O . LYS A 1 473 ? -46.125 -6.786 11.942 1.00 40.72 473 LYS A O 1
ATOM 3754 N N . GLY A 1 474 ? -44.564 -6.768 13.545 1.00 38.56 474 GLY A N 1
ATOM 3755 C CA . GLY A 1 474 ? -43.966 -5.507 13.155 1.00 38.56 474 GLY A CA 1
ATOM 3756 C C . GLY A 1 474 ? -42.471 -5.578 13.378 1.00 38.56 474 GLY A C 1
ATOM 3757 O O . GLY A 1 474 ? -42.007 -6.253 14.300 1.00 38.56 474 GLY A O 1
ATOM 3758 N N . TYR A 1 475 ? -41.734 -4.894 12.518 1.00 42.25 475 TYR A N 1
ATOM 3759 C CA . TYR A 1 475 ? -40.302 -4.697 12.667 1.00 42.25 475 TYR A CA 1
ATOM 3760 C C . TYR A 1 475 ? -40.101 -3.230 13.036 1.00 42.25 475 TYR A C 1
ATOM 3762 O O . TYR A 1 475 ? -40.657 -2.340 12.392 1.00 42.25 475 TYR A O 1
ATOM 3770 N N . ALA A 1 476 ? -39.355 -2.975 14.104 1.00 36.47 476 ALA A N 1
ATOM 3771 C CA . ALA A 1 476 ? -38.925 -1.634 14.462 1.00 36.47 476 ALA A CA 1
ATOM 3772 C C . ALA A 1 476 ? -37.429 -1.553 14.185 1.00 36.47 476 ALA A C 1
ATOM 3774 O O . ALA A 1 476 ? -36.674 -2.424 14.620 1.00 36.47 476 ALA A O 1
ATOM 3775 N N . VAL A 1 477 ? -37.024 -0.540 13.429 1.00 36.34 477 VAL A N 1
ATOM 3776 C CA . VAL A 1 477 ? -35.611 -0.210 13.265 1.00 36.34 477 VAL A CA 1
ATOM 3777 C C . VAL A 1 477 ? -35.378 1.060 14.060 1.00 36.34 477 VAL A C 1
ATOM 3779 O O . VAL A 1 477 ? -35.898 2.122 13.716 1.00 36.34 477 VAL A O 1
ATOM 3782 N N . ASP A 1 478 ? -34.630 0.912 15.146 1.00 35.00 478 ASP A N 1
ATOM 3783 C CA . ASP A 1 478 ? -34.240 2.016 16.007 1.00 35.00 478 ASP A CA 1
ATOM 3784 C C . ASP A 1 478 ? -32.910 2.575 15.493 1.00 35.00 478 ASP A C 1
ATOM 3786 O O . ASP A 1 478 ? -31.917 1.855 15.392 1.00 35.00 478 ASP A O 1
ATOM 3790 N N . PHE A 1 479 ? -32.874 3.868 15.186 1.00 45.34 479 PHE A N 1
ATOM 3791 C CA . PHE A 1 479 ? -31.623 4.589 14.989 1.00 45.34 479 PHE A CA 1
ATOM 3792 C C . PHE A 1 479 ? -31.643 5.857 15.835 1.00 45.34 479 PHE A C 1
ATOM 3794 O O . PHE A 1 479 ? -32.620 6.606 15.848 1.00 45.34 479 PHE A O 1
ATOM 3801 N N . SER A 1 480 ? -30.561 6.077 16.580 1.00 32.06 480 SER A N 1
ATOM 3802 C CA . SER A 1 480 ? -30.415 7.234 17.457 1.00 32.06 480 SER A CA 1
ATOM 3803 C C . SER A 1 480 ? -29.077 7.928 17.227 1.00 32.06 480 SER A C 1
ATOM 3805 O O . SER A 1 480 ? -28.027 7.298 17.117 1.00 32.06 480 SER A O 1
ATOM 3807 N N . LEU A 1 481 ? -29.133 9.257 17.179 1.00 29.50 481 LEU A N 1
ATOM 3808 C CA . LEU A 1 481 ? -27.987 10.154 17.321 1.00 29.50 481 LEU A CA 1
ATOM 3809 C C . LEU A 1 481 ? -28.122 10.857 18.680 1.00 29.50 481 LEU A C 1
ATOM 3811 O O . LEU A 1 481 ? -28.351 12.059 18.759 1.00 29.50 481 LEU A O 1
ATOM 3815 N N . GLY A 1 482 ? -28.051 10.073 19.761 1.00 38.41 482 GLY A N 1
ATOM 3816 C CA . GLY A 1 482 ? -28.122 10.569 21.142 1.00 38.41 482 GLY A CA 1
ATOM 3817 C C . GLY A 1 482 ? -29.496 10.444 21.817 1.00 38.41 482 GLY A C 1
ATOM 3818 O O . GLY A 1 482 ? -30.483 10.017 21.220 1.00 38.41 482 GLY A O 1
ATOM 3819 N N . LYS A 1 483 ? -29.547 10.788 23.114 1.00 34.81 483 LYS A N 1
ATOM 3820 C CA . LYS A 1 483 ? -30.711 10.561 23.999 1.00 34.81 483 LYS A CA 1
ATOM 3821 C C . LYS A 1 483 ? -31.903 11.490 23.735 1.00 34.81 483 LYS A C 1
ATOM 3823 O O . LYS A 1 483 ? -33.007 11.170 24.164 1.00 34.81 483 LYS A O 1
ATOM 3828 N N . ALA A 1 484 ? -31.695 12.612 23.044 1.00 30.50 484 ALA A N 1
ATOM 3829 C CA . ALA A 1 484 ? -32.731 13.620 22.800 1.00 30.50 484 ALA A CA 1
ATOM 3830 C C . ALA A 1 484 ? -33.425 13.498 21.430 1.00 30.50 484 ALA A C 1
ATOM 3832 O O . ALA A 1 484 ? -34.484 14.091 21.237 1.00 30.50 484 ALA A O 1
ATOM 3833 N N . LEU A 1 485 ? -32.877 12.717 20.490 1.00 33.66 485 LEU A N 1
ATOM 3834 C CA . LEU A 1 485 ? -33.493 12.473 19.185 1.00 33.66 485 LEU A CA 1
ATOM 3835 C C . LEU A 1 485 ? -33.813 10.983 19.039 1.00 33.66 485 LEU A C 1
ATOM 3837 O O . LEU A 1 485 ? -33.016 10.187 18.543 1.00 33.66 485 LEU A O 1
ATOM 3841 N N . HIS A 1 486 ? -34.996 10.609 19.522 1.00 34.38 486 HIS A N 1
ATOM 3842 C CA . HIS A 1 486 ? -35.536 9.264 19.374 1.00 34.38 486 HIS A CA 1
ATOM 3843 C C . HIS A 1 486 ? -36.504 9.253 18.190 1.00 34.38 486 HIS A C 1
ATOM 3845 O O . HIS A 1 486 ? -37.615 9.773 18.289 1.00 34.38 486 HIS A O 1
ATOM 3851 N N . GLN A 1 487 ? -36.080 8.695 17.057 1.00 38.31 487 GLN A N 1
ATOM 3852 C CA . GLN A 1 487 ? -36.989 8.391 15.957 1.00 38.31 487 GLN A CA 1
ATOM 3853 C C . GLN A 1 487 ? -37.153 6.880 15.864 1.00 38.31 487 GLN A C 1
ATOM 3855 O O . GLN A 1 487 ? -36.213 6.148 15.572 1.00 38.31 487 GLN A O 1
ATOM 3860 N N . THR A 1 488 ? -38.369 6.420 16.134 1.00 34.78 488 THR A N 1
ATOM 3861 C CA . THR A 1 488 ? -38.754 5.021 15.970 1.00 34.78 488 THR A CA 1
ATOM 3862 C C . THR A 1 488 ? -39.440 4.878 14.621 1.00 34.78 488 THR A C 1
ATOM 3864 O O . THR A 1 488 ? -40.575 5.330 14.452 1.00 34.78 488 THR A O 1
ATOM 3867 N N . LEU A 1 489 ? -38.787 4.231 13.656 1.00 37.19 489 LEU A N 1
ATOM 3868 C CA . LEU A 1 489 ? -39.471 3.814 12.436 1.00 37.19 489 LEU A CA 1
ATOM 3869 C C . LEU A 1 489 ? -40.151 2.471 12.713 1.00 37.19 489 LEU A C 1
ATOM 3871 O O . LEU A 1 489 ? -39.511 1.420 12.768 1.00 37.19 489 LEU A O 1
ATOM 3875 N N . THR A 1 490 ? -41.461 2.526 12.953 1.00 35.88 490 THR A N 1
ATOM 3876 C CA . THR A 1 490 ? -42.272 1.334 13.221 1.00 35.88 490 THR A CA 1
ATOM 3877 C C . THR A 1 490 ? -42.940 0.884 11.930 1.00 35.88 490 THR A C 1
ATOM 3879 O O . THR A 1 490 ? -43.809 1.580 11.410 1.00 35.88 490 THR A O 1
ATOM 3882 N N . PHE A 1 491 ? -42.574 -0.293 11.427 1.00 41.91 491 PHE A N 1
ATOM 3883 C CA . PHE A 1 491 ? -43.318 -0.944 10.355 1.00 41.91 491 PHE A CA 1
ATOM 3884 C C . PHE A 1 491 ? -44.387 -1.824 10.995 1.00 41.91 491 PHE A C 1
ATOM 3886 O O . PHE A 1 491 ? -44.084 -2.871 11.569 1.00 41.91 491 PHE A O 1
ATOM 3893 N N . VAL A 1 492 ? -45.636 -1.368 10.940 1.00 38.81 492 VAL A N 1
ATOM 3894 C CA . VAL A 1 492 ? -46.802 -2.141 11.374 1.00 38.81 492 VAL A CA 1
ATOM 3895 C C . VAL A 1 492 ? -47.427 -2.750 10.125 1.00 38.81 492 VAL A C 1
ATOM 3897 O O . VAL A 1 492 ? -47.817 -2.010 9.224 1.00 38.81 492 VAL A O 1
ATOM 3900 N N . GLU A 1 493 ? -47.523 -4.081 10.045 1.00 41.44 493 GLU A N 1
ATOM 3901 C CA . GLU A 1 493 ? -48.427 -4.710 9.076 1.00 41.44 493 GLU A CA 1
ATOM 3902 C C . GLU A 1 493 ? -49.862 -4.396 9.502 1.00 41.44 493 GLU A C 1
ATOM 3904 O O . GLU A 1 493 ? -50.443 -5.058 10.364 1.00 41.44 493 GLU A O 1
ATOM 3909 N N . ASP A 1 494 ? -50.413 -3.333 8.931 1.00 42.47 494 ASP A N 1
ATOM 3910 C CA . ASP A 1 494 ? -51.823 -3.017 9.054 1.00 42.47 494 ASP A CA 1
ATOM 3911 C C . ASP A 1 494 ? -52.607 -3.903 8.075 1.00 42.47 494 ASP A C 1
ATOM 3913 O O . ASP A 1 494 ? -52.397 -3.868 6.861 1.00 42.47 494 ASP A O 1
ATOM 3917 N N . GLY A 1 495 ? -53.480 -4.754 8.620 1.00 43.69 495 GLY A N 1
ATOM 3918 C CA . GLY A 1 495 ? -54.246 -5.747 7.860 1.00 43.69 495 GLY A CA 1
ATOM 3919 C C . GLY A 1 495 ? -55.292 -5.146 6.919 1.00 43.69 495 GLY A C 1
ATOM 3920 O O . GLY A 1 495 ? -55.876 -5.891 6.133 1.00 43.69 495 GLY A O 1
ATOM 3921 N N . ASP A 1 496 ? -55.506 -3.830 6.990 1.00 42.84 496 ASP A N 1
ATOM 3922 C CA . ASP A 1 496 ? -56.399 -3.076 6.110 1.00 42.84 496 ASP A CA 1
ATOM 3923 C C . ASP A 1 496 ? -55.654 -2.359 4.965 1.00 42.84 496 ASP A C 1
ATOM 3925 O O . ASP A 1 496 ? -56.285 -1.733 4.108 1.00 42.84 496 ASP A O 1
ATOM 3929 N N . VAL A 1 497 ? -54.320 -2.476 4.887 1.00 45.19 497 VAL A N 1
ATOM 3930 C CA . VAL A 1 497 ? -53.558 -1.975 3.736 1.00 45.19 497 VAL A CA 1
ATOM 3931 C C . VAL A 1 497 ? -53.582 -3.047 2.640 1.00 45.19 497 VAL A C 1
ATOM 3933 O O . VAL A 1 497 ? -53.131 -4.171 2.872 1.00 45.19 497 VAL A O 1
ATOM 3936 N N . PRO A 1 498 ? -54.115 -2.746 1.439 1.00 36.81 498 PRO A N 1
ATOM 3937 C CA . PRO A 1 498 ? -54.159 -3.710 0.348 1.00 36.81 498 PRO A CA 1
ATOM 3938 C C . PRO A 1 498 ? -52.758 -4.249 0.054 1.00 36.81 498 PRO A C 1
ATOM 3940 O O . PRO A 1 498 ? -51.766 -3.519 0.112 1.00 36.81 498 PRO A O 1
ATOM 3943 N N . THR A 1 499 ? -52.699 -5.543 -0.261 1.00 42.38 499 THR A N 1
ATOM 3944 C CA . THR A 1 499 ? -51.486 -6.277 -0.642 1.00 42.38 499 THR A CA 1
ATOM 3945 C C . THR A 1 499 ? -50.654 -5.435 -1.621 1.00 42.38 499 THR A C 1
ATOM 3947 O O . THR A 1 499 ? -51.254 -4.839 -2.521 1.00 42.38 499 THR A O 1
ATOM 3950 N N . PRO A 1 500 ? -49.315 -5.345 -1.486 1.00 42.31 500 PRO A N 1
ATOM 3951 C CA . PRO A 1 500 ? -48.531 -4.385 -2.251 1.00 42.31 500 PRO A CA 1
ATOM 3952 C C . PRO A 1 500 ? -48.654 -4.638 -3.753 1.00 42.31 500 PRO A C 1
ATOM 3954 O O . PRO A 1 500 ? -48.047 -5.552 -4.306 1.00 42.31 500 PRO A O 1
ATOM 3957 N N . GLY A 1 501 ? -49.409 -3.776 -4.422 1.00 48.91 501 GLY A N 1
ATOM 3958 C CA . GLY A 1 501 ? -49.043 -3.349 -5.758 1.00 48.91 501 GLY A CA 1
ATOM 3959 C C . GLY A 1 501 ? -47.859 -2.388 -5.633 1.00 48.91 501 GLY A C 1
ATOM 3960 O O . GLY A 1 501 ? -47.996 -1.309 -5.062 1.00 48.91 501 GLY A O 1
ATOM 3961 N N . GLU A 1 502 ? -46.697 -2.798 -6.138 1.00 55.62 502 GLU A N 1
ATOM 3962 C CA . GLU A 1 502 ? -45.691 -1.919 -6.768 1.00 55.62 502 GLU A CA 1
ATOM 3963 C C . GLU A 1 502 ? -45.015 -0.793 -5.951 1.00 55.62 502 GLU A C 1
ATOM 3965 O O . GLU A 1 502 ? -44.314 0.037 -6.536 1.00 55.62 502 GLU A O 1
ATOM 3970 N N . LYS A 1 503 ? -45.142 -0.712 -4.621 1.00 58.72 503 LYS A N 1
ATOM 3971 C CA . LYS A 1 503 ? -44.431 0.329 -3.848 1.00 58.72 503 LYS A CA 1
ATOM 3972 C C . LYS A 1 503 ? -43.113 -0.187 -3.268 1.00 58.72 503 LYS A C 1
ATOM 3974 O O . LYS A 1 503 ? -43.096 -0.840 -2.230 1.00 58.72 503 LYS A O 1
ATOM 3979 N N . LEU A 1 504 ? -42.014 0.131 -3.958 1.00 70.25 504 LEU A N 1
ATOM 3980 C CA . LEU A 1 504 ? -40.642 -0.024 -3.461 1.00 70.25 504 LEU A CA 1
ATOM 3981 C C . LEU A 1 504 ? -40.436 0.768 -2.160 1.00 70.25 504 LEU A C 1
ATOM 3983 O O . LEU A 1 504 ? -41.055 1.818 -1.968 1.00 70.25 504 LEU A O 1
ATOM 3987 N N . ALA A 1 505 ? -39.535 0.288 -1.297 1.00 76.00 505 ALA A N 1
ATOM 3988 C CA . ALA A 1 505 ? -39.049 1.069 -0.162 1.00 76.00 505 ALA A CA 1
ATOM 3989 C C . ALA A 1 505 ? -38.457 2.399 -0.662 1.00 76.00 505 ALA A C 1
ATOM 3991 O O . ALA A 1 505 ? -37.794 2.431 -1.703 1.00 76.00 505 ALA A O 1
ATOM 3992 N N . GLU A 1 506 ? -38.720 3.493 0.057 1.00 85.94 506 GLU A N 1
ATOM 3993 C CA . GLU A 1 506 ? -38.367 4.846 -0.378 1.00 85.94 506 GLU A CA 1
ATOM 3994 C C . GLU A 1 506 ? -37.495 5.564 0.662 1.00 85.94 506 GLU A C 1
ATOM 3996 O O . GLU A 1 506 ? -37.809 5.567 1.851 1.00 85.94 506 GLU A O 1
ATOM 4001 N N . VAL A 1 507 ? -36.410 6.192 0.206 1.00 84.25 507 VAL A N 1
ATOM 4002 C CA . VAL A 1 507 ? -35.540 7.071 0.998 1.00 84.25 507 VAL A CA 1
ATOM 4003 C C . VAL A 1 507 ? -35.653 8.492 0.460 1.00 84.25 507 VAL A C 1
ATOM 4005 O O . VAL A 1 507 ? -35.365 8.741 -0.710 1.00 84.25 507 VAL A O 1
ATOM 4008 N N . CYS A 1 508 ? -36.034 9.434 1.322 1.00 91.50 508 CYS A N 1
ATOM 4009 C CA . CYS A 1 508 ? -36.074 10.858 0.995 1.00 91.50 508 CYS A CA 1
ATOM 4010 C C . CYS A 1 508 ? -34.759 11.547 1.384 1.00 91.50 508 CYS A C 1
ATOM 4012 O O . CYS A 1 508 ? -34.308 11.449 2.523 1.00 91.50 508 CYS A O 1
ATOM 4014 N N . LEU A 1 509 ? -34.166 12.270 0.439 1.00 89.88 509 LEU A N 1
ATOM 4015 C CA . LEU A 1 509 ? -32.937 13.044 0.573 1.00 89.88 509 LEU A CA 1
ATOM 4016 C C . LEU A 1 509 ? -33.243 14.521 0.301 1.00 89.88 509 LEU A C 1
ATOM 4018 O O . LEU A 1 509 ? -33.999 14.857 -0.609 1.00 89.88 509 LEU A O 1
ATOM 4022 N N . TYR A 1 510 ? -32.630 15.413 1.069 1.00 92.25 510 TYR A N 1
ATOM 4023 C CA . TYR A 1 510 ? -32.888 16.851 1.016 1.00 92.25 510 TYR A CA 1
ATOM 4024 C C . TYR A 1 510 ? -31.612 17.578 0.589 1.00 92.25 510 TYR A C 1
ATOM 4026 O O . TYR A 1 510 ? -30.575 17.438 1.236 1.00 92.25 510 TYR A O 1
ATOM 4034 N N . VAL A 1 511 ? -31.659 18.321 -0.519 1.00 92.56 511 VAL A N 1
ATOM 4035 C CA . VAL A 1 511 ? -30.507 19.082 -1.028 1.00 92.56 511 VAL A CA 1
ATOM 4036 C C . VAL A 1 511 ? -30.610 20.550 -0.643 1.00 92.56 511 VAL A C 1
ATOM 4038 O O . VAL A 1 511 ? -31.695 21.108 -0.564 1.00 92.56 511 VAL A O 1
ATOM 4041 N N . VAL A 1 512 ? -29.467 21.195 -0.425 1.00 90.38 512 VAL A N 1
ATOM 4042 C CA . VAL A 1 512 ? -29.401 22.558 0.135 1.00 90.38 512 VAL A CA 1
ATOM 4043 C C . VAL A 1 512 ? -29.802 23.674 -0.836 1.00 90.38 512 VAL A C 1
ATOM 4045 O O . VAL A 1 512 ? -29.969 24.812 -0.412 1.00 90.38 512 VAL A O 1
ATOM 4048 N N . SER A 1 513 ? -29.929 23.388 -2.135 1.00 94.50 513 SER A N 1
ATOM 4049 C CA . SER A 1 513 ? -30.366 24.370 -3.134 1.00 94.50 513 SER A CA 1
ATOM 4050 C C . SER A 1 513 ? -30.860 23.711 -4.423 1.00 94.50 513 SER A C 1
ATOM 4052 O O . SER A 1 513 ? -30.502 22.569 -4.734 1.00 94.50 513 SER A O 1
ATOM 4054 N N . MET A 1 514 ? -31.614 24.467 -5.226 1.00 96.12 514 MET A N 1
ATOM 4055 C CA . MET A 1 514 ? -32.005 24.065 -6.583 1.00 96.12 514 MET A CA 1
ATOM 4056 C C . MET A 1 514 ? -30.808 23.769 -7.500 1.00 96.12 514 MET A C 1
ATOM 4058 O O . MET A 1 514 ? -30.873 22.850 -8.311 1.00 96.12 514 MET A O 1
ATOM 4062 N N . GLU A 1 515 ? -29.688 24.483 -7.355 1.00 95.62 515 GLU A N 1
ATOM 4063 C CA . GLU A 1 515 ? -28.460 24.224 -8.127 1.00 95.62 515 GLU A CA 1
ATOM 4064 C C . GLU A 1 515 ? -27.869 22.843 -7.808 1.00 95.62 515 GLU A C 1
ATOM 4066 O O . GLU A 1 515 ? -27.391 22.131 -8.696 1.00 95.62 515 GLU A O 1
ATOM 4071 N N . LYS A 1 516 ? -27.934 22.430 -6.534 1.00 92.25 516 LYS A N 1
ATOM 4072 C CA . LYS A 1 516 ? -27.522 21.088 -6.109 1.00 92.25 516 LYS A CA 1
ATOM 4073 C C . LYS A 1 516 ? -28.503 20.022 -6.584 1.00 92.25 516 LYS A C 1
ATOM 4075 O O . LYS A 1 516 ? -28.038 18.967 -7.013 1.00 92.25 516 LYS A O 1
ATOM 4080 N N . LEU A 1 517 ? -29.811 20.304 -6.585 1.00 95.88 517 LEU A N 1
ATOM 4081 C CA . LEU A 1 517 ? -30.807 19.410 -7.189 1.00 95.88 517 LEU A CA 1
ATOM 4082 C C . LEU A 1 517 ? -30.510 19.203 -8.680 1.00 95.88 517 LEU A C 1
ATOM 4084 O O . LEU A 1 517 ? -30.502 18.066 -9.140 1.00 95.88 517 LEU A O 1
ATOM 4088 N N . LYS A 1 518 ? -30.173 20.281 -9.402 1.00 97.06 518 LYS A N 1
ATOM 4089 C CA . LYS A 1 518 ? -29.792 20.239 -10.820 1.00 97.06 518 LYS A CA 1
ATOM 4090 C C . LYS A 1 518 ? -28.543 19.413 -11.071 1.00 97.06 518 LYS A C 1
ATOM 4092 O O . LYS A 1 518 ? -28.563 18.516 -11.901 1.00 97.06 518 LYS A O 1
ATOM 4097 N N . THR A 1 519 ? -27.493 19.657 -10.292 1.00 94.19 519 THR A N 1
ATOM 4098 C CA . THR A 1 519 ? -26.237 18.901 -10.396 1.00 94.19 519 THR A CA 1
ATOM 4099 C C . THR A 1 519 ? -26.465 17.404 -10.144 1.00 94.19 519 THR A C 1
ATOM 4101 O O . THR A 1 519 ? -25.868 16.561 -10.809 1.00 94.19 519 THR A O 1
ATOM 4104 N N . ALA A 1 520 ? -27.306 17.056 -9.163 1.00 93.31 520 ALA A N 1
ATOM 4105 C CA . ALA A 1 520 ? -27.650 15.667 -8.866 1.00 93.31 520 ALA A CA 1
ATOM 4106 C C . ALA A 1 520 ? -28.471 15.040 -10.002 1.00 93.31 520 ALA A C 1
ATOM 4108 O O . ALA A 1 520 ? -28.158 13.935 -10.436 1.00 93.31 520 ALA A O 1
ATOM 4109 N N . TYR A 1 521 ? -29.467 15.765 -10.516 1.00 97.31 521 TYR A N 1
ATOM 4110 C CA . TYR A 1 521 ? -30.266 15.343 -11.660 1.00 97.31 521 TYR A CA 1
ATOM 4111 C C . TYR A 1 521 ? -29.400 15.085 -12.897 1.00 97.31 521 TYR A C 1
ATOM 4113 O O . TYR A 1 521 ? -29.517 14.020 -13.488 1.00 97.31 521 TYR A O 1
ATOM 4121 N N . GLU A 1 522 ? -28.508 16.011 -13.266 1.00 95.88 522 GLU A N 1
ATOM 4122 C CA . GLU A 1 522 ? -27.631 15.881 -14.439 1.00 95.88 522 GLU A CA 1
ATOM 4123 C C . GLU A 1 522 ? -26.768 14.621 -14.334 1.00 95.88 522 GLU A C 1
ATOM 4125 O O . GLU A 1 522 ? -26.763 13.809 -15.253 1.00 95.88 522 GLU A O 1
ATOM 4130 N N . LYS A 1 523 ? -26.149 14.378 -13.172 1.00 92.12 523 LYS A N 1
ATOM 4131 C CA . LYS A 1 523 ? -25.357 13.161 -12.928 1.00 92.12 523 LYS A CA 1
ATOM 4132 C C . LYS A 1 523 ? -26.183 11.880 -13.013 1.00 92.12 523 LYS A C 1
ATOM 4134 O O . LYS A 1 523 ? -25.738 10.894 -13.593 1.00 92.12 523 LYS A O 1
ATOM 4139 N N . CYS A 1 524 ? -27.373 11.863 -12.412 1.00 91.62 524 CYS A N 1
ATOM 4140 C CA . CYS A 1 524 ? -28.238 10.686 -12.449 1.00 91.62 524 CYS A CA 1
ATOM 4141 C C . CYS A 1 524 ? -28.837 10.465 -13.853 1.00 91.62 524 CYS A C 1
ATOM 4143 O O . CYS A 1 524 ? -29.029 9.321 -14.255 1.00 91.62 524 CYS A O 1
ATOM 4145 N N . SER A 1 525 ? -29.088 11.532 -14.611 1.00 94.62 525 SER A N 1
ATOM 4146 C CA . SER A 1 525 ? -29.549 11.495 -16.003 1.00 94.62 525 SER A CA 1
ATOM 4147 C C . SER A 1 525 ? -28.451 10.992 -16.948 1.00 94.62 525 SER A C 1
ATOM 4149 O O . SER A 1 525 ? -28.698 10.074 -17.727 1.00 94.62 525 SER A O 1
ATOM 4151 N N . GLU A 1 526 ? -27.211 11.479 -16.806 1.00 90.69 526 GLU A N 1
ATOM 4152 C CA . GLU A 1 526 ? -26.028 10.971 -17.526 1.00 90.69 526 GLU A CA 1
ATOM 4153 C C . GLU A 1 526 ? -25.797 9.472 -17.279 1.00 90.69 526 GLU A C 1
ATOM 4155 O O . GLU A 1 526 ? -25.381 8.748 -18.182 1.00 90.69 526 GLU A O 1
ATOM 4160 N N . ALA A 1 527 ? -26.112 8.994 -16.073 1.00 85.19 527 ALA A N 1
ATOM 4161 C CA . ALA A 1 527 ? -26.046 7.583 -15.703 1.00 85.19 527 ALA A CA 1
ATOM 4162 C C . ALA A 1 527 ? -27.278 6.756 -16.135 1.00 85.19 527 ALA A C 1
ATOM 4164 O O . ALA A 1 527 ? -27.323 5.554 -15.879 1.00 85.19 527 ALA A O 1
ATOM 4165 N N . GLY A 1 528 ? -28.291 7.370 -16.759 1.00 91.19 528 GLY A N 1
ATOM 4166 C CA . GLY A 1 528 ? -29.518 6.688 -17.183 1.00 91.19 528 GLY A CA 1
ATOM 4167 C C . GLY A 1 528 ? -30.402 6.201 -16.027 1.00 91.19 528 GLY A C 1
ATOM 4168 O O . GLY A 1 528 ? -31.106 5.203 -16.170 1.00 91.19 528 GLY A O 1
ATOM 4169 N N . LEU A 1 529 ? -30.342 6.866 -14.868 1.00 89.69 529 LEU A N 1
ATOM 4170 C CA . LEU A 1 529 ? -31.078 6.487 -13.653 1.00 89.69 529 LEU A CA 1
ATOM 4171 C C . LEU A 1 529 ? -32.418 7.221 -13.490 1.00 89.69 529 LEU A C 1
ATOM 4173 O O . LEU A 1 529 ? -33.252 6.784 -12.700 1.00 89.69 529 LEU A O 1
ATOM 4177 N N . VAL A 1 530 ? -32.620 8.339 -14.191 1.00 94.75 530 VAL A N 1
ATOM 4178 C CA . VAL A 1 530 ? -33.799 9.209 -14.042 1.00 94.75 530 VAL A CA 1
ATOM 4179 C C . VAL A 1 530 ? -34.620 9.190 -15.324 1.00 94.75 530 VAL A C 1
ATOM 4181 O O . VAL A 1 530 ? -34.078 9.393 -16.405 1.00 94.75 530 VAL A O 1
ATOM 4184 N N . GLU A 1 531 ? -35.928 8.969 -15.193 1.00 94.25 531 GLU A N 1
ATOM 4185 C CA . GLU A 1 531 ? -36.876 9.001 -16.318 1.00 94.25 531 GLU A CA 1
ATOM 4186 C C . GLU A 1 531 ? -37.518 10.383 -16.514 1.00 94.25 531 GLU A C 1
ATOM 4188 O O . GLU A 1 531 ? -37.918 10.725 -17.623 1.00 94.25 531 GLU A O 1
ATOM 4193 N N . ALA A 1 532 ? -37.608 11.178 -15.442 1.00 96.31 532 ALA A N 1
ATOM 4194 C CA . ALA A 1 532 ? -38.158 12.529 -15.485 1.00 96.31 532 ALA A CA 1
ATOM 4195 C C . ALA A 1 532 ? -37.243 13.483 -16.264 1.00 96.31 532 ALA A C 1
ATOM 4197 O O . ALA A 1 532 ? -36.020 13.367 -16.226 1.00 96.31 532 ALA A O 1
ATOM 4198 N N . THR A 1 533 ? -37.840 14.467 -16.923 1.00 97.69 533 THR A N 1
ATOM 4199 C CA . THR A 1 533 ? -37.137 15.579 -17.570 1.00 97.69 533 THR A CA 1
ATOM 4200 C C . THR A 1 533 ? -36.772 16.663 -16.557 1.00 97.69 533 THR A C 1
ATOM 4202 O O . THR A 1 533 ? -37.426 16.816 -15.526 1.00 97.69 533 THR A O 1
ATOM 4205 N N . TRP A 1 534 ? -35.759 17.484 -16.855 1.00 97.75 534 TRP A N 1
ATOM 4206 C CA . TRP A 1 534 ? -35.364 18.570 -15.950 1.00 97.75 534 TRP A CA 1
ATOM 4207 C C . TRP A 1 534 ? -36.513 19.553 -15.692 1.00 97.75 534 TRP A C 1
ATOM 4209 O O . TRP A 1 534 ? -36.668 20.030 -14.575 1.00 97.75 534 TRP A O 1
ATOM 4219 N N . GLU A 1 535 ? -37.345 19.815 -16.700 1.00 97.94 535 GLU A N 1
ATOM 4220 C CA . GLU A 1 535 ? -38.514 20.689 -16.577 1.00 97.94 535 GLU A CA 1
ATOM 4221 C C . GLU A 1 535 ? -39.532 20.143 -15.561 1.00 97.94 535 GLU A C 1
ATOM 4223 O O . GLU A 1 535 ? -40.061 20.892 -14.739 1.00 97.94 535 GLU A O 1
ATOM 4228 N N . GLU A 1 536 ? -39.763 18.827 -15.544 1.00 97.56 536 GLU A N 1
ATOM 4229 C CA . GLU A 1 536 ? -40.619 18.178 -14.545 1.00 97.56 536 GLU A CA 1
ATOM 4230 C C . GLU A 1 536 ? -40.021 18.278 -13.140 1.00 97.56 536 GLU A C 1
ATOM 4232 O O . GLU A 1 536 ? -40.744 18.605 -12.202 1.00 97.56 536 GLU A O 1
ATOM 4237 N N . VAL A 1 537 ? -38.708 18.060 -13.005 1.00 97.62 537 VAL A N 1
ATOM 4238 C CA . VAL A 1 537 ? -37.980 18.152 -11.726 1.00 97.62 537 VAL A CA 1
ATOM 4239 C C . VAL A 1 537 ? -37.957 19.578 -11.181 1.00 97.62 537 VAL A C 1
ATOM 4241 O O . VAL A 1 537 ? -38.098 19.801 -9.978 1.00 97.62 537 VAL A O 1
ATOM 4244 N N . GLU A 1 538 ? -37.795 20.566 -12.057 1.00 97.81 538 GLU A N 1
ATOM 4245 C CA . GLU A 1 538 ? -37.815 21.977 -11.693 1.00 97.81 538 GLU A CA 1
ATOM 4246 C C . GLU A 1 538 ? -39.207 22.418 -11.225 1.00 97.81 538 GLU A C 1
ATOM 4248 O O . GLU A 1 538 ? -39.318 23.156 -10.244 1.00 97.81 538 GLU A O 1
ATOM 4253 N N . ASN A 1 539 ? -40.265 21.921 -11.868 1.00 97.38 539 ASN A N 1
ATOM 4254 C CA . ASN A 1 539 ? -41.646 22.206 -11.488 1.00 97.38 539 ASN A CA 1
ATOM 4255 C C . ASN A 1 539 ? -42.061 21.497 -10.192 1.00 97.38 539 ASN A C 1
ATOM 4257 O O . ASN A 1 539 ? -42.710 22.104 -9.337 1.00 97.38 539 ASN A O 1
ATOM 4261 N N . SER A 1 540 ? -41.689 20.227 -10.025 1.00 97.00 540 SER A N 1
ATOM 4262 C CA . SER A 1 540 ? -42.008 19.442 -8.829 1.00 97.00 540 SER A CA 1
ATOM 4263 C C . SER A 1 540 ? -41.131 19.811 -7.635 1.00 97.00 540 SER A C 1
ATOM 4265 O O . SER A 1 540 ? -41.548 19.577 -6.507 1.00 97.00 540 SER A O 1
ATOM 4267 N N . ARG A 1 541 ? -39.940 20.387 -7.864 1.00 98.00 541 ARG A N 1
ATOM 4268 C CA . ARG A 1 541 ? -38.866 20.575 -6.867 1.00 98.00 541 ARG A CA 1
ATOM 4269 C C . ARG A 1 541 ? -38.356 19.255 -6.279 1.00 98.00 541 ARG A C 1
ATOM 4271 O O . ARG A 1 541 ? -37.772 19.244 -5.192 1.00 98.00 541 ARG A O 1
ATOM 4278 N N . GLU A 1 542 ? -38.569 18.147 -6.988 1.00 98.00 542 GLU A N 1
ATOM 4279 C CA . GLU A 1 542 ? -38.097 16.823 -6.602 1.00 98.00 542 GLU A CA 1
ATOM 4280 C C . GLU A 1 542 ? -37.904 15.876 -7.792 1.00 98.00 542 GLU A C 1
ATOM 4282 O O . GLU A 1 542 ? -38.573 15.983 -8.816 1.00 98.00 542 GLU A O 1
ATOM 4287 N N . PHE A 1 543 ? -37.023 14.890 -7.652 1.00 97.88 543 PHE A N 1
ATOM 4288 C CA . PHE A 1 543 ? -36.969 13.770 -8.591 1.00 97.88 543 PHE A CA 1
ATOM 4289 C C . PHE A 1 543 ? -36.734 12.462 -7.865 1.00 97.88 543 PHE A C 1
ATOM 4291 O O . PHE A 1 543 ? -36.215 12.438 -6.748 1.00 97.88 543 PHE A O 1
ATOM 4298 N N . SER A 1 544 ? -37.153 11.371 -8.499 1.00 95.88 544 SER A N 1
ATOM 4299 C CA . SER A 1 544 ? -36.960 10.029 -7.970 1.00 95.88 544 SER A CA 1
ATOM 4300 C C . SER A 1 544 ? -36.174 9.178 -8.953 1.00 95.88 544 SER A C 1
ATOM 4302 O O . SER A 1 544 ? -36.368 9.288 -10.161 1.00 95.88 544 SER A O 1
ATOM 4304 N N . PHE A 1 545 ? -35.335 8.294 -8.434 1.00 93.19 545 PHE A N 1
ATOM 4305 C CA . PHE A 1 545 ? -34.762 7.189 -9.192 1.00 93.19 545 PHE A CA 1
ATOM 4306 C C . PHE A 1 545 ? -34.868 5.917 -8.361 1.00 93.19 545 PHE A C 1
ATOM 4308 O O . PHE A 1 545 ? -34.845 5.961 -7.132 1.00 93.19 545 PHE A O 1
ATOM 4315 N N . SER A 1 546 ? -35.040 4.782 -9.025 1.00 82.25 546 SER A N 1
ATOM 4316 C CA . SER A 1 546 ? -35.116 3.477 -8.366 1.00 82.25 546 SER A CA 1
ATOM 4317 C C . SER A 1 546 ? -34.002 2.644 -8.955 1.00 82.25 546 SER A C 1
ATOM 4319 O O . SER A 1 546 ? -34.067 2.429 -10.162 1.00 82.25 546 SER A O 1
ATOM 4321 N N . ARG A 1 547 ? -32.976 2.320 -8.147 1.00 83.31 547 ARG A N 1
ATOM 4322 C CA . ARG A 1 547 ? -31.843 1.399 -8.405 1.00 83.31 547 ARG A CA 1
ATOM 4323 C C . ARG A 1 547 ? -30.615 1.807 -7.588 1.00 83.31 547 ARG A C 1
ATOM 4325 O O . ARG A 1 547 ? -30.184 2.956 -7.641 1.00 83.31 547 ARG A O 1
ATOM 4332 N N . CYS A 1 548 ? -29.994 0.836 -6.927 1.00 76.75 548 CYS A N 1
ATOM 4333 C CA . CYS A 1 548 ? -28.625 0.938 -6.429 1.00 76.75 548 CYS A CA 1
ATOM 4334 C C . CYS A 1 548 ? -27.736 0.007 -7.275 1.00 76.75 548 CYS A C 1
ATOM 4336 O O . CYS A 1 548 ? -27.793 -1.208 -7.071 1.00 76.75 548 CYS A O 1
ATOM 4338 N N . PRO A 1 549 ? -27.008 0.520 -8.285 1.00 74.12 549 PRO A N 1
ATOM 4339 C CA . PRO A 1 549 ? -26.070 -0.285 -9.061 1.00 74.12 549 PRO A CA 1
ATOM 4340 C C . PRO A 1 549 ? -24.761 -0.496 -8.290 1.00 74.12 549 PRO A C 1
ATOM 4342 O O . PRO A 1 549 ? -24.242 0.431 -7.667 1.00 74.12 549 PRO A O 1
ATOM 4345 N N . ASP A 1 550 ? -24.203 -1.703 -8.363 1.00 68.06 550 ASP A N 1
ATOM 4346 C CA . ASP A 1 550 ? -22.835 -1.970 -7.925 1.00 68.06 550 ASP A CA 1
ATOM 4347 C C . ASP A 1 550 ? -21.863 -1.187 -8.831 1.00 68.06 550 ASP A C 1
ATOM 4349 O O . ASP A 1 550 ? -21.956 -1.273 -10.060 1.00 68.06 550 ASP A O 1
ATOM 4353 N N . PRO A 1 551 ? -20.931 -0.395 -8.273 1.00 60.69 551 PRO A N 1
ATOM 4354 C CA . PRO A 1 551 ? -20.030 0.435 -9.071 1.00 60.69 551 PRO A CA 1
ATOM 4355 C C . PRO A 1 551 ? -19.078 -0.376 -9.964 1.00 60.69 551 PRO A C 1
ATOM 4357 O O . PRO A 1 551 ? -18.557 0.166 -10.940 1.00 60.69 551 PRO A O 1
ATOM 4360 N N . THR A 1 552 ? -18.847 -1.650 -9.646 1.00 63.16 552 THR A N 1
ATOM 4361 C CA . THR A 1 552 ? -17.878 -2.527 -10.312 1.00 63.16 552 THR A CA 1
ATOM 4362 C C . THR A 1 552 ? -18.462 -3.167 -11.564 1.00 63.16 552 THR A C 1
ATOM 4364 O O . THR A 1 552 ? -17.826 -3.144 -12.616 1.00 63.16 552 THR A O 1
ATOM 4367 N N . ASP A 1 553 ? -19.662 -3.742 -11.461 1.00 78.62 553 ASP A N 1
ATOM 4368 C CA . ASP A 1 553 ? -20.285 -4.523 -12.539 1.00 78.62 553 ASP A CA 1
ATOM 4369 C C . ASP A 1 553 ? -21.610 -3.929 -13.054 1.00 78.62 553 ASP A C 1
ATOM 4371 O O . ASP A 1 553 ? -22.207 -4.475 -13.983 1.00 78.62 553 ASP A O 1
ATOM 4375 N N . GLN A 1 554 ? -22.043 -2.791 -12.494 1.00 74.31 554 GLN A N 1
ATOM 4376 C CA . GLN A 1 554 ? -23.282 -2.074 -12.824 1.00 74.31 554 GLN A CA 1
ATOM 4377 C C . GLN A 1 554 ? -24.562 -2.892 -12.593 1.00 74.31 554 GLN A C 1
ATOM 4379 O O . GLN A 1 554 ? -25.647 -2.509 -13.042 1.00 74.31 554 GLN A O 1
ATOM 4384 N N . LYS A 1 555 ? -24.475 -4.015 -11.872 1.00 80.25 555 LYS A N 1
ATOM 4385 C CA . LYS A 1 555 ? -25.634 -4.833 -11.534 1.00 80.25 555 LYS A CA 1
ATOM 4386 C C . LYS A 1 555 ? -26.442 -4.162 -10.431 1.00 80.25 555 LYS A C 1
ATOM 4388 O O . LYS A 1 555 ? -25.899 -3.688 -9.438 1.00 80.25 555 LYS A O 1
ATOM 4393 N N . ILE A 1 556 ? -27.764 -4.159 -10.574 1.00 76.00 556 ILE A N 1
ATOM 4394 C CA . ILE A 1 556 ? -28.660 -3.637 -9.538 1.00 76.00 556 ILE A CA 1
ATOM 4395 C C . ILE A 1 556 ? -28.614 -4.572 -8.331 1.00 76.00 556 ILE A C 1
ATOM 4397 O O . ILE A 1 556 ? -29.070 -5.714 -8.404 1.00 76.00 556 ILE A O 1
ATOM 4401 N N . VAL A 1 557 ? -28.040 -4.090 -7.231 1.00 72.75 557 VAL A N 1
ATOM 4402 C CA . VAL A 1 557 ? -27.920 -4.835 -5.970 1.00 72.75 557 VAL A CA 1
ATOM 4403 C C . VAL A 1 557 ? -29.121 -4.616 -5.055 1.00 72.75 557 VAL A C 1
ATOM 4405 O O . VAL A 1 557 ? -29.433 -5.490 -4.249 1.00 72.75 557 VAL A O 1
ATOM 4408 N N . LEU A 1 558 ? -29.829 -3.491 -5.201 1.00 76.38 558 LEU A N 1
ATOM 4409 C CA . LEU A 1 558 ? -31.024 -3.189 -4.417 1.00 76.38 558 LEU A CA 1
ATOM 4410 C C . LEU A 1 558 ? -32.027 -2.333 -5.205 1.00 76.38 558 LEU A C 1
ATOM 4412 O O . LEU A 1 558 ? -31.676 -1.288 -5.757 1.00 76.38 558 LEU A O 1
ATOM 4416 N N . GLU A 1 559 ? -33.288 -2.763 -5.207 1.00 82.00 559 GLU A N 1
ATOM 4417 C CA . GLU A 1 559 ? -34.430 -1.991 -5.711 1.00 82.00 559 GLU A CA 1
ATOM 4418 C C . GLU A 1 559 ? -34.941 -1.058 -4.604 1.00 82.00 559 GLU A C 1
ATOM 4420 O O . GLU A 1 559 ? -35.847 -1.390 -3.838 1.00 82.00 559 GLU A O 1
ATOM 4425 N N . LEU A 1 560 ? -34.293 0.104 -4.487 1.00 84.31 560 LEU A N 1
ATOM 4426 C CA . LEU A 1 560 ? -34.616 1.158 -3.526 1.00 84.31 560 LEU A CA 1
ATOM 4427 C C . LEU A 1 560 ? -34.941 2.448 -4.281 1.00 84.31 560 LEU A C 1
ATOM 4429 O O . LEU A 1 560 ? -34.172 2.867 -5.150 1.00 84.31 560 LEU A O 1
ATOM 4433 N N . ARG A 1 561 ? -36.075 3.077 -3.954 1.00 90.81 561 ARG A N 1
ATOM 4434 C CA . ARG A 1 561 ? -36.461 4.369 -4.524 1.00 90.81 561 ARG A CA 1
ATOM 4435 C C . ARG A 1 561 ? -35.818 5.489 -3.716 1.00 90.81 561 ARG A C 1
ATOM 4437 O O . ARG A 1 561 ? -36.081 5.640 -2.530 1.00 90.81 561 ARG A O 1
ATOM 4444 N N . HIS A 1 562 ? -35.001 6.302 -4.359 1.00 92.06 562 HIS A N 1
ATOM 4445 C CA . HIS A 1 562 ? -34.436 7.513 -3.780 1.00 92.06 562 HIS A CA 1
ATOM 4446 C C . HIS A 1 562 ? -35.225 8.711 -4.292 1.00 92.06 562 HIS A C 1
ATOM 4448 O O . HIS A 1 562 ? -35.376 8.853 -5.503 1.00 92.06 562 HIS A O 1
ATOM 4454 N N . ARG A 1 563 ? -35.713 9.571 -3.394 1.00 95.69 563 ARG A N 1
ATOM 4455 C CA . ARG A 1 563 ? -36.422 10.813 -3.723 1.00 95.69 563 ARG A CA 1
ATOM 4456 C C . ARG A 1 563 ? -35.613 12.003 -3.226 1.00 95.69 563 ARG A C 1
ATOM 4458 O O . ARG A 1 563 ? -35.414 12.139 -2.025 1.00 95.69 563 ARG A O 1
ATOM 4465 N N . LEU A 1 564 ? -35.136 12.855 -4.128 1.00 96.75 564 LEU A N 1
ATOM 4466 C CA . LEU A 1 564 ? -34.381 14.062 -3.783 1.00 96.75 564 LEU A CA 1
ATOM 4467 C C . LEU A 1 564 ? -35.296 15.281 -3.856 1.00 96.75 564 LEU A C 1
ATOM 4469 O O . LEU A 1 564 ? -35.973 15.456 -4.863 1.00 96.75 564 LEU A O 1
ATOM 4473 N N . ARG A 1 565 ? -35.285 16.131 -2.826 1.00 97.69 565 ARG A N 1
ATOM 4474 C CA . ARG A 1 565 ? -36.119 17.340 -2.706 1.00 97.69 565 ARG A CA 1
ATOM 4475 C C . ARG A 1 565 ? -35.269 18.582 -2.487 1.00 97.69 565 ARG A C 1
ATOM 4477 O O . ARG A 1 565 ? -34.318 18.535 -1.709 1.00 97.69 565 ARG A O 1
ATOM 4484 N N . ALA A 1 566 ? -35.629 19.684 -3.139 1.00 96.25 566 ALA A N 1
ATOM 4485 C CA . ALA A 1 566 ? -35.050 21.004 -2.882 1.00 96.25 566 ALA A CA 1
ATOM 4486 C C . ALA A 1 566 ? -35.797 21.755 -1.756 1.00 96.25 566 ALA A C 1
ATOM 4488 O O . ALA A 1 566 ? -36.924 21.368 -1.422 1.00 96.25 566 ALA A O 1
ATOM 4489 N N . PRO A 1 567 ? -35.211 22.830 -1.186 1.00 94.62 567 PRO A N 1
ATOM 4490 C CA . PRO A 1 567 ? -35.804 23.601 -0.087 1.00 94.62 567 PRO A CA 1
ATOM 4491 C C . PRO A 1 567 ? -37.196 24.169 -0.374 1.00 94.62 567 PRO A C 1
ATOM 4493 O O . PRO A 1 567 ? -37.995 24.388 0.532 1.00 94.62 567 PRO A O 1
ATOM 4496 N N . GLU A 1 568 ? -37.506 24.391 -1.648 1.00 95.00 568 GLU A N 1
ATOM 4497 C CA . GLU A 1 568 ? -38.776 24.930 -2.120 1.00 95.00 568 GLU A CA 1
ATOM 4498 C C . GLU A 1 568 ? -39.886 23.865 -2.231 1.00 95.00 568 GLU A C 1
ATOM 4500 O O . GLU A 1 568 ? -41.027 24.201 -2.555 1.00 95.00 568 GLU A O 1
ATOM 4505 N N . HIS A 1 569 ? -39.588 22.585 -1.972 1.00 96.62 569 HIS A N 1
ATOM 4506 C CA . HIS A 1 569 ? -40.577 21.508 -1.999 1.00 96.62 569 HIS A CA 1
ATOM 4507 C C . HIS A 1 569 ? -41.589 21.638 -0.845 1.00 96.62 569 HIS A C 1
ATOM 4509 O O . HIS A 1 569 ? -41.228 21.894 0.301 1.00 96.62 569 HIS A O 1
ATOM 4515 N N . LYS A 1 570 ? -42.878 21.383 -1.112 1.00 95.06 570 LYS A N 1
ATOM 4516 C CA . LYS A 1 570 ? -43.967 21.525 -0.117 1.00 95.06 570 LYS A CA 1
ATOM 4517 C C . LYS A 1 570 ? -43.827 20.619 1.120 1.00 95.06 570 LYS A C 1
ATOM 4519 O O . LYS A 1 570 ? -44.375 20.931 2.168 1.00 95.06 570 LYS A O 1
ATOM 4524 N N . GLU A 1 571 ? -43.117 19.499 0.984 1.00 90.69 571 GLU A N 1
ATOM 4525 C CA . GLU A 1 571 ? -42.826 18.532 2.060 1.00 90.69 571 GLU A CA 1
ATOM 4526 C C . GLU A 1 571 ? -41.400 18.681 2.616 1.00 90.69 571 GLU A C 1
ATOM 4528 O O . GLU A 1 571 ? -40.832 17.723 3.132 1.00 90.69 571 GLU A O 1
ATOM 4533 N N . TRP A 1 572 ? -40.774 19.847 2.447 1.00 89.00 572 TRP A N 1
ATOM 4534 C CA . TRP A 1 572 ? -39.475 20.141 3.040 1.00 89.00 572 TRP A CA 1
ATOM 4535 C C . TRP A 1 572 ? -39.603 20.259 4.572 1.00 89.00 572 TRP A C 1
ATOM 4537 O O . TRP A 1 572 ? -40.315 21.143 5.052 1.00 89.00 572 TRP A O 1
ATOM 4547 N N . PRO A 1 573 ? -38.946 19.386 5.360 1.00 83.75 573 PRO A N 1
ATOM 4548 C CA . PRO A 1 573 ? -39.153 19.324 6.804 1.00 83.75 573 PRO A CA 1
ATOM 4549 C C . PRO A 1 573 ? -38.256 20.293 7.582 1.00 83.75 573 PRO A C 1
ATOM 4551 O O . PRO A 1 573 ? -38.437 20.443 8.789 1.00 83.75 5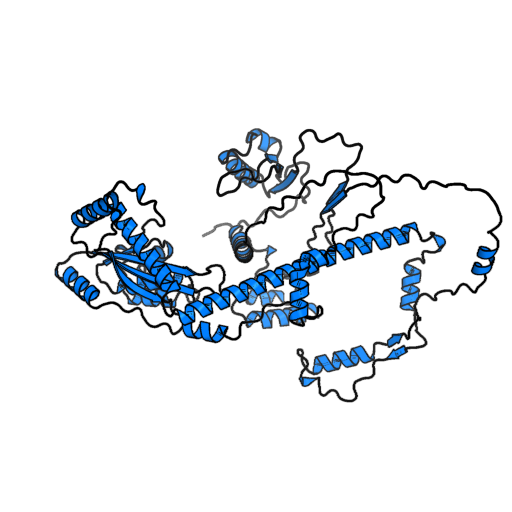73 PRO A O 1
ATOM 4554 N N . LEU A 1 574 ? -37.264 20.913 6.929 1.00 79.31 574 LEU A N 1
ATOM 4555 C CA . LEU A 1 574 ? -36.273 21.746 7.605 1.00 79.31 574 LEU A CA 1
ATOM 4556 C C . LEU A 1 574 ? -36.696 23.231 7.626 1.00 79.31 574 LEU A C 1
ATOM 4558 O O . LEU A 1 574 ? -37.412 23.682 6.730 1.00 79.31 574 LEU A O 1
ATOM 4562 N N . PRO A 1 575 ? -36.255 24.023 8.621 1.00 80.56 575 PRO A N 1
ATOM 4563 C CA . PRO A 1 575 ? -36.566 25.450 8.691 1.00 80.56 575 PRO A CA 1
ATOM 4564 C C . PRO A 1 575 ? -36.109 26.205 7.435 1.00 80.56 575 PRO A C 1
ATOM 4566 O O . PRO A 1 575 ? -35.053 25.912 6.875 1.00 80.56 575 PRO A O 1
ATOM 4569 N N . LYS A 1 576 ? -36.881 27.216 7.012 1.00 73.44 576 LYS A N 1
ATOM 4570 C CA . LYS A 1 576 ? -36.557 28.065 5.845 1.00 73.44 576 LYS A CA 1
ATOM 4571 C C . LYS A 1 576 ? -35.295 28.913 6.038 1.00 73.44 576 LYS A C 1
ATOM 4573 O O . LYS A 1 576 ? -34.736 29.398 5.061 1.00 73.44 576 LYS A O 1
ATOM 4578 N N . ASP A 1 577 ? -34.847 29.042 7.282 1.00 68.69 577 ASP A N 1
ATOM 4579 C CA . ASP A 1 577 ? -33.805 29.978 7.701 1.00 68.69 577 ASP A CA 1
ATOM 4580 C C . ASP A 1 577 ? -32.443 29.287 7.894 1.00 68.69 577 ASP A C 1
ATOM 4582 O O . ASP A 1 577 ? -31.547 29.838 8.531 1.00 68.69 577 ASP A O 1
ATOM 4586 N N . LEU A 1 578 ? -32.273 28.070 7.361 1.00 61.59 578 LEU A N 1
ATOM 4587 C CA . LEU A 1 578 ? -30.974 27.395 7.326 1.00 61.59 578 LEU A CA 1
ATOM 4588 C C . LEU A 1 578 ? -29.964 28.291 6.582 1.00 61.59 578 LEU A C 1
ATOM 4590 O O . LEU A 1 578 ? -30.197 28.620 5.416 1.00 61.59 578 LEU A O 1
ATOM 4594 N N . PRO A 1 579 ? -28.867 28.729 7.229 1.00 47.09 579 PRO A N 1
ATOM 4595 C CA . PRO A 1 579 ? -28.008 29.777 6.695 1.00 47.09 579 PRO A CA 1
ATOM 4596 C C . PRO A 1 579 ? -27.367 29.364 5.367 1.00 47.09 579 PRO A C 1
ATOM 4598 O O . PRO A 1 579 ? -26.448 28.552 5.298 1.00 47.09 579 PRO A O 1
ATOM 4601 N N . SER A 1 580 ? -27.830 29.985 4.284 1.00 49.16 580 SER A N 1
ATOM 4602 C CA . SER A 1 580 ? -27.220 29.904 2.964 1.00 49.16 580 SER A CA 1
ATOM 4603 C C . SER A 1 580 ? -26.067 30.912 2.863 1.00 49.16 580 SER A C 1
ATOM 4605 O O . SER A 1 580 ? -26.294 32.006 2.346 1.00 49.16 580 SER A O 1
ATOM 4607 N N . ARG A 1 581 ? -24.857 30.609 3.374 1.00 42.56 581 ARG A N 1
ATOM 4608 C CA . ARG A 1 581 ? -23.557 31.142 2.874 1.00 42.56 581 ARG A CA 1
ATOM 4609 C C . ARG A 1 581 ? -22.364 30.875 3.801 1.00 42.56 581 ARG A C 1
ATOM 4611 O O . ARG A 1 581 ? -22.329 31.373 4.917 1.00 42.56 581 ARG A O 1
ATOM 4618 N N . ALA A 1 582 ? -21.293 30.371 3.190 1.00 26.03 582 ALA A N 1
ATOM 4619 C CA . ALA A 1 582 ? -19.981 31.009 3.252 1.00 26.03 582 ALA A CA 1
ATOM 4620 C C . ALA A 1 582 ? -19.541 31.338 1.809 1.00 26.03 582 ALA A C 1
ATOM 4622 O O . ALA A 1 582 ? -19.080 30.484 1.059 1.00 26.03 582 ALA A O 1
ATOM 4623 N N . VAL A 1 583 ? -19.755 32.589 1.388 1.00 29.89 583 VAL A N 1
ATOM 4624 C CA . VAL A 1 583 ? -19.159 33.184 0.180 1.00 29.89 583 VAL A CA 1
ATOM 4625 C C . VAL A 1 583 ? -18.157 34.214 0.682 1.00 29.89 583 VAL A C 1
ATOM 4627 O O . VAL A 1 583 ? -18.568 35.235 1.229 1.00 29.89 583 VAL A O 1
ATOM 4630 N N . PHE A 1 584 ? -16.861 33.961 0.502 1.00 26.53 584 PHE A N 1
ATOM 4631 C CA . PHE A 1 584 ? -15.845 35.004 0.621 1.00 26.53 584 PHE A CA 1
ATOM 4632 C C . PHE A 1 584 ? -15.662 35.688 -0.733 1.00 26.53 584 PHE A C 1
ATOM 4634 O O . PHE A 1 584 ? -15.388 35.052 -1.750 1.00 26.53 584 PHE A O 1
ATOM 4641 N N . SER A 1 585 ? -15.842 37.006 -0.722 1.00 25.97 585 SER A N 1
ATOM 4642 C CA . SER A 1 585 ? -15.542 37.920 -1.815 1.00 25.97 585 SER A CA 1
ATOM 4643 C C . SER A 1 585 ? -14.041 37.962 -2.088 1.00 25.97 585 SER A C 1
ATOM 4645 O O . SER A 1 585 ? -13.250 38.236 -1.186 1.00 25.97 585 SER A O 1
ATOM 4647 N N . SER A 1 586 ? -13.654 37.781 -3.346 1.00 31.97 586 SER A N 1
ATOM 4648 C CA . SER A 1 586 ? -12.355 38.213 -3.851 1.00 31.97 586 SER A CA 1
ATOM 4649 C C . SER A 1 586 ? -12.315 39.742 -3.941 1.00 31.97 586 SER A C 1
ATOM 4651 O O . SER A 1 586 ? -13.110 40.328 -4.679 1.00 31.97 586 SER A O 1
ATOM 4653 N N . ALA A 1 587 ? -11.374 40.376 -3.245 1.00 25.52 587 ALA A N 1
ATOM 4654 C CA . ALA A 1 587 ? -10.946 41.743 -3.521 1.00 25.52 587 ALA A CA 1
ATOM 4655 C C . ALA A 1 587 ? -9.431 41.864 -3.290 1.00 25.52 587 ALA A C 1
ATOM 4657 O O . ALA A 1 587 ? -8.968 41.559 -2.195 1.00 25.52 587 ALA A O 1
ATOM 4658 N N . SER A 1 588 ? -8.744 42.278 -4.368 1.00 29.53 588 SER A N 1
ATOM 4659 C CA . SER A 1 588 ? -7.391 42.864 -4.505 1.00 29.53 588 SER A CA 1
ATOM 4660 C C . SER A 1 588 ? -6.246 42.325 -3.652 1.00 29.53 588 SER A C 1
ATOM 4662 O O . SER A 1 588 ? -6.224 42.642 -2.442 1.00 29.53 588 SER A O 1
#